Protein AF-A0A4Z2F4V5-F1 (afdb_monomer_lite)

Structure (mmCIF, N/CA/C/O backbone):
data_AF-A0A4Z2F4V5-F1
#
_entry.id   AF-A0A4Z2F4V5-F1
#
loop_
_atom_site.group_PDB
_atom_site.id
_atom_site.type_symbol
_atom_site.label_atom_id
_atom_site.label_alt_id
_atom_site.label_comp_id
_atom_site.label_asym_id
_atom_site.label_entity_id
_atom_site.label_seq_id
_atom_site.pdbx_PDB_ins_code
_atom_site.Cartn_x
_atom_site.Cartn_y
_atom_site.Cartn_z
_atom_site.occupancy
_atom_site.B_iso_or_equiv
_atom_site.auth_seq_id
_atom_site.auth_comp_id
_atom_site.auth_asym_id
_atom_site.auth_atom_id
_atom_site.pdbx_PDB_model_num
ATOM 1 N N . MET A 1 1 ? 29.676 21.469 4.394 1.00 39.72 1 MET A N 1
ATOM 2 C CA . MET A 1 1 ? 30.035 20.159 4.984 1.00 39.72 1 MET A CA 1
ATOM 3 C C . MET A 1 1 ? 30.527 19.253 3.869 1.00 39.72 1 MET A C 1
ATOM 5 O O . MET A 1 1 ? 29.730 18.870 3.025 1.00 39.72 1 MET A O 1
ATOM 9 N N . THR A 1 2 ? 31.818 18.939 3.824 1.00 30.38 2 THR A N 1
ATOM 10 C CA . THR A 1 2 ? 32.345 17.931 2.893 1.00 30.38 2 THR A CA 1
ATOM 11 C C . THR A 1 2 ? 32.227 16.577 3.588 1.00 30.38 2 THR A C 1
ATOM 13 O O . THR A 1 2 ? 32.899 16.349 4.590 1.00 30.38 2 THR A O 1
ATOM 16 N N . VAL A 1 3 ? 31.323 15.709 3.130 1.00 41.75 3 VAL A N 1
ATOM 17 C CA . VAL A 1 3 ? 31.156 14.365 3.704 1.00 41.75 3 VAL A CA 1
ATOM 18 C C . VAL A 1 3 ? 32.343 13.512 3.256 1.00 41.75 3 VAL A C 1
ATOM 20 O O . VAL A 1 3 ? 32.545 13.300 2.061 1.00 41.75 3 VAL A O 1
ATOM 23 N N . LEU A 1 4 ? 33.157 13.051 4.209 1.00 40.12 4 LEU A N 1
ATOM 24 C CA . LEU A 1 4 ? 34.183 12.043 3.947 1.00 40.12 4 LEU A CA 1
ATOM 25 C C . LEU A 1 4 ? 33.485 10.745 3.499 1.00 40.12 4 LEU A C 1
ATOM 27 O O . LEU A 1 4 ? 32.534 10.327 4.159 1.00 40.12 4 LEU A O 1
ATOM 31 N N . PRO A 1 5 ? 33.916 10.093 2.405 1.00 43.44 5 PRO A N 1
ATOM 32 C CA . PRO A 1 5 ? 33.294 8.860 1.941 1.00 43.44 5 PRO A CA 1
ATOM 33 C C . PRO A 1 5 ? 33.572 7.720 2.930 1.00 43.44 5 PRO A C 1
ATOM 35 O O . PRO A 1 5 ? 34.639 7.106 2.897 1.00 43.44 5 PRO A O 1
ATOM 38 N N . SER A 1 6 ? 32.621 7.425 3.818 1.00 54.59 6 SER A N 1
ATOM 39 C CA . SER A 1 6 ? 32.635 6.207 4.628 1.00 54.59 6 SER A CA 1
ATOM 40 C C . SER A 1 6 ? 32.010 5.062 3.825 1.00 54.59 6 SER A C 1
ATOM 42 O O . SER A 1 6 ? 30.972 5.207 3.180 1.00 54.59 6 SER A O 1
ATOM 44 N N . ARG A 1 7 ? 32.666 3.895 3.807 1.00 62.09 7 ARG A N 1
ATOM 45 C CA . ARG A 1 7 ? 32.079 2.686 3.211 1.00 62.09 7 ARG A CA 1
ATOM 46 C C . ARG A 1 7 ? 30.962 2.196 4.124 1.00 62.09 7 ARG A C 1
ATOM 48 O O . ARG A 1 7 ? 31.206 1.988 5.309 1.00 62.09 7 ARG A O 1
ATOM 55 N N . SER A 1 8 ? 29.771 1.981 3.573 1.00 76.12 8 SER A N 1
ATOM 56 C CA . SER A 1 8 ? 28.668 1.396 4.333 1.00 76.12 8 SER A CA 1
ATOM 57 C C . SER A 1 8 ? 29.040 -0.009 4.810 1.00 76.12 8 SER A C 1
ATOM 59 O O . SER A 1 8 ? 29.565 -0.812 4.037 1.00 76.12 8 SER A O 1
ATOM 61 N N . ALA A 1 9 ? 28.783 -0.294 6.082 1.00 81.38 9 ALA A N 1
ATOM 62 C CA . ALA A 1 9 ? 29.121 -1.564 6.715 1.00 81.38 9 ALA A CA 1
ATOM 63 C C . ALA A 1 9 ? 28.075 -1.920 7.771 1.00 81.38 9 ALA A C 1
ATOM 65 O O . ALA A 1 9 ? 27.539 -1.036 8.435 1.00 81.38 9 ALA A O 1
ATOM 66 N N . ILE A 1 10 ? 27.812 -3.212 7.943 1.00 88.62 10 ILE A N 1
ATOM 67 C CA . ILE A 1 10 ? 26.971 -3.747 9.014 1.00 88.62 10 ILE A CA 1
ATOM 68 C C . ILE A 1 10 ? 27.728 -4.868 9.718 1.00 88.62 10 ILE A C 1
ATOM 70 O O . ILE A 1 10 ? 28.345 -5.709 9.063 1.00 88.62 10 ILE A O 1
ATOM 74 N N . THR A 1 11 ? 27.672 -4.879 11.045 1.00 88.69 11 THR A N 1
ATOM 75 C CA . THR A 1 11 ? 28.205 -5.968 11.866 1.00 88.69 11 THR A CA 1
ATOM 76 C C . THR A 1 11 ? 27.030 -6.704 12.484 1.00 88.69 11 THR A C 1
ATOM 78 O O . THR A 1 11 ? 26.265 -6.108 13.231 1.00 88.69 11 THR A O 1
ATOM 81 N N . ILE A 1 12 ? 26.881 -7.991 12.177 1.00 90.75 12 ILE A N 1
ATOM 82 C CA . ILE A 1 12 ? 25.773 -8.822 12.663 1.00 90.75 12 ILE A CA 1
ATOM 83 C C . ILE A 1 12 ? 26.301 -9.727 13.779 1.00 90.75 12 ILE A C 1
ATOM 85 O O . ILE A 1 12 ? 27.182 -10.555 13.546 1.00 90.75 12 ILE A O 1
ATOM 89 N N . PHE A 1 13 ? 25.785 -9.550 14.995 1.00 90.94 13 PHE A N 1
ATOM 90 C CA . PHE A 1 13 ? 26.076 -10.422 16.139 1.00 90.94 13 PHE A CA 1
ATOM 91 C C . PHE A 1 13 ? 25.218 -11.698 16.095 1.00 90.94 13 PHE A C 1
ATOM 93 O O . PHE A 1 13 ? 24.338 -11.798 15.243 1.00 90.94 13 PHE A O 1
ATOM 100 N N . PRO A 1 14 ? 25.460 -12.700 16.966 1.00 92.31 14 PRO A N 1
ATOM 101 C CA . PRO A 1 14 ? 24.713 -13.955 16.936 1.00 92.31 14 PRO A CA 1
ATOM 102 C C . PRO A 1 14 ? 23.189 -13.775 16.968 1.00 92.31 14 PRO A C 1
ATOM 104 O O . PRO A 1 14 ? 22.662 -12.875 17.623 1.00 92.31 14 PRO A O 1
ATOM 107 N N . GLN A 1 15 ? 22.498 -14.665 16.258 1.00 91.75 15 GLN A N 1
ATOM 108 C CA . GLN A 1 15 ? 21.040 -14.712 16.179 1.00 91.75 15 GLN A CA 1
ATOM 109 C C . GLN A 1 15 ? 20.411 -14.909 17.565 1.00 91.75 15 GLN A C 1
ATOM 111 O O . GLN A 1 15 ? 20.913 -15.689 18.379 1.00 91.75 15 GLN A O 1
ATOM 116 N N . ARG A 1 16 ? 19.263 -14.271 17.802 1.00 91.12 16 ARG A N 1
ATOM 117 C CA . ARG A 1 16 ? 18.403 -14.567 18.948 1.00 91.12 16 ARG A CA 1
ATOM 118 C C . ARG A 1 16 ? 17.885 -16.004 18.873 1.00 91.12 16 ARG A C 1
ATOM 120 O O . ARG A 1 16 ? 17.394 -16.456 17.838 1.00 91.12 16 ARG A O 1
ATOM 127 N N . THR A 1 17 ? 17.939 -16.693 20.009 1.00 89.25 17 THR A N 1
ATOM 128 C CA . THR A 1 17 ? 17.471 -18.078 20.165 1.00 89.25 17 THR A CA 1
ATOM 129 C C . THR A 1 17 ? 16.294 -18.205 21.130 1.00 89.25 17 THR A C 1
ATOM 131 O O . THR A 1 17 ? 15.359 -18.946 20.844 1.00 89.25 17 THR A O 1
ATOM 134 N N . ASP A 1 18 ? 16.314 -17.488 22.257 1.00 85.94 18 ASP A N 1
ATOM 135 C CA . ASP A 1 18 ? 15.320 -17.643 23.330 1.00 85.94 18 ASP A CA 1
ATOM 136 C C . ASP A 1 18 ? 14.901 -16.329 24.018 1.00 85.94 18 ASP A C 1
ATOM 138 O O . ASP A 1 18 ? 14.191 -16.351 25.025 1.00 85.94 18 ASP A O 1
ATOM 142 N N . GLY A 1 19 ? 15.363 -15.183 23.503 1.00 79.38 19 GLY A N 1
ATOM 143 C CA . GLY A 1 19 ? 15.103 -13.847 24.051 1.00 79.38 19 GLY A CA 1
ATOM 144 C C . GLY A 1 19 ? 15.761 -13.560 25.407 1.00 79.38 19 GLY A C 1
ATOM 145 O O . GLY A 1 19 ? 15.693 -12.428 25.883 1.00 79.38 19 GLY A O 1
ATOM 146 N N . LYS A 1 20 ? 16.404 -14.555 26.034 1.00 81.94 20 LYS A N 1
ATOM 147 C CA . LYS A 1 20 ? 17.150 -14.399 27.287 1.00 81.94 20 LYS A CA 1
ATOM 148 C C . LYS A 1 20 ? 18.614 -14.115 27.022 1.00 81.94 20 LYS A C 1
ATOM 150 O O . LYS A 1 20 ? 19.185 -13.323 27.751 1.00 81.94 20 LYS A O 1
ATOM 155 N N . HIS A 1 21 ? 19.194 -14.703 25.977 1.00 87.56 21 HIS A N 1
ATOM 156 C CA . HIS A 1 21 ? 20.619 -14.584 25.651 1.00 87.56 21 HIS A CA 1
ATOM 157 C C . HIS A 1 21 ? 20.905 -13.568 24.537 1.00 87.56 21 HIS A C 1
ATOM 159 O O . HIS A 1 21 ? 21.798 -13.764 23.712 1.00 87.56 21 HIS A O 1
ATOM 165 N N . ASP A 1 22 ? 20.143 -12.478 24.495 1.00 89.94 22 ASP A N 1
ATOM 166 C CA . ASP A 1 22 ? 20.312 -11.447 23.475 1.00 89.94 22 ASP A CA 1
ATOM 167 C C . ASP A 1 22 ? 21.663 -10.726 23.610 1.00 89.94 22 ASP A C 1
ATOM 169 O O . ASP A 1 22 ? 22.153 -10.446 24.709 1.00 89.94 22 ASP A O 1
ATOM 173 N N . PHE A 1 23 ? 22.225 -10.355 22.460 1.00 92.00 23 PHE A N 1
ATOM 174 C CA . PHE A 1 23 ? 23.265 -9.334 22.360 1.00 92.00 23 PHE A CA 1
ATOM 175 C C . PHE A 1 23 ? 22.591 -7.995 22.074 1.00 92.00 23 PHE A C 1
ATOM 177 O O . PHE A 1 23 ? 21.706 -7.942 21.218 1.00 92.00 23 PHE A O 1
ATOM 184 N N . ARG A 1 24 ? 22.980 -6.915 22.757 1.00 91.38 24 ARG A N 1
ATOM 185 C CA . ARG A 1 24 ? 22.400 -5.578 22.549 1.00 91.38 24 ARG A CA 1
ATOM 186 C C . ARG A 1 24 ? 23.443 -4.481 22.712 1.00 91.38 24 ARG A C 1
ATOM 188 O O . ARG A 1 24 ? 24.218 -4.492 23.666 1.00 91.38 24 ARG A O 1
ATOM 195 N N . VAL A 1 25 ? 23.389 -3.496 21.821 1.00 93.75 25 VAL A N 1
ATOM 196 C CA . VAL A 1 25 ? 23.920 -2.153 22.077 1.00 93.75 25 VAL A CA 1
ATOM 197 C C . VAL A 1 25 ? 22.727 -1.289 22.445 1.00 93.75 25 VAL A C 1
ATOM 199 O O . VAL A 1 25 ? 21.805 -1.141 21.648 1.00 93.75 25 VAL A O 1
ATOM 202 N N . TRP A 1 26 ? 22.709 -0.757 23.662 1.00 92.88 26 TRP A N 1
ATOM 203 C CA . TRP A 1 26 ? 21.570 0.036 24.125 1.00 92.88 26 TRP A CA 1
ATOM 204 C C . TRP A 1 26 ? 21.574 1.446 23.531 1.00 92.88 26 TRP A C 1
ATOM 206 O O . TRP A 1 26 ? 20.515 2.048 23.350 1.00 92.88 26 TRP A O 1
ATOM 216 N N . ASN A 1 27 ? 22.756 1.956 23.184 1.00 93.75 27 ASN A N 1
ATOM 217 C CA . ASN A 1 27 ? 22.910 3.228 22.496 1.00 93.75 27 ASN A CA 1
ATOM 218 C C . ASN A 1 27 ? 22.203 3.182 21.136 1.00 93.75 27 ASN A C 1
ATOM 220 O O . ASN A 1 27 ? 22.400 2.250 20.352 1.00 93.75 27 ASN A O 1
ATOM 224 N N . SER A 1 28 ? 21.430 4.222 20.822 1.00 90.94 28 SER A N 1
ATOM 225 C CA . SER A 1 28 ? 20.771 4.358 19.517 1.00 90.94 28 SER A CA 1
ATOM 226 C C . SER A 1 28 ? 21.760 4.468 18.360 1.00 90.94 28 SER A C 1
ATOM 228 O O . SER A 1 28 ? 21.521 3.936 17.276 1.00 90.94 28 SER A O 1
ATOM 230 N N . GLN A 1 29 ? 22.904 5.093 18.621 1.00 90.62 29 GLN A N 1
ATOM 231 C CA . GLN A 1 29 ? 24.072 5.101 17.756 1.00 90.62 29 GLN A CA 1
ATOM 232 C C . GLN A 1 29 ? 25.340 4.907 18.587 1.00 90.62 29 GLN A C 1
ATOM 234 O O . GLN A 1 29 ? 25.365 5.264 19.764 1.00 90.62 29 GLN A O 1
ATOM 239 N N . LEU A 1 30 ? 26.400 4.386 17.965 1.00 89.81 30 LEU A N 1
ATOM 240 C CA . LEU A 1 30 ? 27.660 4.086 18.654 1.00 89.81 30 LEU A CA 1
ATOM 241 C C . LEU A 1 30 ? 28.305 5.323 19.292 1.00 89.81 30 LEU A C 1
ATOM 243 O O . LEU A 1 30 ? 28.848 5.224 20.384 1.00 89.81 30 LEU A O 1
ATOM 247 N N . ILE A 1 31 ? 28.234 6.480 18.632 1.00 91.31 31 ILE A N 1
ATOM 248 C CA . ILE A 1 31 ? 28.734 7.750 19.165 1.00 91.31 31 ILE A CA 1
ATOM 249 C C . ILE A 1 31 ? 27.563 8.727 19.198 1.00 91.31 31 ILE A C 1
ATOM 251 O O . ILE A 1 31 ? 26.945 8.982 18.169 1.00 91.31 31 ILE A O 1
ATOM 255 N N . ARG A 1 32 ? 27.243 9.248 20.384 1.00 91.06 32 ARG A N 1
ATOM 256 C CA . ARG A 1 32 ? 26.184 10.239 20.638 1.00 91.06 32 ARG A CA 1
ATOM 257 C C . ARG A 1 32 ? 26.595 11.143 21.791 1.00 91.06 32 ARG A C 1
ATOM 259 O O . ARG A 1 32 ? 27.378 10.731 22.645 1.00 91.06 32 ARG A O 1
ATOM 266 N N . TYR A 1 33 ? 26.023 12.344 21.833 1.00 94.88 33 TYR A N 1
ATOM 267 C CA . TYR A 1 33 ? 26.239 13.282 22.928 1.00 94.88 33 TYR A CA 1
ATOM 268 C C . TYR A 1 33 ? 25.213 13.116 24.048 1.00 94.88 33 TYR A C 1
ATOM 270 O O . TYR A 1 33 ? 24.047 12.812 23.796 1.00 94.88 33 TYR A O 1
ATOM 278 N N . ALA A 1 34 ? 25.652 13.325 25.284 1.00 96.25 34 ALA A N 1
ATOM 279 C CA . ALA A 1 34 ? 24.830 13.253 26.479 1.00 96.25 34 ALA A CA 1
ATOM 280 C C . ALA A 1 34 ? 23.893 14.465 26.608 1.00 96.25 34 ALA A C 1
ATOM 282 O O . ALA A 1 34 ? 24.163 15.552 26.089 1.00 96.25 34 ALA A O 1
ATOM 283 N N . GLY A 1 35 ? 22.797 14.273 27.341 1.00 95.94 35 GLY A N 1
ATOM 284 C CA . GLY A 1 35 ? 21.841 15.316 27.701 1.00 95.94 35 GLY A CA 1
ATOM 285 C C . GLY A 1 35 ? 21.619 15.357 29.206 1.00 95.94 35 GLY A C 1
ATOM 286 O O . GLY A 1 35 ? 21.386 14.332 29.838 1.00 95.94 35 GLY A O 1
ATOM 287 N N . TYR A 1 36 ? 21.653 16.549 29.790 1.00 95.44 36 TYR A N 1
ATOM 288 C CA . TYR A 1 36 ? 21.563 16.761 31.230 1.00 95.44 36 TYR A CA 1
ATOM 289 C C . TYR A 1 36 ? 20.381 17.656 31.570 1.00 95.44 36 TYR A C 1
ATOM 291 O O . TYR A 1 36 ? 20.368 18.845 31.237 1.00 95.44 36 TYR A O 1
ATOM 299 N N . ARG A 1 37 ? 19.401 17.102 32.285 1.00 92.38 37 ARG A N 1
ATOM 300 C CA . ARG A 1 37 ? 18.299 17.885 32.842 1.00 92.38 37 ARG A CA 1
ATOM 301 C C . ARG A 1 37 ? 18.828 18.840 33.911 1.00 92.38 37 ARG A C 1
ATOM 303 O O . ARG A 1 37 ? 19.499 18.420 34.853 1.00 92.38 37 ARG A O 1
ATOM 310 N N . GLN A 1 38 ? 18.524 20.121 33.759 1.00 88.38 38 GLN A N 1
ATOM 311 C CA . GLN A 1 38 ? 18.886 21.159 34.718 1.00 88.38 38 GLN A CA 1
ATOM 312 C C . GLN A 1 38 ? 17.744 21.392 35.725 1.00 88.38 38 GLN A C 1
ATOM 314 O O . GLN A 1 38 ? 16.587 21.069 35.432 1.00 88.38 38 GLN A O 1
ATOM 319 N N . PRO A 1 39 ? 18.031 21.979 36.904 1.00 80.00 39 PRO A N 1
ATOM 320 C CA . PRO A 1 39 ? 17.024 22.240 37.940 1.00 80.00 39 PRO A CA 1
ATOM 321 C C . PRO A 1 39 ? 15.848 23.118 37.483 1.00 80.00 39 PRO A C 1
ATOM 323 O O . PRO A 1 39 ? 14.749 23.000 38.015 1.00 80.00 39 PRO A O 1
ATOM 326 N N . GLU A 1 40 ? 16.072 23.982 36.493 1.00 76.31 40 GLU A N 1
ATOM 327 C CA . GLU A 1 40 ? 15.095 24.943 35.957 1.00 76.31 40 GLU A CA 1
ATOM 328 C C . GLU A 1 40 ? 14.194 24.337 34.861 1.00 76.31 40 GLU A C 1
ATOM 330 O O . GLU A 1 40 ? 13.339 25.021 34.303 1.00 76.31 40 GLU A O 1
ATOM 335 N N . GLY A 1 41 ? 14.362 23.044 34.554 1.00 74.62 41 GLY A N 1
ATOM 336 C CA . GLY A 1 41 ? 13.556 22.303 33.579 1.00 74.62 41 GLY A CA 1
ATOM 337 C C . GLY A 1 41 ? 14.076 22.348 32.138 1.00 74.62 41 GLY A C 1
ATOM 338 O O . GLY A 1 41 ? 13.595 21.581 31.304 1.00 74.62 41 GLY A O 1
ATOM 339 N N . ASN A 1 42 ? 15.080 23.177 31.842 1.00 84.06 42 ASN A N 1
ATOM 340 C CA . ASN A 1 42 ? 15.818 23.151 30.578 1.00 84.06 42 ASN A CA 1
ATOM 341 C C . ASN A 1 42 ? 16.829 21.987 30.530 1.00 84.06 42 ASN A C 1
ATOM 343 O O . ASN A 1 42 ? 17.163 21.365 31.541 1.00 84.06 42 ASN A O 1
ATOM 347 N N . VAL A 1 43 ? 17.311 21.670 29.328 1.00 90.56 43 VAL A N 1
ATOM 348 C CA . VAL A 1 43 ? 18.309 20.618 29.102 1.00 90.56 43 VAL A CA 1
ATOM 349 C C . VAL A 1 43 ? 19.613 21.237 28.612 1.00 90.56 43 VAL A C 1
ATOM 351 O O . VAL A 1 43 ? 19.611 22.088 27.727 1.00 90.56 43 VAL A O 1
ATOM 354 N N . HIS A 1 44 ? 20.730 20.790 29.183 1.00 92.06 44 HIS A N 1
ATOM 355 C CA . HIS A 1 44 ? 22.076 21.089 28.703 1.00 92.06 44 HIS A CA 1
ATOM 356 C C . HIS A 1 44 ? 22.635 19.883 27.942 1.00 92.06 44 HIS A C 1
ATOM 358 O O . HIS A 1 44 ? 22.582 18.772 28.458 1.00 92.06 44 HIS A O 1
ATOM 364 N N . GLY A 1 45 ? 23.177 20.081 26.742 1.00 92.75 45 GLY A N 1
ATOM 365 C CA . GLY A 1 45 ? 23.588 18.980 25.862 1.00 92.75 45 GLY A CA 1
ATOM 366 C C . GLY A 1 45 ? 22.470 18.549 24.913 1.00 92.75 45 GLY A C 1
ATOM 367 O O . GLY A 1 45 ? 21.723 19.404 24.446 1.00 92.75 45 GLY A O 1
ATOM 368 N N . ASP A 1 46 ? 22.371 17.255 24.610 1.00 93.25 46 ASP A N 1
ATOM 369 C CA . ASP A 1 46 ? 21.412 16.696 23.647 1.00 93.25 46 ASP A CA 1
ATOM 370 C C . ASP A 1 46 ? 20.111 16.207 24.325 1.00 93.25 46 ASP A C 1
ATOM 372 O O . ASP A 1 46 ? 20.124 15.164 24.990 1.00 93.25 46 ASP A O 1
ATOM 376 N N . PRO A 1 47 ? 18.957 16.885 24.143 1.00 92.50 47 PRO A N 1
ATOM 377 C CA . PRO A 1 47 ? 17.700 16.490 24.781 1.00 92.50 47 PRO A CA 1
ATOM 378 C C . PRO A 1 47 ? 17.223 15.079 24.467 1.00 92.50 47 PRO A C 1
ATOM 380 O O . PRO A 1 47 ? 16.585 14.459 25.315 1.00 92.50 47 PRO A O 1
ATOM 383 N N . ALA A 1 48 ? 17.559 14.539 23.295 1.00 91.44 48 ALA A N 1
ATOM 384 C CA . ALA A 1 48 ? 17.107 13.205 22.919 1.00 91.44 48 ALA A CA 1
ATOM 385 C C . ALA A 1 48 ? 17.757 12.088 23.744 1.00 91.44 48 ALA A C 1
ATOM 387 O O . ALA A 1 48 ? 17.253 10.969 23.745 1.00 91.44 48 ALA A O 1
ATOM 388 N N . ASN A 1 49 ? 18.864 12.374 24.434 1.00 94.31 49 ASN A N 1
ATOM 389 C CA . ASN A 1 49 ? 19.609 11.374 25.189 1.00 94.31 49 ASN A CA 1
ATOM 390 C C . ASN A 1 49 ? 19.527 11.571 26.706 1.00 94.31 49 ASN A C 1
ATOM 392 O O . ASN A 1 49 ? 20.278 10.915 27.424 1.00 94.31 49 ASN A O 1
ATOM 396 N N . VAL A 1 50 ? 18.654 12.445 27.220 1.00 94.50 50 VAL A N 1
ATOM 397 C CA . VAL A 1 50 ? 18.571 12.736 28.667 1.00 94.50 50 VAL A CA 1
ATOM 398 C C . VAL A 1 50 ? 18.307 11.476 29.486 1.00 94.50 50 VAL A C 1
ATOM 400 O O . VAL A 1 50 ? 19.055 11.172 30.411 1.00 94.50 50 VAL A O 1
ATOM 403 N N . GLU A 1 51 ? 17.296 10.695 29.113 1.00 94.00 51 GLU A N 1
ATOM 404 C CA . GLU A 1 51 ? 16.935 9.479 29.851 1.00 94.00 51 GLU A CA 1
ATOM 405 C C . GLU A 1 51 ? 18.058 8.443 29.825 1.00 94.00 51 GLU A C 1
ATOM 407 O O . GLU A 1 51 ? 18.425 7.870 30.852 1.00 94.00 51 GLU A O 1
ATOM 412 N N . PHE A 1 52 ? 18.660 8.244 28.653 1.00 95.75 52 PHE A N 1
ATOM 413 C CA . PHE A 1 52 ? 19.770 7.314 28.496 1.00 95.75 52 PHE A CA 1
ATOM 414 C C . PHE A 1 52 ? 21.014 7.772 29.271 1.00 95.75 52 PHE A C 1
ATOM 416 O O . PHE A 1 52 ? 21.686 6.966 29.909 1.00 95.75 52 PHE A O 1
ATOM 423 N N . THR A 1 53 ? 21.269 9.081 29.307 1.00 96.62 53 THR A N 1
ATOM 424 C CA . THR A 1 53 ? 22.335 9.695 30.106 1.00 96.62 53 THR A CA 1
ATOM 425 C C . THR A 1 53 ? 22.130 9.415 31.597 1.00 96.62 53 THR A C 1
ATOM 427 O O . THR A 1 53 ? 23.072 9.038 32.293 1.00 96.62 53 THR A O 1
ATOM 430 N N . GLU A 1 54 ? 20.899 9.535 32.100 1.00 94.94 54 GLU A N 1
ATOM 431 C CA . GLU A 1 54 ? 20.567 9.207 33.491 1.00 94.94 54 GLU A CA 1
ATOM 432 C C . GLU A 1 54 ? 20.770 7.719 33.804 1.00 94.94 54 GLU A C 1
ATOM 434 O O . GLU A 1 54 ? 21.229 7.384 34.900 1.00 94.94 54 GLU A O 1
ATOM 439 N N . ILE A 1 55 ? 20.473 6.824 32.855 1.00 94.38 55 ILE A N 1
ATOM 440 C CA . ILE A 1 55 ? 20.760 5.387 32.984 1.00 94.38 55 ILE A CA 1
ATOM 441 C C . ILE A 1 55 ? 22.271 5.158 33.097 1.00 94.38 55 ILE A C 1
ATOM 443 O O . ILE A 1 55 ? 22.711 4.493 34.036 1.00 94.38 55 ILE A O 1
ATOM 447 N N . CYS A 1 56 ? 23.077 5.753 32.212 1.00 95.94 56 CYS A N 1
ATOM 448 C CA . CYS A 1 56 ? 24.536 5.651 32.276 1.00 95.94 56 CYS A CA 1
ATOM 449 C C . CYS A 1 56 ? 25.085 6.169 33.616 1.00 95.94 56 CYS A C 1
ATOM 451 O O . CYS A 1 56 ? 25.922 5.512 34.233 1.00 95.94 56 CYS A O 1
ATOM 453 N N . ILE A 1 57 ? 24.584 7.302 34.120 1.00 94.62 57 ILE A N 1
ATOM 454 C CA . ILE A 1 57 ? 25.002 7.854 35.421 1.00 94.62 57 ILE A CA 1
ATOM 455 C C . ILE A 1 57 ? 24.637 6.905 36.572 1.00 94.62 57 ILE A C 1
ATOM 457 O O . ILE A 1 57 ? 25.461 6.666 37.455 1.00 94.62 57 ILE A O 1
ATOM 461 N N . LYS A 1 58 ? 23.427 6.326 36.566 1.00 93.00 58 LYS A N 1
ATOM 462 C CA . LYS A 1 58 ? 22.990 5.348 37.583 1.00 93.00 58 LYS A CA 1
ATOM 463 C C . LYS A 1 58 ? 23.846 4.083 37.584 1.00 93.00 58 LYS A C 1
ATOM 465 O O . LYS A 1 58 ? 24.080 3.517 38.648 1.00 93.00 58 LYS A O 1
ATOM 470 N N . LEU A 1 59 ? 24.331 3.672 36.415 1.00 92.00 59 LEU A N 1
ATOM 471 C CA . LEU 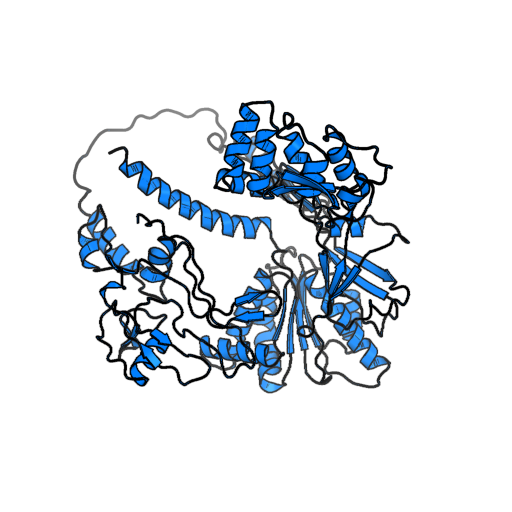A 1 59 ? 25.241 2.539 36.245 1.00 92.00 59 LEU A CA 1
ATOM 472 C C . LEU A 1 59 ? 26.711 2.886 36.548 1.00 92.00 59 LEU A C 1
ATOM 474 O O . LEU A 1 59 ? 27.579 2.025 36.447 1.00 92.00 59 LEU A O 1
ATOM 478 N N . GLY A 1 60 ? 26.992 4.119 36.980 1.00 92.75 60 GLY A N 1
ATOM 479 C CA . GLY A 1 60 ? 28.296 4.526 37.503 1.00 92.75 60 GLY A CA 1
ATOM 480 C C . GLY A 1 60 ? 29.131 5.397 36.566 1.00 92.75 60 GLY A C 1
ATOM 481 O O . GLY A 1 60 ? 30.263 5.731 36.922 1.00 92.75 60 GLY A O 1
ATOM 482 N N . TRP A 1 61 ? 28.603 5.809 35.408 1.00 96.19 61 TRP A N 1
ATOM 483 C CA . TRP A 1 61 ? 29.300 6.757 34.540 1.00 96.19 61 TRP A CA 1
ATOM 484 C C . TRP A 1 61 ? 29.431 8.133 35.206 1.00 96.19 61 TRP A C 1
ATOM 486 O O . TRP A 1 61 ? 28.459 8.714 35.698 1.00 96.19 61 TRP A O 1
ATOM 496 N N . LYS A 1 62 ? 30.648 8.683 35.206 1.00 94.25 62 LYS A N 1
ATOM 497 C CA . LYS A 1 62 ? 30.942 10.004 35.771 1.00 94.25 62 LYS A CA 1
ATOM 498 C C . LYS A 1 62 ? 30.811 11.072 34.691 1.00 94.25 62 LYS A C 1
ATOM 500 O O . LYS A 1 62 ? 31.791 11.437 34.054 1.00 94.25 62 LYS A O 1
ATOM 505 N N . ALA A 1 63 ? 29.593 11.578 34.523 1.00 90.81 63 ALA A N 1
ATOM 506 C CA . ALA A 1 63 ? 29.271 12.617 33.551 1.00 90.81 63 ALA A CA 1
ATOM 507 C C . ALA A 1 63 ? 30.156 13.881 33.702 1.00 90.81 63 ALA A C 1
ATOM 509 O O . ALA A 1 63 ? 30.118 14.504 34.772 1.00 90.81 63 ALA A O 1
ATOM 510 N N . PRO A 1 64 ? 30.885 14.305 32.647 1.00 91.19 64 PRO A N 1
ATOM 511 C CA . PRO A 1 64 ? 31.666 15.549 32.647 1.00 91.19 64 PRO A CA 1
ATOM 512 C C . PRO A 1 64 ? 30.807 16.826 32.707 1.00 91.19 64 PRO A C 1
ATOM 514 O O . PRO A 1 64 ? 31.260 17.849 33.217 1.00 91.19 64 PRO A O 1
ATOM 517 N N . LYS A 1 65 ? 29.543 16.740 32.268 1.00 89.44 65 LYS A N 1
ATOM 518 C CA . LYS A 1 65 ? 28.529 17.811 32.215 1.00 89.44 65 LYS A CA 1
ATOM 519 C C . LYS A 1 65 ? 28.794 18.933 31.200 1.00 89.44 65 LYS A C 1
ATOM 521 O O . LYS A 1 65 ? 28.324 20.052 31.395 1.00 89.44 65 LYS A O 1
ATOM 526 N N . GLY A 1 66 ? 29.502 18.645 30.115 1.00 91.25 66 GLY A N 1
ATOM 527 C CA . GLY A 1 66 ? 29.647 19.513 28.951 1.00 91.25 66 GLY A CA 1
ATOM 528 C C . GLY A 1 66 ? 28.533 19.341 27.910 1.00 91.25 66 GLY A C 1
ATOM 529 O O . GLY A 1 66 ? 27.775 18.373 27.894 1.00 91.25 66 GLY A O 1
ATOM 530 N N . ARG A 1 67 ? 28.437 20.305 26.989 1.00 89.38 67 ARG A N 1
ATOM 531 C CA . ARG A 1 67 ? 27.395 20.364 25.943 1.00 89.38 67 ARG A CA 1
ATOM 532 C C . ARG A 1 67 ? 27.504 19.257 24.880 1.00 89.38 67 ARG A C 1
ATOM 534 O O . ARG A 1 67 ? 26.512 18.916 24.238 1.00 89.38 67 ARG A O 1
ATOM 541 N N . PHE A 1 68 ? 28.706 18.728 24.682 1.00 92.81 68 PHE A N 1
ATOM 542 C CA . PHE A 1 68 ? 29.034 17.717 23.674 1.00 92.81 68 PHE A CA 1
ATOM 543 C C . PHE A 1 68 ? 29.833 16.567 24.300 1.00 92.81 68 PHE A C 1
ATOM 545 O O . PHE A 1 68 ? 30.797 16.076 23.718 1.00 92.81 68 PHE A O 1
ATOM 552 N N . ASP A 1 69 ? 29.466 16.167 25.517 1.00 94.62 69 ASP A N 1
ATOM 553 C CA . ASP A 1 69 ? 30.061 14.993 26.156 1.00 94.62 69 ASP A CA 1
ATOM 554 C C . ASP A 1 69 ? 29.619 13.733 25.427 1.00 94.62 69 ASP A C 1
ATOM 556 O O . ASP A 1 69 ? 28.422 13.522 25.245 1.00 94.62 69 ASP A O 1
ATOM 560 N N . VAL A 1 70 ? 30.557 12.876 25.038 1.00 94.75 70 VAL A N 1
ATOM 561 C CA . VAL A 1 70 ? 30.231 11.607 24.384 1.00 94.75 70 VAL A CA 1
ATOM 562 C C . VAL A 1 70 ? 29.758 10.591 25.420 1.00 94.75 70 VAL A C 1
ATOM 564 O O . VAL A 1 70 ? 30.390 10.398 26.458 1.00 94.75 70 VAL A O 1
ATOM 567 N N . LEU A 1 71 ? 28.629 9.943 25.135 1.00 95.75 71 LEU A N 1
ATOM 568 C CA . LEU A 1 71 ? 28.088 8.875 25.968 1.00 95.75 71 LEU A CA 1
ATOM 569 C C . LEU A 1 71 ? 28.976 7.622 25.915 1.00 95.75 71 LEU A C 1
ATOM 571 O O . LEU A 1 71 ? 29.463 7.270 24.837 1.00 95.75 71 LEU A O 1
ATOM 575 N N . PRO A 1 72 ? 29.125 6.890 27.033 1.00 96.31 72 PRO A N 1
ATOM 576 C CA . PRO A 1 72 ? 29.733 5.566 27.012 1.00 96.31 72 PRO A CA 1
ATOM 577 C C . PRO A 1 72 ? 28.828 4.581 26.259 1.00 96.31 72 PRO A C 1
ATOM 579 O O . PRO A 1 72 ? 27.617 4.789 26.125 1.00 96.31 72 PRO A O 1
ATOM 582 N N . LEU A 1 73 ? 29.398 3.469 25.810 1.00 95.25 73 LEU A N 1
ATOM 583 C CA . LEU A 1 73 ? 28.625 2.352 25.281 1.00 95.25 73 LEU A CA 1
ATOM 584 C C . LEU A 1 73 ? 28.046 1.536 26.435 1.00 95.25 73 LEU A C 1
ATOM 586 O O . LEU A 1 73 ? 28.783 1.094 27.312 1.00 95.25 73 LEU A O 1
ATOM 590 N N . LEU A 1 74 ? 26.737 1.301 26.412 1.00 95.38 74 LEU A N 1
ATOM 591 C CA . LEU A 1 74 ? 26.072 0.346 27.290 1.00 95.38 74 LEU A CA 1
ATOM 592 C C . LEU A 1 74 ? 25.805 -0.933 26.494 1.00 95.38 74 LEU A C 1
ATOM 594 O O . LEU A 1 74 ? 24.950 -0.970 25.600 1.00 95.38 74 LEU A O 1
ATOM 598 N N . LEU A 1 75 ? 26.583 -1.970 26.792 1.00 94.19 75 LEU A N 1
ATOM 599 C CA . LEU A 1 75 ? 26.617 -3.211 26.029 1.00 94.19 75 LEU A CA 1
ATOM 600 C C . LEU A 1 75 ? 26.087 -4.366 26.863 1.00 94.19 75 LEU A C 1
ATOM 602 O O . LEU A 1 75 ? 26.420 -4.514 28.033 1.00 94.19 75 LEU A O 1
ATOM 606 N N . GLN A 1 76 ? 25.293 -5.216 26.226 1.00 91.81 76 GLN A N 1
ATOM 607 C CA . GLN A 1 76 ? 24.780 -6.438 26.817 1.00 91.81 76 GLN A CA 1
ATOM 608 C C . GLN A 1 76 ? 25.185 -7.619 25.943 1.00 91.81 76 GLN A C 1
ATOM 610 O O . GLN A 1 76 ? 24.869 -7.652 24.752 1.00 91.81 76 GLN A O 1
ATOM 615 N N . ALA A 1 77 ? 25.882 -8.590 26.523 1.00 90.44 77 ALA A N 1
ATOM 616 C CA . ALA A 1 77 ? 26.329 -9.777 25.809 1.00 90.44 77 ALA A CA 1
ATOM 617 C C . ALA A 1 77 ? 25.648 -11.021 26.372 1.00 90.44 77 ALA A C 1
ATOM 619 O O . ALA A 1 77 ? 25.748 -11.295 27.568 1.00 90.44 77 ALA A O 1
ATOM 620 N N . SER A 1 78 ? 25.014 -11.801 25.494 1.00 85.56 78 SER A N 1
ATOM 621 C CA . SER A 1 78 ? 24.460 -13.117 25.820 1.00 85.56 78 SER A CA 1
ATOM 622 C C . SER A 1 78 ? 23.538 -13.120 27.049 1.00 85.56 78 SER A C 1
ATOM 624 O O . SER A 1 78 ? 23.580 -14.054 27.850 1.00 85.56 78 SER A O 1
ATOM 626 N N . GLY A 1 79 ? 22.712 -12.083 27.218 1.00 74.44 79 GLY A N 1
ATOM 627 C CA . GLY A 1 79 ? 21.744 -12.032 28.318 1.00 74.44 79 GLY A CA 1
ATOM 628 C C . GLY A 1 79 ? 22.276 -11.645 29.693 1.00 74.44 79 GLY A C 1
ATOM 629 O O . GLY A 1 79 ? 21.493 -11.606 30.638 1.00 74.44 79 GLY A O 1
ATOM 630 N N . ASN A 1 80 ? 23.572 -11.348 29.821 1.00 88.31 80 ASN A N 1
ATOM 631 C CA . ASN A 1 80 ? 24.129 -10.816 31.066 1.00 88.31 80 ASN A CA 1
ATOM 632 C C . ASN A 1 80 ? 23.580 -9.413 31.364 1.00 88.31 80 ASN A C 1
ATOM 634 O O . ASN A 1 80 ? 22.918 -8.810 30.515 1.00 88.31 80 ASN A O 1
ATOM 638 N N . ASP A 1 81 ? 23.855 -8.890 32.558 1.00 88.75 81 ASP A N 1
ATOM 639 C CA . ASP A 1 81 ? 23.542 -7.498 32.881 1.00 88.75 81 ASP A CA 1
ATOM 640 C C . ASP A 1 81 ? 24.325 -6.540 31.962 1.00 88.75 81 ASP A C 1
ATOM 642 O O . ASP A 1 81 ? 25.431 -6.866 31.522 1.00 88.75 81 ASP A O 1
ATOM 646 N N . PRO A 1 82 ? 23.755 -5.376 31.609 1.00 92.44 82 PRO A N 1
ATOM 647 C CA . PRO A 1 82 ? 24.416 -4.439 30.719 1.00 92.44 82 PRO A CA 1
ATOM 648 C C . PRO A 1 82 ? 25.581 -3.729 31.430 1.00 92.44 82 PRO A C 1
ATOM 650 O O . PRO A 1 82 ? 25.442 -3.241 32.552 1.00 92.44 82 PRO A O 1
ATOM 653 N N . GLU A 1 83 ? 26.721 -3.637 30.750 1.00 94.31 83 GLU A N 1
ATOM 654 C CA . GLU A 1 83 ? 27.960 -3.046 31.264 1.00 94.31 83 GLU A CA 1
ATOM 655 C C . GLU A 1 83 ? 28.348 -1.789 30.475 1.00 94.31 83 GLU A C 1
ATOM 657 O O . GLU A 1 83 ? 28.102 -1.683 29.269 1.00 94.31 83 GLU A O 1
ATOM 662 N N . LEU A 1 84 ? 28.953 -0.821 31.171 1.00 95.12 84 LEU A N 1
ATOM 663 C CA . LEU A 1 84 ? 29.409 0.439 30.590 1.00 95.12 84 LEU A CA 1
ATOM 664 C C . LEU A 1 84 ? 30.857 0.344 30.108 1.00 95.12 84 LEU A C 1
ATOM 666 O O . LEU A 1 84 ? 31.746 -0.050 30.860 1.00 95.12 84 LEU A O 1
ATOM 670 N N . PHE A 1 85 ? 31.097 0.821 28.891 1.00 95.12 85 PHE A N 1
ATOM 671 C CA . PHE A 1 85 ? 32.416 0.918 28.280 1.00 95.12 85 PHE A CA 1
ATOM 672 C C . PHE A 1 85 ? 32.653 2.345 27.795 1.00 95.12 85 PHE A C 1
ATOM 674 O O . PHE A 1 85 ? 31.903 2.864 26.966 1.00 95.12 85 PHE A O 1
ATOM 681 N N . GLU A 1 86 ? 33.703 2.990 28.298 1.00 92.56 86 GLU A N 1
ATOM 682 C CA . GLU A 1 86 ? 34.146 4.268 27.741 1.00 92.56 86 GLU A CA 1
ATOM 683 C C . GLU A 1 86 ? 34.763 4.045 26.359 1.00 92.56 86 GLU A C 1
ATOM 685 O O . GLU A 1 86 ? 35.501 3.083 26.135 1.00 92.56 86 GLU A O 1
ATOM 690 N N . ILE A 1 87 ? 34.430 4.931 25.421 1.00 92.81 87 ILE A N 1
ATOM 691 C CA . ILE A 1 87 ? 34.983 4.897 24.071 1.00 92.81 87 ILE A CA 1
ATOM 692 C C . ILE A 1 87 ? 36.353 5.585 24.125 1.00 92.81 87 ILE A C 1
ATOM 694 O O . ILE A 1 87 ? 36.411 6.742 24.545 1.00 92.81 87 ILE A O 1
ATOM 698 N N . PRO A 1 88 ? 37.445 4.917 23.711 1.00 93.06 88 PRO A N 1
ATOM 699 C CA . PRO A 1 88 ? 38.753 5.552 23.596 1.00 93.06 88 PRO A CA 1
ATOM 700 C C . PRO A 1 88 ? 38.688 6.832 22.752 1.00 93.06 88 PRO A C 1
ATOM 702 O O . PRO A 1 88 ? 38.095 6.830 21.672 1.00 93.06 88 PRO A O 1
ATOM 705 N N . GLU A 1 89 ? 39.285 7.923 23.239 1.00 88.06 89 GLU A N 1
ATOM 706 C CA . GLU A 1 89 ? 39.193 9.247 22.602 1.00 88.06 89 GLU A CA 1
ATOM 707 C C . GLU A 1 89 ? 39.703 9.249 21.152 1.00 88.06 89 GLU A C 1
ATOM 709 O O . GLU A 1 89 ? 39.166 9.961 20.308 1.00 88.06 89 GLU A O 1
ATOM 714 N N . ASP A 1 90 ? 40.685 8.405 20.829 1.00 89.62 90 ASP A N 1
ATOM 715 C CA . ASP A 1 90 ? 41.243 8.251 19.483 1.00 89.62 90 ASP A CA 1
ATOM 716 C C . ASP A 1 90 ? 40.263 7.624 18.475 1.00 89.62 90 ASP A C 1
ATOM 718 O O . ASP A 1 90 ? 40.449 7.767 17.265 1.00 89.62 90 ASP A O 1
ATOM 722 N N . LEU A 1 91 ? 39.196 6.975 18.954 1.00 87.44 91 LEU A N 1
ATOM 723 C CA . LEU A 1 91 ? 38.110 6.444 18.125 1.00 87.44 91 LEU A CA 1
ATOM 724 C C . LEU A 1 91 ? 36.961 7.445 17.931 1.00 87.44 91 LEU A C 1
ATOM 726 O O . LEU A 1 91 ? 36.086 7.225 17.088 1.00 87.44 91 LEU A O 1
ATOM 730 N N . ILE A 1 92 ? 36.954 8.547 18.683 1.00 90.06 92 ILE A N 1
ATOM 731 C CA . ILE A 1 92 ? 35.927 9.584 18.604 1.00 90.06 92 ILE A CA 1
ATOM 732 C C . ILE A 1 92 ? 36.396 10.665 17.630 1.00 90.06 92 ILE A C 1
ATOM 734 O O . ILE A 1 92 ? 37.059 11.634 17.991 1.00 90.06 92 ILE A O 1
ATOM 738 N N . LEU A 1 93 ? 36.012 10.524 16.365 1.00 88.25 93 LEU A N 1
ATOM 739 C CA . LEU A 1 93 ? 36.322 11.532 15.356 1.00 88.25 93 LEU A CA 1
ATOM 740 C C . LEU A 1 93 ? 35.222 12.601 15.311 1.00 88.25 93 LEU A C 1
ATOM 742 O O . LEU A 1 93 ? 34.217 12.425 14.618 1.00 88.25 93 LEU A O 1
ATOM 746 N N . GLU A 1 94 ? 35.428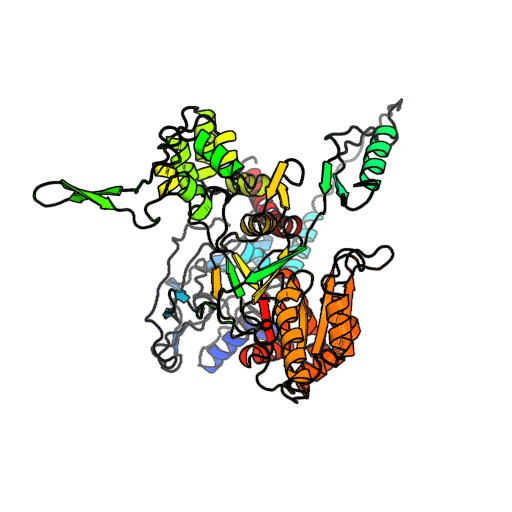 13.701 16.036 1.00 89.62 94 GLU A N 1
ATOM 747 C CA . GLU A 1 94 ? 34.580 14.899 16.002 1.00 89.62 94 GLU A CA 1
ATOM 748 C C . GLU A 1 94 ? 35.056 15.913 14.955 1.00 89.62 94 GLU A C 1
ATOM 750 O O . GLU A 1 94 ? 36.250 16.143 14.764 1.00 89.62 94 GLU A O 1
ATOM 755 N N . VAL A 1 95 ? 34.102 16.564 14.301 1.00 87.81 95 VAL A N 1
ATOM 756 C CA . VAL A 1 95 ? 34.325 17.606 13.305 1.00 87.81 95 VAL A CA 1
ATOM 757 C C . VAL A 1 95 ? 33.793 18.925 13.867 1.00 87.81 95 VAL A C 1
ATOM 759 O O . VAL A 1 95 ? 32.580 19.037 14.065 1.00 87.81 95 VAL A O 1
ATOM 762 N N . PRO A 1 96 ? 34.655 19.922 14.143 1.00 90.06 96 PRO A N 1
ATOM 763 C CA . PRO A 1 96 ? 34.207 21.250 14.543 1.00 90.06 96 PRO A CA 1
ATOM 764 C C . PRO A 1 96 ? 33.580 21.987 13.355 1.00 90.06 96 PRO A C 1
ATOM 766 O O . PRO A 1 96 ? 34.050 21.877 12.220 1.00 90.06 96 PRO A O 1
ATOM 769 N N . PHE A 1 97 ? 32.535 22.770 13.615 1.00 86.88 97 PHE A N 1
ATOM 770 C CA . PHE A 1 97 ? 31.879 23.585 12.598 1.00 86.88 97 PHE A CA 1
ATOM 771 C C . PHE A 1 97 ? 32.356 25.027 12.638 1.00 86.88 97 PHE A C 1
ATOM 773 O O . PHE A 1 97 ? 32.374 25.684 13.675 1.00 86.88 97 PHE A O 1
ATOM 780 N N . THR A 1 98 ? 32.657 25.544 11.455 1.00 86.31 98 THR A N 1
ATOM 781 C CA . THR A 1 98 ? 32.927 26.955 11.205 1.00 86.31 98 THR A CA 1
ATOM 782 C C . THR A 1 98 ? 32.078 27.414 10.025 1.00 86.31 98 THR A C 1
ATOM 784 O O . THR A 1 98 ? 31.677 26.604 9.183 1.00 86.31 98 THR A O 1
ATOM 787 N N . HIS A 1 99 ? 31.780 28.712 9.963 1.00 82.88 99 HIS A N 1
ATOM 788 C CA . HIS A 1 99 ? 31.096 29.295 8.814 1.00 82.88 99 HIS A CA 1
ATOM 789 C C . HIS A 1 99 ? 32.095 30.096 7.972 1.00 82.88 99 HIS A C 1
ATOM 791 O O . HIS A 1 99 ? 32.756 30.978 8.518 1.00 82.88 99 HIS A O 1
ATOM 797 N N . PRO A 1 100 ? 32.189 29.865 6.649 1.00 79.31 100 PRO A N 1
ATOM 798 C CA . PRO A 1 100 ? 33.215 30.489 5.807 1.00 79.31 100 PRO A CA 1
ATOM 799 C C . PRO A 1 100 ? 33.088 32.016 5.698 1.00 79.31 100 PRO A C 1
ATOM 801 O O . PRO A 1 100 ? 34.061 32.688 5.383 1.00 79.31 100 PRO A O 1
ATOM 804 N N . LYS A 1 101 ? 31.890 32.566 5.942 1.00 81.44 101 LYS A N 1
ATOM 805 C CA . LYS A 1 101 ? 31.604 34.012 5.850 1.00 81.44 101 LYS A CA 1
ATOM 806 C C . LYS A 1 101 ? 31.327 34.692 7.199 1.00 81.44 101 LYS A C 1
ATOM 808 O O . LYS A 1 101 ? 31.320 35.915 7.265 1.00 81.44 101 LYS A O 1
ATOM 813 N N . TYR A 1 102 ? 31.059 33.929 8.263 1.00 79.50 102 TYR A N 1
ATOM 814 C CA . TYR A 1 102 ? 30.563 34.475 9.534 1.00 79.50 102 TYR A CA 1
ATOM 815 C C . TYR A 1 102 ? 31.468 34.036 10.680 1.00 79.50 102 TYR A C 1
ATOM 817 O O . TYR A 1 102 ? 31.287 32.967 11.256 1.00 79.50 102 TYR A O 1
ATOM 825 N N . GLU A 1 103 ? 32.434 34.888 11.022 1.00 83.62 103 GLU A N 1
ATOM 826 C CA . GLU A 1 103 ? 33.426 34.604 12.067 1.00 83.62 103 GLU A CA 1
ATOM 827 C C . GLU A 1 103 ? 32.798 34.311 13.433 1.00 83.62 103 GLU A C 1
ATOM 829 O O . GLU A 1 103 ? 33.309 33.461 14.152 1.00 83.62 103 GLU A O 1
ATOM 834 N N . TRP A 1 104 ? 31.662 34.935 13.764 1.00 87.25 104 TRP A N 1
ATOM 835 C CA . TRP A 1 104 ? 30.944 34.697 15.024 1.00 87.25 104 TRP A CA 1
ATOM 836 C C . TRP A 1 104 ? 30.428 33.256 15.164 1.00 87.25 104 TRP A C 1
ATOM 838 O O . TRP A 1 104 ? 30.122 32.806 16.264 1.00 87.25 104 TRP A O 1
ATOM 848 N N . PHE A 1 105 ? 30.319 32.502 14.064 1.00 85.50 105 PHE A N 1
ATOM 849 C CA . PHE A 1 105 ? 29.794 31.138 14.100 1.00 85.50 105 PHE A CA 1
ATOM 850 C C . PHE A 1 105 ? 30.710 30.184 14.875 1.00 85.50 105 PHE A C 1
ATOM 852 O O . PHE A 1 105 ? 30.224 29.253 15.514 1.00 85.50 105 PHE A O 1
ATOM 859 N N . LYS A 1 106 ? 32.029 30.427 14.863 1.00 86.31 106 LYS A N 1
ATOM 860 C CA . LYS A 1 106 ? 32.991 29.615 15.626 1.00 86.31 106 LYS A CA 1
ATOM 861 C C . LYS A 1 106 ? 32.769 29.726 17.138 1.00 86.31 106 LYS A C 1
ATOM 863 O O . LYS A 1 106 ? 33.030 28.767 17.856 1.00 86.31 106 LYS A O 1
ATOM 868 N N . ASP A 1 107 ? 32.215 30.850 17.596 1.00 87.62 107 ASP A N 1
ATOM 869 C CA . ASP A 1 107 ? 31.941 31.117 19.011 1.00 87.62 107 ASP A CA 1
ATOM 870 C C . ASP A 1 107 ? 30.751 30.287 19.532 1.00 87.62 107 ASP A C 1
ATOM 872 O O . ASP A 1 107 ? 30.514 30.220 20.735 1.00 87.62 107 ASP A O 1
ATOM 876 N N . LEU A 1 108 ? 30.001 29.619 18.641 1.00 87.69 108 LEU A N 1
ATOM 877 C CA . LEU A 1 108 ? 28.981 28.640 19.027 1.00 87.69 108 LEU A CA 1
ATOM 878 C C . LEU A 1 108 ? 29.576 27.289 19.457 1.00 87.69 108 LEU A C 1
ATOM 880 O O . LEU A 1 108 ? 28.839 26.470 20.015 1.00 87.69 108 LEU A O 1
ATOM 884 N N . GLU A 1 109 ? 30.862 27.053 19.160 1.00 90.81 109 GLU A N 1
ATOM 885 C CA . GLU A 1 109 ? 31.625 25.837 19.484 1.00 90.81 109 GLU A CA 1
ATOM 886 C C . GLU A 1 109 ? 30.926 24.535 19.052 1.00 90.81 109 GLU A C 1
ATOM 888 O O . GLU A 1 109 ? 31.022 23.497 19.710 1.00 90.81 109 GLU A O 1
ATOM 893 N N . LEU A 1 110 ? 30.178 24.580 17.943 1.00 90.81 110 LEU A N 1
ATOM 894 C CA . LEU A 1 110 ? 29.446 23.418 17.446 1.00 90.81 110 LEU A CA 1
ATOM 895 C C . LEU A 1 110 ? 30.416 22.374 16.900 1.00 90.81 110 LEU A C 1
ATOM 897 O O . LEU A 1 110 ? 31.360 22.697 16.177 1.00 90.81 110 LEU A O 1
ATOM 901 N N . LYS A 1 111 ? 30.130 21.105 17.179 1.00 91.31 111 LYS A N 1
ATOM 902 C CA . LYS A 1 111 ? 30.859 19.956 16.640 1.00 91.31 111 LYS A CA 1
ATOM 903 C C . LYS A 1 111 ? 29.951 18.738 16.524 1.00 91.31 111 LYS A C 1
ATOM 905 O O . LYS A 1 111 ? 28.903 18.686 17.165 1.00 91.31 111 LYS A O 1
ATOM 910 N N . TRP A 1 112 ? 30.326 17.794 15.667 1.00 90.25 112 TRP A N 1
ATOM 911 C CA . TRP A 1 112 ? 29.593 16.540 15.488 1.00 90.25 112 TRP A CA 1
ATOM 912 C C . TRP A 1 112 ? 30.535 15.385 15.192 1.00 90.25 112 TRP A C 1
ATOM 914 O O . TRP A 1 112 ? 31.556 15.566 14.535 1.00 90.25 112 TRP A O 1
ATOM 924 N N . TYR A 1 113 ? 30.185 14.186 15.638 1.00 87.31 113 TYR A N 1
ATOM 925 C CA . TYR A 1 113 ? 30.932 12.974 15.323 1.00 87.31 113 TYR A CA 1
ATOM 926 C C . TYR A 1 113 ? 30.744 12.578 13.852 1.00 87.31 113 TYR A C 1
ATOM 928 O O . TYR A 1 113 ? 29.676 12.716 13.260 1.00 87.31 113 TYR A O 1
ATOM 936 N N . SER A 1 114 ? 31.806 12.064 13.247 1.00 79.19 114 SER A N 1
ATOM 937 C CA . SER A 1 114 ? 31.865 11.706 11.824 1.00 79.19 114 SER A CA 1
ATOM 938 C C . SER A 1 114 ? 31.226 10.353 11.484 1.00 79.19 114 SER A C 1
ATOM 940 O O . SER A 1 114 ? 30.954 10.095 10.312 1.00 79.19 114 SER A O 1
ATOM 942 N N . LEU A 1 115 ? 30.982 9.494 12.485 1.00 77.44 115 LEU A N 1
ATOM 943 C CA . LEU A 1 115 ? 30.461 8.136 12.301 1.00 77.44 115 LEU A CA 1
ATOM 944 C C . LEU A 1 115 ? 29.169 7.889 13.108 1.00 77.44 115 LEU A C 1
ATOM 946 O O . LEU A 1 115 ? 29.216 7.392 14.233 1.00 77.44 115 LEU A O 1
ATOM 950 N N . PRO A 1 116 ? 27.995 8.177 12.535 1.00 75.62 116 PRO A N 1
ATOM 951 C CA . PRO A 1 116 ? 26.694 7.999 13.179 1.00 75.62 116 PRO A CA 1
ATOM 952 C C . PRO A 1 116 ? 26.131 6.592 12.934 1.00 75.62 116 PRO A C 1
ATOM 954 O O . PRO A 1 116 ? 25.048 6.419 12.377 1.00 75.62 116 PRO A O 1
ATOM 957 N N . ALA A 1 117 ? 26.891 5.564 13.313 1.00 86.62 117 ALA A N 1
ATOM 958 C CA . ALA A 1 117 ? 26.466 4.176 13.143 1.00 86.62 117 ALA A CA 1
ATOM 959 C C . ALA A 1 117 ? 25.284 3.854 14.069 1.00 86.62 117 ALA A C 1
ATOM 961 O O . ALA A 1 117 ? 25.434 3.920 15.287 1.00 86.62 117 ALA A O 1
ATOM 962 N N . VAL A 1 118 ? 24.128 3.509 13.501 1.00 89.69 118 VAL A N 1
ATOM 963 C CA . VAL A 1 118 ? 22.912 3.126 14.237 1.00 89.69 118 VAL A CA 1
ATOM 964 C C . VAL A 1 118 ? 23.099 1.732 14.812 1.00 89.69 118 VAL A C 1
ATOM 966 O O . VAL A 1 118 ? 23.563 0.847 14.099 1.00 89.69 118 VAL A O 1
ATOM 969 N N . SER A 1 119 ? 22.764 1.531 16.088 1.00 90.44 119 SER A N 1
ATOM 970 C CA . SER A 1 119 ? 23.215 0.345 16.831 1.00 90.44 119 SER A CA 1
ATOM 971 C C . SER A 1 119 ? 22.157 -0.430 17.614 1.00 90.44 119 SER A C 1
ATOM 973 O O . SER A 1 119 ? 22.400 -1.598 17.910 1.00 90.44 119 SER A O 1
ATOM 975 N N . ASN A 1 120 ? 20.985 0.144 17.900 1.00 87.88 120 ASN A N 1
ATOM 976 C CA . ASN A 1 120 ? 19.959 -0.499 18.739 1.00 87.88 120 ASN A CA 1
ATOM 977 C C . ASN A 1 120 ? 18.735 -1.036 17.972 1.00 87.88 120 ASN A C 1
ATOM 979 O O . ASN A 1 120 ? 17.675 -1.232 18.568 1.00 87.88 120 ASN A O 1
ATOM 983 N N . MET A 1 121 ? 18.849 -1.249 16.660 1.00 86.81 121 MET A N 1
ATOM 984 C CA . MET A 1 121 ? 17.753 -1.778 15.842 1.00 86.81 121 MET A CA 1
ATOM 985 C C . MET A 1 121 ? 17.798 -3.310 15.742 1.00 86.81 121 MET A C 1
ATOM 987 O O . MET A 1 121 ? 18.873 -3.904 15.649 1.00 86.81 121 MET A O 1
ATOM 991 N N . LEU A 1 122 ? 16.616 -3.935 15.717 1.00 89.12 122 LEU A N 1
ATOM 992 C CA . LEU A 1 122 ? 16.435 -5.356 15.415 1.00 89.12 122 LEU A CA 1
ATOM 993 C C . LEU A 1 122 ? 16.520 -5.575 13.901 1.00 89.12 122 LEU A C 1
ATOM 995 O O . LEU A 1 122 ? 15.797 -4.928 13.143 1.00 89.12 122 LEU A O 1
ATOM 999 N N . LEU A 1 123 ? 17.360 -6.513 13.470 1.00 91.00 123 LEU A N 1
ATOM 1000 C CA . LEU A 1 123 ? 17.378 -6.993 12.093 1.00 91.00 123 LEU A CA 1
ATOM 1001 C C . LEU A 1 123 ? 16.592 -8.304 11.998 1.00 91.00 123 LEU A C 1
ATOM 1003 O O . LEU A 1 123 ? 16.955 -9.285 12.646 1.00 91.00 123 LEU A O 1
ATOM 1007 N N . GLU A 1 124 ? 15.552 -8.326 11.165 1.00 91.44 124 GLU A N 1
ATOM 1008 C CA . GLU A 1 124 ? 14.777 -9.531 10.857 1.00 91.44 124 GLU A CA 1
ATOM 1009 C C . GLU A 1 124 ? 14.950 -9.903 9.379 1.00 91.44 124 GLU A C 1
ATOM 1011 O O . GLU A 1 124 ? 14.628 -9.118 8.485 1.00 91.44 124 GLU A O 1
ATOM 1016 N N . ILE A 1 125 ? 15.483 -11.098 9.106 1.00 88.06 125 ILE A N 1
ATOM 1017 C CA . ILE A 1 125 ? 15.671 -11.611 7.741 1.00 88.06 125 ILE A CA 1
ATOM 1018 C C . ILE A 1 125 ? 15.268 -13.083 7.708 1.00 88.06 125 ILE A C 1
ATOM 1020 O O . ILE A 1 125 ? 15.855 -13.913 8.397 1.00 88.06 125 ILE A O 1
ATOM 1024 N N . GLY A 1 126 ? 14.275 -13.423 6.882 1.00 87.19 126 GLY A N 1
ATOM 1025 C CA . GLY A 1 126 ? 13.853 -14.815 6.686 1.00 87.19 126 GLY A CA 1
ATOM 1026 C C . GLY A 1 126 ? 13.301 -15.488 7.950 1.00 87.19 126 GLY A C 1
ATOM 1027 O O . GLY A 1 126 ? 13.466 -16.694 8.106 1.00 87.19 126 GLY A O 1
ATOM 1028 N N . GLY A 1 127 ? 12.687 -14.717 8.857 1.00 86.75 127 GLY A N 1
ATOM 1029 C CA . GLY A 1 127 ? 12.193 -15.199 10.154 1.00 86.75 127 GLY A CA 1
ATOM 1030 C C . GLY A 1 127 ? 13.283 -15.401 11.215 1.00 86.75 127 GLY A C 1
ATOM 1031 O O . GLY A 1 127 ? 13.002 -15.950 12.278 1.00 86.75 127 GLY A O 1
ATOM 1032 N N . LEU A 1 128 ? 14.524 -14.986 10.935 1.00 91.12 128 LEU A N 1
ATOM 1033 C CA . LEU A 1 128 ? 15.620 -14.956 11.901 1.00 91.12 128 LEU A CA 1
ATOM 1034 C C . LEU A 1 128 ? 15.759 -13.545 12.470 1.00 91.12 128 LEU A C 1
ATOM 1036 O O . LEU A 1 128 ? 15.765 -12.573 11.717 1.00 91.12 128 LEU A O 1
ATOM 1040 N N . GLU A 1 129 ? 15.929 -13.453 13.784 1.00 93.94 129 GLU A N 1
ATOM 1041 C CA . GLU A 1 129 ? 16.061 -12.192 14.513 1.00 93.94 129 GLU A CA 1
ATOM 1042 C C . GLU A 1 129 ? 17.497 -11.988 15.013 1.00 93.94 129 GLU A C 1
ATOM 1044 O O . GLU A 1 129 ? 18.075 -12.866 15.657 1.00 93.94 129 GLU A O 1
ATOM 1049 N N . PHE A 1 130 ? 18.061 -10.805 14.773 1.00 93.19 130 PHE A N 1
ATOM 1050 C CA . PHE A 1 130 ? 19.380 -10.396 15.255 1.00 93.19 130 PHE A CA 1
ATOM 1051 C C . PHE A 1 130 ? 19.263 -9.072 16.011 1.00 93.19 130 PHE A C 1
ATOM 1053 O O . PHE A 1 130 ? 18.985 -8.019 15.439 1.00 93.19 130 PHE A O 1
ATOM 1060 N N . THR A 1 131 ? 19.465 -9.124 17.323 1.00 91.44 131 THR A N 1
ATOM 1061 C CA . THR A 1 131 ? 19.160 -8.017 18.249 1.00 91.44 131 THR A CA 1
ATOM 1062 C C . THR A 1 131 ? 20.278 -6.991 18.389 1.00 91.44 131 THR A C 1
ATOM 1064 O O . THR A 1 131 ? 20.096 -5.963 19.035 1.00 91.44 131 THR A O 1
ATOM 1067 N N . CYS A 1 132 ? 21.440 -7.273 17.802 1.00 91.94 132 CYS A N 1
ATOM 1068 C CA . CYS A 1 132 ? 22.593 -6.387 17.771 1.00 91.94 132 CYS A CA 1
ATOM 1069 C C . CYS A 1 132 ? 23.172 -6.397 16.357 1.00 91.94 132 CYS A C 1
ATOM 1071 O O . CYS A 1 132 ? 23.852 -7.339 15.945 1.00 91.94 132 CYS A O 1
ATOM 1073 N N . CYS A 1 133 ? 22.829 -5.366 15.592 1.00 91.44 133 CYS A N 1
ATOM 1074 C CA . CYS A 1 133 ? 23.236 -5.208 14.200 1.00 91.44 133 CYS A CA 1
ATOM 1075 C C . CYS A 1 133 ? 23.662 -3.764 13.916 1.00 91.44 133 CYS A C 1
ATOM 1077 O O . CYS A 1 133 ? 22.986 -3.076 13.146 1.00 91.44 133 CYS A O 1
ATOM 1079 N N . PRO A 1 134 ? 24.741 -3.259 14.548 1.00 90.69 134 PRO A N 1
ATOM 1080 C CA . PRO A 1 134 ? 25.196 -1.912 14.270 1.00 90.69 134 PRO A CA 1
ATOM 1081 C C . PRO A 1 134 ? 25.572 -1.755 12.800 1.00 90.69 134 PRO A C 1
ATOM 1083 O O . PRO A 1 134 ? 26.347 -2.545 12.252 1.00 90.69 134 PRO A O 1
ATOM 1086 N N . PHE A 1 135 ? 25.025 -0.720 12.170 1.00 88.56 135 PHE A N 1
ATOM 1087 C CA . PHE A 1 135 ? 25.282 -0.407 10.775 1.00 88.56 135 PHE A CA 1
ATOM 1088 C C . PHE A 1 135 ? 25.681 1.055 10.604 1.00 88.56 135 PHE A C 1
ATOM 1090 O O . PHE A 1 135 ? 25.132 1.968 11.220 1.00 88.56 135 PHE A O 1
ATOM 1097 N N . SER A 1 136 ? 26.657 1.273 9.734 1.00 81.31 136 SER A N 1
ATOM 1098 C CA . SER A 1 136 ? 27.085 2.584 9.282 1.00 81.31 136 SER A CA 1
ATOM 1099 C C . SER A 1 136 ? 26.588 2.803 7.858 1.00 81.31 136 SER A C 1
ATOM 1101 O O . SER A 1 136 ? 26.861 2.003 6.959 1.00 81.31 136 SER A O 1
ATOM 1103 N N . GLY A 1 137 ? 25.839 3.887 7.669 1.00 69.69 137 GLY A N 1
ATOM 1104 C CA . GLY A 1 137 ? 25.372 4.369 6.375 1.00 69.69 137 GLY A CA 1
ATOM 1105 C C . GLY A 1 137 ? 25.837 5.800 6.114 1.00 69.69 137 GLY A C 1
ATOM 1106 O O . GLY A 1 137 ? 26.581 6.389 6.899 1.00 69.69 137 GLY A O 1
ATOM 1107 N N . TRP A 1 138 ? 25.377 6.363 5.001 1.00 64.50 138 TRP A N 1
ATOM 1108 C CA . TRP A 1 138 ? 25.602 7.768 4.677 1.00 64.50 138 TRP A CA 1
ATOM 1109 C C . TRP A 1 138 ? 24.745 8.645 5.587 1.00 64.50 138 TRP A C 1
ATOM 1111 O O . TRP A 1 138 ? 23.532 8.462 5.647 1.00 64.50 138 TRP A O 1
ATOM 1121 N N . TYR A 1 139 ? 25.371 9.594 6.279 1.00 65.62 139 TYR A N 1
ATOM 1122 C CA . TYR A 1 139 ? 24.668 10.573 7.103 1.00 65.62 139 TYR A CA 1
ATOM 1123 C C . TYR A 1 139 ? 24.636 11.907 6.380 1.00 65.62 139 TYR A C 1
ATOM 1125 O O . TYR A 1 139 ? 25.668 12.389 5.903 1.00 65.62 139 TYR A O 1
ATOM 1133 N N . MET A 1 140 ? 23.453 12.499 6.267 1.00 66.50 140 MET A N 1
ATOM 1134 C CA . MET A 1 140 ? 23.313 13.756 5.549 1.00 66.50 140 MET A CA 1
ATOM 1135 C C . MET A 1 140 ? 23.634 14.913 6.490 1.00 66.50 140 MET A C 1
ATOM 1137 O O . MET A 1 140 ? 23.106 15.001 7.594 1.00 66.50 140 MET A O 1
ATOM 1141 N N . GLY A 1 141 ? 24.482 15.841 6.044 1.00 68.69 141 GLY A N 1
ATOM 1142 C CA . GLY A 1 141 ? 24.845 17.023 6.834 1.00 68.69 141 GLY A CA 1
ATOM 1143 C C . GLY A 1 141 ? 23.647 17.884 7.257 1.00 68.69 141 GLY A C 1
ATOM 1144 O O . GLY A 1 141 ? 23.667 18.584 8.266 1.00 68.69 141 GLY A O 1
ATOM 1145 N N . THR A 1 142 ? 22.566 17.769 6.505 1.00 69.25 142 THR A N 1
ATOM 1146 C CA . THR A 1 142 ? 21.269 18.357 6.782 1.00 69.25 142 THR A CA 1
ATOM 1147 C C . THR A 1 142 ? 20.562 17.775 8.004 1.00 69.25 142 THR A C 1
ATOM 1149 O O . THR A 1 142 ? 19.877 18.522 8.698 1.00 69.25 142 THR A O 1
ATOM 1152 N N . GLU A 1 143 ? 20.752 16.492 8.326 1.00 75.50 143 GLU A N 1
ATOM 1153 C CA . GLU A 1 143 ? 20.262 15.927 9.588 1.00 75.50 143 GLU A CA 1
ATOM 1154 C C . GLU A 1 143 ? 20.971 16.584 10.776 1.00 75.50 143 GLU A C 1
ATOM 1156 O O . GLU A 1 143 ? 20.312 17.001 11.723 1.00 75.50 143 GLU A O 1
ATOM 1161 N N . ILE A 1 144 ? 22.285 16.802 10.673 1.00 82.88 144 ILE A N 1
ATOM 1162 C CA . ILE A 1 144 ? 23.072 17.472 11.718 1.00 82.88 144 ILE A CA 1
ATOM 1163 C C . ILE A 1 144 ? 22.617 18.932 11.884 1.00 82.88 144 ILE A C 1
ATOM 1165 O O . ILE A 1 144 ? 22.344 19.393 12.988 1.00 82.88 144 ILE A O 1
ATOM 1169 N N . GLY A 1 145 ? 22.516 19.678 10.781 1.00 79.88 145 GLY A N 1
ATOM 1170 C CA . GLY A 1 145 ? 22.154 21.097 10.817 1.00 79.88 145 GLY A CA 1
ATOM 1171 C C . GLY A 1 145 ? 20.699 21.343 11.219 1.00 79.88 145 GLY A C 1
ATOM 1172 O O . GLY A 1 145 ? 20.429 22.096 12.149 1.00 79.88 145 GLY A O 1
ATOM 1173 N N . VAL A 1 146 ? 19.749 20.708 10.532 1.00 74.94 146 VAL A N 1
ATOM 1174 C CA . VAL A 1 146 ? 18.320 21.010 10.692 1.00 74.94 146 VAL A CA 1
ATOM 1175 C C . VAL A 1 146 ? 17.720 20.245 11.865 1.00 74.94 146 VAL A C 1
ATOM 1177 O O . VAL A 1 146 ? 17.071 20.841 12.721 1.00 74.94 146 VAL A O 1
ATOM 1180 N N . ARG A 1 147 ? 17.939 18.931 11.923 1.00 80.31 147 ARG A N 1
ATOM 1181 C CA . ARG A 1 147 ? 17.273 18.064 12.899 1.00 80.31 147 ARG A CA 1
ATOM 1182 C C . ARG A 1 147 ? 18.000 18.040 14.238 1.00 80.31 147 ARG A C 1
ATOM 1184 O O . ARG A 1 147 ? 17.349 18.120 15.270 1.00 80.31 147 ARG A O 1
ATOM 1191 N N . ASP A 1 148 ? 19.326 17.937 14.245 1.00 85.81 148 ASP A N 1
ATOM 1192 C CA . ASP A 1 148 ? 20.083 17.899 15.494 1.00 85.81 148 ASP A CA 1
ATOM 1193 C C . ASP A 1 148 ? 20.284 19.319 16.057 1.00 85.81 148 ASP A C 1
ATOM 1195 O O . ASP A 1 148 ? 19.902 19.585 17.195 1.00 85.81 148 ASP A O 1
ATOM 1199 N N . PHE A 1 149 ? 20.815 20.266 15.280 1.00 88.94 149 PHE A N 1
ATOM 1200 C CA . PHE A 1 149 ? 21.126 21.606 15.792 1.00 88.94 149 PHE A CA 1
ATOM 1201 C C . PHE A 1 149 ? 19.941 22.573 15.856 1.00 88.94 149 PHE A C 1
ATOM 1203 O O . PHE A 1 149 ? 19.823 23.320 16.830 1.00 88.94 149 PHE A O 1
ATOM 1210 N N . CYS A 1 150 ? 19.080 22.593 14.842 1.00 83.38 150 CYS A N 1
ATOM 1211 C CA . CYS A 1 150 ? 18.038 23.612 14.714 1.00 83.38 150 CYS A CA 1
ATOM 1212 C C . CYS A 1 150 ? 16.681 23.222 15.309 1.00 83.38 150 CYS A C 1
ATOM 1214 O O . CYS A 1 150 ? 15.925 24.121 15.671 1.00 83.38 150 CYS A O 1
ATOM 1216 N N . ASP A 1 151 ? 16.364 21.932 15.427 1.00 82.19 151 ASP A N 1
ATOM 1217 C CA . ASP A 1 151 ? 15.037 21.505 15.864 1.00 82.19 151 ASP A CA 1
ATOM 1218 C C . ASP A 1 151 ? 14.747 21.909 17.318 1.00 82.19 151 ASP A C 1
ATOM 1220 O O . ASP A 1 151 ? 15.612 21.866 18.202 1.00 82.19 151 ASP A O 1
ATOM 1224 N N . SER A 1 152 ? 13.494 22.280 17.566 1.00 82.00 152 SER A N 1
ATOM 1225 C CA . SER A 1 152 ? 13.022 22.817 18.847 1.00 82.00 152 SER A CA 1
ATOM 1226 C C . SER A 1 152 ? 13.069 21.790 19.980 1.00 82.00 152 SER A C 1
ATOM 1228 O O . SER A 1 152 ? 13.239 22.157 21.141 1.00 82.00 152 SER A O 1
ATOM 1230 N N . SER A 1 153 ? 12.975 20.500 19.647 1.00 81.00 153 SER A N 1
ATOM 1231 C CA . SER A 1 153 ? 13.148 19.387 20.586 1.00 81.00 153 SER A CA 1
ATOM 1232 C C . SER A 1 153 ? 14.606 18.936 20.754 1.00 81.00 153 SER A C 1
ATOM 1234 O O . SER A 1 153 ? 14.850 17.919 21.400 1.00 81.00 153 SER A O 1
ATOM 1236 N N . ARG A 1 154 ? 15.576 19.628 20.141 1.00 88.44 154 ARG A N 1
ATOM 1237 C CA . ARG A 1 154 ? 17.012 19.304 20.201 1.00 88.44 154 ARG A CA 1
ATOM 1238 C C . ARG A 1 154 ? 17.817 20.520 20.673 1.00 88.44 154 ARG A C 1
ATOM 1240 O O . ARG A 1 154 ? 17.460 21.119 21.682 1.00 88.44 154 ARG A O 1
ATOM 1247 N N . TYR A 1 155 ? 18.911 20.891 20.003 1.00 87.88 155 TYR A N 1
ATOM 1248 C CA . TYR A 1 155 ? 19.738 22.022 20.447 1.00 87.88 155 TYR A CA 1
ATOM 1249 C C . TYR A 1 155 ? 19.092 23.398 20.180 1.00 87.88 155 TYR A C 1
ATOM 1251 O O . TYR A 1 155 ? 19.587 24.391 20.713 1.00 87.88 155 TYR A O 1
ATOM 1259 N N . ASN A 1 156 ? 18.006 23.459 19.393 1.00 87.81 156 ASN A N 1
ATOM 1260 C CA . ASN A 1 156 ? 17.175 24.642 19.133 1.00 87.81 156 ASN A CA 1
ATOM 1261 C C . ASN A 1 156 ? 17.963 25.933 18.823 1.00 87.81 156 ASN A C 1
ATOM 1263 O O . ASN A 1 156 ? 17.701 27.007 19.366 1.00 87.81 156 ASN A O 1
ATOM 1267 N N . LEU A 1 157 ? 18.969 25.844 17.950 1.00 86.19 157 LEU A N 1
ATOM 1268 C CA . LEU A 1 157 ? 19.883 26.958 17.667 1.00 86.19 157 LEU A CA 1
ATOM 1269 C C . LEU A 1 157 ? 19.329 28.004 16.690 1.00 86.19 157 LEU A C 1
ATOM 1271 O O . LEU A 1 157 ? 20.005 29.001 16.428 1.00 86.19 157 LEU A O 1
ATOM 1275 N N . LEU A 1 158 ? 18.112 27.819 16.163 1.00 81.38 158 LEU A N 1
ATOM 1276 C CA . LEU A 1 158 ? 17.521 28.702 15.150 1.00 81.38 158 LEU A CA 1
ATOM 1277 C C . LEU A 1 158 ? 17.439 30.162 15.601 1.00 81.38 158 LEU A C 1
ATOM 1279 O O . LEU A 1 158 ? 17.782 31.060 14.833 1.00 81.38 158 LEU A O 1
ATOM 1283 N N . GLU A 1 159 ? 17.018 30.415 16.841 1.00 77.00 159 GLU A N 1
ATOM 1284 C CA . GLU A 1 159 ? 16.915 31.783 17.353 1.00 77.00 159 GLU A CA 1
ATOM 1285 C C . GLU A 1 159 ? 18.292 32.433 17.504 1.00 77.00 159 GLU A C 1
ATOM 1287 O O . GLU A 1 159 ? 18.495 33.556 17.045 1.00 77.00 159 GLU A O 1
ATOM 1292 N N . VAL A 1 160 ? 19.261 31.706 18.068 1.00 80.69 160 VAL A N 1
ATOM 1293 C CA . VAL A 1 160 ? 20.637 32.190 18.273 1.00 80.69 160 VAL A CA 1
ATOM 1294 C C . VAL A 1 160 ? 21.291 32.547 16.935 1.00 80.69 160 VAL A C 1
ATOM 1296 O O . VAL A 1 160 ? 21.860 33.629 16.786 1.00 80.69 160 VAL A O 1
ATOM 1299 N N . VAL A 1 161 ? 21.153 31.674 15.932 1.00 80.69 161 VAL A N 1
ATOM 1300 C CA . VAL A 1 161 ? 21.667 31.917 14.578 1.00 80.69 161 VAL A CA 1
ATOM 1301 C C . VAL A 1 161 ? 20.962 33.115 13.935 1.00 80.69 161 VAL A C 1
ATOM 1303 O O . VAL A 1 161 ? 21.627 33.968 13.345 1.00 80.69 161 VAL A O 1
ATOM 1306 N N . ARG A 1 162 ? 19.635 33.242 14.086 1.00 74.31 162 ARG A N 1
ATOM 1307 C CA . ARG A 1 162 ? 18.856 34.369 13.550 1.00 74.31 162 ARG A CA 1
ATOM 1308 C C . ARG A 1 162 ? 19.297 35.709 14.138 1.00 74.31 162 ARG A C 1
ATOM 1310 O O . ARG A 1 162 ? 19.514 36.649 13.376 1.00 74.31 162 ARG A O 1
ATOM 1317 N N . PHE A 1 163 ? 19.434 35.816 15.460 1.00 73.62 163 PHE A N 1
ATOM 1318 C CA . PHE A 1 163 ? 19.818 37.071 16.117 1.00 73.62 163 PHE A CA 1
ATOM 1319 C C . PHE A 1 163 ? 21.209 37.550 15.681 1.00 73.62 163 PHE A C 1
ATOM 1321 O O . PHE A 1 163 ? 21.365 38.714 15.302 1.00 73.62 163 PHE A O 1
ATOM 1328 N N . ASN A 1 164 ? 22.190 36.646 15.633 1.00 72.38 164 ASN A N 1
ATOM 1329 C CA . ASN A 1 164 ? 23.549 36.983 15.201 1.00 72.38 164 ASN A CA 1
ATOM 1330 C C . ASN A 1 164 ? 23.626 37.317 13.700 1.00 72.38 164 ASN A C 1
ATOM 1332 O O . ASN A 1 164 ? 24.382 38.202 13.297 1.00 72.38 164 ASN A O 1
ATOM 1336 N N . SER A 1 165 ? 22.785 36.688 12.873 1.00 64.12 165 SER A N 1
ATOM 1337 C CA . SER A 1 165 ? 22.708 36.977 11.433 1.00 64.12 165 SER A CA 1
ATOM 1338 C C . SER A 1 165 ? 22.113 38.361 11.143 1.00 64.12 165 SER A C 1
ATOM 1340 O O . SER A 1 165 ? 22.621 39.083 10.287 1.00 64.12 165 SER A O 1
ATOM 1342 N N . VAL A 1 166 ? 21.081 38.787 11.883 1.00 56.16 166 VAL A N 1
ATOM 1343 C CA . VAL A 1 166 ? 20.446 40.109 11.700 1.00 56.16 166 VAL A CA 1
ATOM 1344 C C . VAL A 1 166 ? 21.368 41.247 12.147 1.00 56.16 166 VAL A C 1
ATOM 1346 O O . VAL A 1 166 ? 21.433 42.274 11.471 1.00 56.16 166 VAL A O 1
ATOM 1349 N N . SER A 1 167 ? 22.140 41.050 13.222 1.00 54.06 167 SER A N 1
ATOM 1350 C CA . SER A 1 167 ? 23.110 42.046 13.700 1.00 54.06 167 SER A CA 1
ATOM 1351 C C . SER A 1 167 ? 24.266 42.291 12.718 1.00 54.06 167 SER A C 1
ATOM 1353 O O . SER A 1 167 ? 24.903 43.338 12.782 1.00 54.06 167 SER A O 1
ATOM 1355 N N . SER A 1 168 ? 24.523 41.358 11.793 1.00 51.41 168 SER A N 1
ATOM 1356 C CA . SER A 1 168 ? 25.536 41.501 10.736 1.00 51.41 168 SER A CA 1
ATOM 1357 C C . SER A 1 168 ? 25.031 42.241 9.483 1.00 51.41 168 SER A C 1
ATOM 1359 O O . SER A 1 168 ? 25.826 42.762 8.704 1.00 51.41 168 SER A O 1
ATOM 1361 N N . TYR A 1 169 ? 23.707 42.341 9.299 1.00 42.81 169 TYR A N 1
ATOM 1362 C CA . TYR A 1 169 ? 23.072 42.978 8.135 1.00 42.81 169 TYR A CA 1
ATOM 1363 C C . TYR A 1 169 ? 22.898 44.500 8.291 1.00 42.81 169 TYR A C 1
ATOM 1365 O O . TYR A 1 169 ? 22.706 45.209 7.304 1.00 42.81 169 TYR A O 1
ATOM 1373 N N . SER A 1 170 ? 22.958 45.025 9.519 1.00 41.47 170 SER A N 1
ATOM 1374 C CA . SER A 1 170 ? 22.771 46.456 9.801 1.00 41.47 170 SER A CA 1
ATOM 1375 C C . SER A 1 170 ? 23.974 47.343 9.457 1.00 41.47 170 SER A C 1
ATOM 1377 O O . SER A 1 170 ? 23.816 48.561 9.427 1.00 41.47 170 SER A O 1
ATOM 1379 N N . ASP A 1 171 ? 25.136 46.766 9.134 1.00 41.44 171 ASP A N 1
ATOM 1380 C CA . ASP A 1 171 ? 26.366 47.522 8.839 1.00 41.44 171 ASP A CA 1
ATOM 1381 C C . ASP A 1 171 ? 26.583 47.857 7.348 1.00 41.44 171 ASP A C 1
ATOM 1383 O O . ASP A 1 171 ? 27.488 48.618 7.015 1.00 41.44 171 ASP A O 1
ATOM 1387 N N . THR A 1 172 ? 25.742 47.369 6.425 1.00 40.03 172 THR A N 1
ATOM 1388 C CA . THR A 1 172 ? 25.965 47.518 4.965 1.00 40.03 172 THR A CA 1
ATOM 1389 C C . THR A 1 172 ? 25.114 48.579 4.255 1.00 40.03 172 THR A C 1
ATOM 1391 O O . THR A 1 172 ? 25.228 48.735 3.042 1.00 40.03 172 THR A O 1
ATOM 1394 N N . ARG A 1 173 ? 24.299 49.381 4.958 1.00 35.09 173 ARG A N 1
ATOM 1395 C CA . ARG A 1 173 ? 23.541 50.492 4.335 1.00 35.09 173 ARG A CA 1
ATOM 1396 C C . ARG A 1 173 ? 24.011 51.870 4.792 1.00 35.09 173 ARG A C 1
ATOM 1398 O O . ARG A 1 173 ? 23.328 52.529 5.573 1.00 35.09 173 ARG A O 1
ATOM 1405 N N . LYS A 1 174 ? 25.116 52.355 4.218 1.00 34.81 174 LYS A N 1
ATOM 1406 C CA . LYS A 1 174 ? 25.358 53.797 4.020 1.00 34.81 174 LYS A CA 1
ATOM 1407 C C . LYS A 1 174 ? 26.067 54.065 2.684 1.00 34.81 174 LYS A C 1
ATOM 1409 O O . LYS A 1 174 ? 27.062 53.424 2.370 1.00 34.81 174 LYS A O 1
ATOM 1414 N N . SER A 1 175 ? 25.577 55.102 1.992 1.00 33.06 175 SER A N 1
ATOM 1415 C CA . SER A 1 175 ? 25.926 55.624 0.649 1.00 33.06 175 SER A CA 1
ATOM 1416 C C . SER A 1 175 ? 25.284 54.849 -0.516 1.00 33.06 175 SER A C 1
ATOM 1418 O O . SER A 1 175 ? 25.275 53.629 -0.487 1.00 33.06 175 SER A O 1
ATOM 1420 N N . SER A 1 176 ? 24.658 55.454 -1.530 1.00 32.47 176 SER A N 1
ATOM 1421 C CA . SER A 1 176 ? 24.655 56.837 -2.040 1.00 32.47 176 SER A CA 1
ATOM 1422 C C . SER A 1 176 ? 23.331 57.161 -2.764 1.00 32.47 176 SER A C 1
ATOM 1424 O O . SER A 1 176 ? 22.609 56.257 -3.179 1.00 32.47 176 SER A O 1
ATOM 1426 N N . SER A 1 177 ? 23.029 58.455 -2.889 1.00 39.12 177 SER A N 1
ATOM 1427 C CA . SER A 1 177 ? 21.823 59.059 -3.467 1.00 39.12 177 SER A CA 1
ATOM 1428 C C . SER A 1 177 ? 21.909 59.348 -4.980 1.00 39.12 177 SER A C 1
ATOM 1430 O O . SER A 1 177 ? 23.004 59.407 -5.530 1.00 39.12 177 SER A O 1
ATOM 1432 N N . ASP A 1 178 ? 20.721 59.613 -5.550 1.00 38.81 178 ASP A N 1
ATOM 1433 C CA . ASP A 1 178 ? 20.373 60.399 -6.758 1.00 38.81 178 ASP A CA 1
ATOM 1434 C C . ASP A 1 178 ? 20.514 59.781 -8.169 1.00 38.81 178 ASP A C 1
ATOM 1436 O O . ASP A 1 178 ? 21.618 59.610 -8.667 1.00 38.81 178 ASP A O 1
ATOM 1440 N N . GLU A 1 179 ? 19.370 59.551 -8.849 1.00 31.09 179 GLU A N 1
ATOM 1441 C CA . GLU A 1 179 ? 19.004 60.154 -10.160 1.00 31.09 179 GLU A CA 1
ATOM 1442 C C . GLU A 1 179 ? 17.543 59.809 -10.603 1.00 31.09 179 GLU A C 1
ATOM 1444 O O . GLU A 1 179 ? 16.966 58.851 -10.080 1.00 31.09 179 GLU A O 1
ATOM 1449 N N . PRO A 1 180 ? 16.892 60.607 -11.494 1.00 39.34 180 PRO A N 1
ATOM 1450 C CA . PRO A 1 180 ? 15.425 60.695 -11.609 1.00 39.34 180 PRO A CA 1
ATOM 1451 C C . PRO A 1 180 ? 14.756 59.912 -12.767 1.00 39.34 180 PRO A C 1
ATOM 1453 O O . PRO A 1 180 ? 15.379 59.502 -13.741 1.00 39.34 180 PRO A O 1
ATOM 1456 N N . GLU A 1 181 ? 13.429 59.771 -12.636 1.00 39.47 181 GLU A N 1
ATOM 1457 C CA . GLU A 1 181 ? 12.465 59.040 -13.480 1.00 39.47 181 GLU A CA 1
ATOM 1458 C C . GLU A 1 181 ? 12.394 59.447 -14.969 1.00 39.47 181 GLU A C 1
ATOM 1460 O O . GLU A 1 181 ? 12.361 60.629 -15.316 1.00 39.47 181 GLU A O 1
ATOM 1465 N N . VAL A 1 182 ? 12.169 58.449 -15.839 1.00 29.81 182 VAL A N 1
ATOM 1466 C CA . VAL A 1 182 ? 11.658 58.620 -17.212 1.00 29.81 182 VAL A CA 1
ATOM 1467 C C . VAL A 1 182 ? 10.298 57.923 -17.347 1.00 29.81 182 VAL A C 1
ATOM 1469 O O . VAL A 1 182 ? 10.174 56.722 -17.115 1.00 29.81 182 VAL A O 1
ATOM 1472 N N . LYS A 1 183 ? 9.274 58.684 -17.755 1.00 41.25 183 LYS A N 1
ATOM 1473 C CA . LYS A 1 183 ? 7.935 58.194 -18.130 1.00 41.25 183 LYS A CA 1
ATOM 1474 C C . LYS A 1 183 ? 7.929 57.630 -19.553 1.00 41.25 183 LYS A C 1
ATOM 1476 O O . LYS A 1 183 ? 8.379 58.317 -20.467 1.00 41.25 183 LYS A O 1
ATOM 1481 N N . VAL A 1 184 ? 7.277 56.482 -19.761 1.00 32.22 184 VAL A N 1
ATOM 1482 C CA . VAL A 1 184 ? 6.769 56.063 -21.082 1.00 32.22 184 VAL A CA 1
ATOM 1483 C C . VAL A 1 184 ? 5.330 55.543 -20.957 1.00 32.22 184 VAL A C 1
ATOM 1485 O O . VAL A 1 184 ? 5.005 54.795 -20.039 1.00 32.22 184 VAL A O 1
ATOM 1488 N N . ASN A 1 185 ? 4.478 56.014 -21.875 1.00 33.12 185 ASN A N 1
ATOM 1489 C CA . ASN A 1 185 ? 3.038 55.767 -21.987 1.00 33.12 185 ASN A CA 1
ATOM 1490 C C . ASN A 1 185 ? 2.692 54.338 -22.440 1.00 33.12 185 ASN A C 1
ATOM 1492 O O . ASN A 1 185 ? 3.350 53.773 -23.310 1.00 33.12 185 ASN A O 1
ATOM 1496 N N . PHE A 1 186 ? 1.585 53.833 -21.891 1.00 37.91 186 PHE A N 1
ATOM 1497 C CA . PHE A 1 186 ? 0.850 52.635 -22.300 1.00 37.91 186 PHE A CA 1
ATOM 1498 C C . PHE A 1 186 ? 0.013 52.885 -23.560 1.00 37.91 186 PHE A C 1
ATOM 1500 O O . PHE A 1 186 ? -0.692 53.890 -23.616 1.00 37.91 186 PHE A O 1
ATOM 1507 N N . GLU A 1 187 ? -0.039 51.909 -24.470 1.00 42.59 187 GLU A N 1
ATOM 1508 C CA . GLU A 1 187 ? -1.250 51.651 -25.256 1.00 42.59 187 GLU A CA 1
ATOM 1509 C C . GLU A 1 187 ? -1.392 50.162 -25.635 1.00 42.59 187 GLU A C 1
ATOM 1511 O O . GLU A 1 187 ? -0.473 49.539 -26.161 1.00 42.59 187 GLU A O 1
ATOM 1516 N N . SER A 1 188 ? -2.598 49.640 -25.372 1.00 48.22 188 SER A N 1
ATOM 1517 C CA . SER A 1 188 ? -3.201 48.401 -25.886 1.00 48.22 188 SER A CA 1
ATOM 1518 C C . SER A 1 188 ? -2.624 47.058 -25.434 1.00 48.22 188 SER A C 1
ATOM 1520 O O . SER A 1 188 ? -2.303 46.195 -26.255 1.00 48.22 188 SER A O 1
ATOM 1522 N N . THR A 1 189 ? -2.628 46.799 -24.133 1.00 54.12 189 THR A N 1
ATOM 1523 C CA . THR A 1 189 ? -2.542 45.423 -23.661 1.00 54.12 189 THR A CA 1
ATOM 1524 C C . THR A 1 189 ? -3.567 45.229 -22.526 1.00 54.12 189 THR A C 1
ATOM 1526 O O . THR A 1 189 ? -3.732 46.115 -21.687 1.00 54.12 189 THR A O 1
ATOM 1529 N N . GLY A 1 190 ? -4.393 44.171 -22.587 1.00 63.56 190 GLY A N 1
ATOM 1530 C CA . GLY A 1 190 ? -5.487 43.932 -21.629 1.00 63.56 190 GLY A CA 1
ATOM 1531 C C . GLY A 1 190 ? -5.002 43.904 -20.169 1.00 63.56 190 GLY A C 1
ATOM 1532 O O . GLY A 1 190 ? -3.795 43.851 -19.935 1.00 63.56 190 GLY A O 1
ATOM 1533 N N . PRO A 1 191 ? -5.894 43.934 -19.159 1.00 74.88 191 PRO A N 1
ATOM 1534 C CA . PRO A 1 191 ? -5.494 43.994 -17.747 1.00 74.88 191 PRO A CA 1
ATOM 1535 C C . PRO A 1 191 ? -4.458 42.935 -17.338 1.00 74.88 191 PRO A C 1
ATOM 1537 O O . PRO A 1 191 ? -3.686 43.163 -16.408 1.00 74.88 191 PRO A O 1
ATOM 1540 N N . LEU A 1 192 ? -4.429 41.796 -18.040 1.00 82.44 192 LEU A N 1
ATOM 1541 C CA . LEU A 1 192 ? -3.512 40.680 -17.811 1.00 82.44 192 LEU A CA 1
ATOM 1542 C C . LEU A 1 192 ? -2.443 40.519 -18.900 1.00 82.44 192 LEU A C 1
ATOM 1544 O O . LEU A 1 192 ? -1.822 39.475 -19.006 1.00 82.44 192 LEU A O 1
ATOM 1548 N N . ALA A 1 193 ? -2.168 41.542 -19.692 1.00 81.69 193 ALA A N 1
ATOM 1549 C CA . ALA A 1 193 ? -1.255 41.456 -20.825 1.00 81.69 193 ALA A CA 1
ATOM 1550 C C . ALA A 1 193 ? 0.182 41.023 -20.553 1.00 81.69 193 ALA A C 1
ATOM 1552 O O . ALA A 1 193 ? 0.830 40.424 -21.405 1.00 81.69 193 ALA A O 1
ATOM 1553 N N . ASN A 1 194 ? 0.692 41.369 -19.377 1.00 83.19 194 ASN A N 1
ATOM 1554 C CA . ASN A 1 194 ? 2.027 40.963 -18.953 1.00 83.19 194 ASN A CA 1
ATOM 1555 C C . ASN A 1 194 ? 1.990 39.618 -18.208 1.00 83.19 194 ASN A C 1
ATOM 1557 O O . ASN A 1 194 ? 3.001 39.188 -17.656 1.00 83.19 194 ASN A O 1
ATOM 1561 N N . VAL A 1 195 ? 0.822 38.970 -18.144 1.00 69.56 195 VAL A N 1
ATOM 1562 C CA . VAL A 1 195 ? 0.608 37.702 -17.457 1.00 69.56 195 VAL A CA 1
ATOM 1563 C C . VAL A 1 195 ? 0.650 36.582 -18.478 1.00 69.56 195 VAL A C 1
ATOM 1565 O O . VAL A 1 195 ? -0.162 36.505 -19.398 1.00 69.56 195 VAL A O 1
ATOM 1568 N N . ARG A 1 196 ? 1.588 35.668 -18.259 1.00 80.00 196 ARG A N 1
ATOM 1569 C CA . ARG A 1 196 ? 1.603 34.374 -18.920 1.00 80.00 196 ARG A CA 1
ATOM 1570 C C . ARG A 1 196 ? 0.938 33.346 -18.021 1.00 80.00 196 ARG A C 1
ATOM 1572 O O . ARG A 1 196 ? 1.272 33.278 -16.839 1.00 80.00 196 ARG A O 1
ATOM 1579 N N . PHE A 1 197 ? 0.010 32.558 -18.551 1.00 85.31 197 PHE A N 1
ATOM 1580 C CA . PHE A 1 197 ? -0.780 31.641 -17.728 1.00 85.31 197 PHE A CA 1
ATOM 1581 C C . PHE A 1 197 ? -0.955 30.260 -18.364 1.00 85.31 197 PHE A C 1
ATOM 1583 O O . PHE A 1 197 ? -0.804 30.070 -19.566 1.00 85.31 197 PHE A O 1
ATOM 1590 N N . SER A 1 198 ? -1.260 29.272 -17.534 1.00 71.75 198 SER A N 1
ATOM 1591 C CA . SER A 1 198 ? -1.745 27.956 -17.942 1.00 71.75 198 SER A CA 1
ATOM 1592 C C . SER A 1 198 ? -2.696 27.472 -16.858 1.00 71.75 198 SER A C 1
ATOM 1594 O O . SER A 1 198 ? -2.442 27.701 -15.673 1.00 71.75 198 SER A O 1
ATOM 1596 N N . VAL A 1 199 ? -3.796 26.838 -17.250 1.00 72.88 199 VAL A N 1
ATOM 1597 C CA . VAL A 1 199 ? -4.815 26.348 -16.321 1.00 72.88 199 VAL A CA 1
ATOM 1598 C C . VAL A 1 199 ? -4.801 24.824 -16.308 1.00 72.88 199 VAL A C 1
ATOM 1600 O O . VAL A 1 199 ? -4.762 24.181 -17.352 1.00 72.88 199 VAL A O 1
ATOM 1603 N N . PHE A 1 200 ? -4.857 24.230 -15.118 1.00 71.50 200 PHE A N 1
ATOM 1604 C CA . PHE A 1 200 ? -5.099 22.799 -14.954 1.00 71.50 200 PHE A CA 1
ATOM 1605 C C . PHE A 1 200 ? -6.379 22.603 -14.145 1.00 71.50 200 PHE A C 1
ATOM 1607 O O . PHE A 1 200 ? -6.436 22.919 -12.956 1.00 71.50 200 PHE A O 1
ATOM 1614 N N . GLY A 1 201 ? -7.430 22.136 -14.813 1.00 66.19 201 GLY A N 1
ATOM 1615 C CA . GLY A 1 201 ? -8.732 21.895 -14.215 1.00 66.19 201 GLY A CA 1
ATOM 1616 C C . GLY A 1 201 ? -8.826 20.505 -13.623 1.00 66.19 201 GLY A C 1
ATOM 1617 O O . GLY A 1 201 ? -8.642 19.525 -14.327 1.00 66.19 201 GLY A O 1
ATOM 1618 N N . LEU A 1 202 ? -9.157 20.412 -12.341 1.00 55.56 202 LEU A N 1
ATOM 1619 C CA . LEU A 1 202 ? -9.563 19.154 -11.722 1.00 55.56 202 LEU A CA 1
ATOM 1620 C C . LEU A 1 202 ? -11.088 19.060 -11.792 1.00 55.56 202 LEU A C 1
ATOM 1622 O O . LEU A 1 202 ? -11.790 19.971 -11.349 1.00 55.56 202 LEU A O 1
ATOM 1626 N N . GLY A 1 203 ? -11.604 17.964 -12.331 1.00 52.50 203 GLY A N 1
ATOM 1627 C CA . GLY A 1 203 ? -13.035 17.702 -12.422 1.00 52.50 203 GLY A CA 1
ATOM 1628 C C . GLY A 1 203 ? -13.321 16.211 -12.336 1.00 52.50 203 GLY A C 1
ATOM 1629 O O . GLY A 1 203 ? -12.418 15.399 -12.177 1.00 52.50 203 GLY A O 1
ATOM 1630 N N . SER A 1 204 ? -14.581 15.825 -12.483 1.00 49.50 204 SER A N 1
ATOM 1631 C CA . SER A 1 204 ? -14.922 14.432 -12.757 1.00 49.50 204 SER A CA 1
ATOM 1632 C C . SER A 1 204 ? -15.882 14.368 -13.931 1.00 49.50 204 SER A C 1
ATOM 1634 O O . SER A 1 204 ? -16.866 15.111 -13.958 1.00 49.50 204 SER A O 1
ATOM 1636 N N . ARG A 1 205 ? -15.619 13.478 -14.891 1.00 49.28 205 ARG A N 1
ATOM 1637 C CA . ARG A 1 205 ? -16.540 13.205 -16.005 1.00 49.28 205 ARG A CA 1
ATOM 1638 C C . ARG A 1 205 ? -17.850 12.558 -15.553 1.00 49.28 205 ARG A C 1
ATOM 1640 O O . ARG A 1 205 ? -18.772 12.447 -16.352 1.00 49.28 205 ARG A O 1
ATOM 1647 N N . ALA A 1 206 ? -17.967 12.195 -14.273 1.00 38.72 206 ALA A N 1
ATOM 1648 C CA . ALA A 1 206 ? -19.244 11.860 -13.652 1.00 38.72 206 ALA A CA 1
ATOM 1649 C C . ALA A 1 206 ? -20.225 13.054 -13.603 1.00 38.72 206 ALA A C 1
ATOM 1651 O O . ALA A 1 206 ? -21.417 12.843 -13.394 1.00 38.72 206 ALA A O 1
ATOM 1652 N N . TYR A 1 207 ? -19.755 14.293 -13.814 1.00 38.00 207 TYR A N 1
ATOM 1653 C CA . TYR A 1 207 ? -20.598 15.490 -13.871 1.00 38.00 207 TYR A CA 1
ATOM 1654 C C . TYR A 1 207 ? -20.745 16.016 -15.310 1.00 38.00 207 TYR A C 1
ATOM 1656 O O . TYR A 1 207 ? -19.770 16.001 -16.065 1.00 38.00 207 TYR A O 1
ATOM 1664 N N . PRO A 1 208 ? -21.918 16.572 -15.686 1.00 36.78 208 PRO A N 1
ATOM 1665 C CA . PRO A 1 208 ? -22.195 17.040 -17.052 1.00 36.78 208 PRO A CA 1
ATOM 1666 C C . PRO A 1 208 ? -21.255 18.138 -17.565 1.00 36.78 208 PRO A C 1
ATOM 1668 O O . PRO A 1 208 ? -21.044 18.264 -18.769 1.00 36.78 208 PRO A O 1
ATOM 1671 N N . HIS A 1 209 ? -20.702 18.949 -16.662 1.00 48.03 209 HIS A N 1
ATOM 1672 C CA . HIS A 1 209 ? -19.811 20.059 -16.994 1.00 48.03 209 HIS A CA 1
ATOM 1673 C C . HIS A 1 209 ? -18.427 19.816 -16.378 1.00 48.03 209 HIS A C 1
ATOM 1675 O O . HIS A 1 209 ? -18.024 20.450 -15.401 1.00 48.03 209 HIS A O 1
ATOM 1681 N N . PHE A 1 210 ? -17.721 18.831 -16.934 1.00 56.00 210 PHE A N 1
ATOM 1682 C CA . PHE A 1 210 ? -16.360 18.468 -16.546 1.00 56.00 210 PHE A CA 1
ATOM 1683 C C . PHE A 1 210 ? -15.431 19.691 -16.604 1.00 56.00 210 PHE A C 1
ATOM 1685 O O . PHE A 1 210 ? -15.446 20.429 -17.582 1.00 56.00 210 PHE A O 1
ATOM 1692 N N . CYS A 1 211 ? -14.672 19.938 -15.529 1.00 60.12 211 CYS A N 1
ATOM 1693 C CA . CYS A 1 211 ? -13.723 21.055 -15.414 1.00 60.12 211 CYS A CA 1
ATOM 1694 C C . CYS A 1 211 ? -14.304 22.460 -15.699 1.00 60.12 211 CYS A C 1
ATOM 1696 O O . CYS A 1 211 ? -13.542 23.388 -15.964 1.00 60.12 211 CYS A O 1
ATOM 1698 N N . ALA A 1 212 ? -15.627 22.657 -15.607 1.00 60.50 212 ALA A N 1
ATOM 1699 C CA . ALA A 1 212 ? -16.316 23.873 -16.065 1.00 60.50 212 ALA A CA 1
ATOM 1700 C C . ALA A 1 212 ? -15.725 25.187 -15.541 1.00 60.50 212 ALA A C 1
ATOM 1702 O O . ALA A 1 212 ? -15.576 26.152 -16.286 1.00 60.50 212 ALA A O 1
ATOM 1703 N N . PHE A 1 213 ? -15.361 25.228 -14.260 1.00 66.12 213 PHE A N 1
ATOM 1704 C CA . PHE A 1 213 ? -14.765 26.419 -13.664 1.00 66.12 213 PHE A CA 1
ATOM 1705 C C . PHE A 1 213 ? -13.361 26.698 -14.207 1.00 66.12 213 PHE A C 1
ATOM 1707 O O . PHE A 1 213 ? -13.020 27.842 -14.484 1.00 66.12 213 PHE A O 1
ATOM 1714 N N . ALA A 1 214 ? -12.559 25.656 -14.412 1.00 71.69 214 ALA A N 1
ATOM 1715 C CA . ALA A 1 214 ? -11.238 25.800 -15.001 1.00 71.69 214 ALA A CA 1
ATOM 1716 C C . ALA A 1 214 ? -11.325 26.241 -16.470 1.00 71.69 214 ALA A C 1
ATOM 1718 O O . ALA A 1 214 ? -10.564 27.111 -16.875 1.00 71.69 214 ALA A O 1
ATOM 1719 N N . HIS A 1 215 ? -12.318 25.752 -17.221 1.00 75.62 215 HIS A N 1
ATOM 1720 C CA . HIS A 1 215 ? -12.624 26.265 -18.559 1.00 75.62 215 HIS A CA 1
ATOM 1721 C C . HIS A 1 215 ? -13.005 27.745 -18.538 1.00 75.62 215 HIS A C 1
ATOM 1723 O O . HIS A 1 215 ? -12.535 28.511 -19.376 1.00 75.62 215 HIS A O 1
ATOM 1729 N N . ALA A 1 216 ? -13.817 28.163 -17.564 1.00 75.44 216 ALA A N 1
ATOM 1730 C CA . ALA A 1 216 ? -14.186 29.564 -17.406 1.00 75.44 216 ALA A CA 1
ATOM 1731 C C . ALA A 1 216 ? -12.964 30.441 -17.087 1.00 75.44 216 ALA A C 1
ATOM 1733 O O . ALA A 1 216 ? -12.799 31.491 -17.696 1.00 75.44 216 ALA A O 1
ATOM 1734 N N . VAL A 1 217 ? -12.082 30.003 -16.184 1.00 77.44 217 VAL A N 1
ATOM 1735 C CA . VAL A 1 217 ? -10.857 30.737 -15.821 1.00 77.44 217 VAL A CA 1
ATOM 1736 C C . VAL A 1 217 ? -9.874 30.809 -16.990 1.00 77.44 217 VAL A C 1
ATOM 1738 O O . VAL A 1 217 ? -9.354 31.887 -17.261 1.00 77.44 217 VAL A O 1
ATOM 1741 N N . ASP A 1 218 ? -9.647 29.704 -17.705 1.00 90.44 218 ASP A N 1
ATOM 1742 C CA . ASP A 1 218 ? -8.761 29.675 -18.878 1.00 90.44 218 ASP A CA 1
ATOM 1743 C C . ASP A 1 218 ? -9.248 30.624 -19.981 1.00 90.44 218 ASP A C 1
ATOM 1745 O O . ASP A 1 218 ? -8.457 31.381 -20.541 1.00 90.44 218 ASP A O 1
ATOM 1749 N N . THR A 1 219 ? -10.561 30.642 -20.223 1.00 84.12 219 THR A N 1
ATOM 1750 C CA . THR A 1 219 ? -11.196 31.522 -21.214 1.00 84.12 219 THR A CA 1
ATOM 1751 C C . THR A 1 219 ? -11.120 32.989 -20.786 1.00 84.12 219 THR A C 1
ATOM 1753 O O . THR A 1 219 ? -10.666 33.835 -21.551 1.00 84.12 219 THR A O 1
ATOM 1756 N N . LEU A 1 220 ? -11.490 33.303 -19.539 1.00 84.88 220 LEU A N 1
ATOM 1757 C CA . LEU A 1 220 ? -11.482 34.677 -19.023 1.00 84.88 220 LEU A CA 1
ATOM 1758 C C . LEU A 1 220 ? -10.074 35.285 -18.998 1.00 84.88 220 LEU A C 1
ATOM 1760 O O . LEU A 1 220 ? -9.915 36.481 -19.228 1.00 84.88 220 LEU A O 1
ATOM 1764 N N . PHE A 1 221 ? -9.041 34.491 -18.713 1.00 82.50 221 PHE A N 1
ATOM 1765 C CA . PHE A 1 221 ? -7.663 34.985 -18.669 1.00 82.50 221 PHE A CA 1
ATOM 1766 C C . PHE A 1 221 ? -7.126 35.320 -20.063 1.00 82.50 221 PHE A C 1
ATOM 1768 O O . PHE A 1 221 ? -6.414 36.314 -20.211 1.00 82.50 221 PHE A O 1
ATOM 1775 N N . GLU A 1 222 ? -7.512 34.550 -21.082 1.00 84.06 222 GLU A N 1
ATOM 1776 C CA . GLU A 1 222 ? -7.221 34.871 -22.482 1.00 84.06 222 GLU A CA 1
ATOM 1777 C C . GLU A 1 222 ? -7.975 36.133 -22.929 1.00 84.06 222 GLU A C 1
ATOM 1779 O O . GLU A 1 222 ? -7.374 37.047 -23.493 1.00 84.06 222 GLU A O 1
ATOM 1784 N N . GLU A 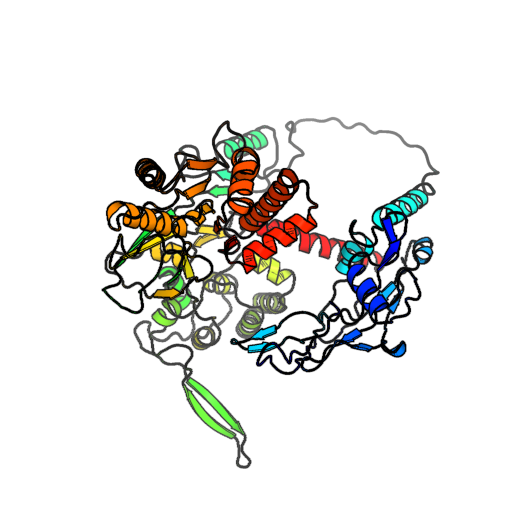1 223 ? -9.266 36.244 -22.601 1.00 83.00 223 GLU A N 1
ATOM 1785 C CA . GLU A 1 223 ? -10.093 37.415 -22.931 1.00 83.00 223 GLU A CA 1
ATOM 1786 C C . GLU A 1 223 ? -9.594 38.713 -22.271 1.00 83.00 223 GLU A C 1
ATOM 1788 O O . GLU A 1 223 ? -9.709 39.796 -22.847 1.00 83.00 223 GLU A O 1
ATOM 1793 N N . LEU A 1 224 ? -8.989 38.622 -21.081 1.00 83.69 224 LEU A N 1
ATOM 1794 C CA . LEU A 1 224 ? -8.379 39.750 -20.365 1.00 83.69 224 LEU A CA 1
ATOM 1795 C C . LEU A 1 224 ? -6.949 40.082 -20.836 1.00 83.69 224 LEU A C 1
ATOM 1797 O O . LEU A 1 224 ? -6.290 40.951 -20.255 1.00 83.69 224 LEU A O 1
ATOM 1801 N N . GLY A 1 225 ? -6.480 39.431 -21.902 1.00 86.19 225 GLY A N 1
ATOM 1802 C CA . GLY A 1 225 ? -5.220 39.724 -22.578 1.00 86.19 225 GLY A CA 1
ATOM 1803 C C . GLY A 1 225 ? -4.020 38.906 -22.106 1.00 86.19 225 GLY A C 1
ATOM 1804 O O . GLY A 1 225 ? -2.915 39.205 -22.541 1.00 86.19 225 GLY A O 1
ATOM 1805 N N . GLY A 1 226 ? -4.203 37.903 -21.243 1.00 88.50 226 GLY A N 1
ATOM 1806 C CA . GLY A 1 226 ? -3.122 37.005 -20.834 1.00 88.50 226 GLY A CA 1
ATOM 1807 C C . GLY A 1 226 ? -2.610 36.135 -21.985 1.00 88.50 226 GLY A C 1
ATOM 1808 O O . GLY A 1 226 ? -3.370 35.709 -22.852 1.00 88.50 226 GLY A O 1
ATOM 1809 N N . GLU A 1 227 ? -1.314 35.823 -21.981 1.00 86.25 227 GLU A N 1
ATOM 1810 C CA . GLU A 1 227 ? -0.686 34.949 -22.978 1.00 86.25 227 GLU A CA 1
ATOM 1811 C C . GLU A 1 227 ? -0.643 33.501 -22.452 1.00 86.25 227 GLU A C 1
ATOM 1813 O O . GLU A 1 227 ? 0.072 33.184 -21.494 1.00 86.25 227 GLU A O 1
ATOM 1818 N N . ARG A 1 228 ? -1.419 32.596 -23.062 1.00 83.69 228 ARG A N 1
ATOM 1819 C CA . ARG A 1 228 ? -1.465 31.184 -22.654 1.00 83.69 228 ARG A CA 1
ATOM 1820 C C . ARG A 1 228 ? -0.147 30.468 -22.998 1.00 83.69 228 ARG A C 1
ATOM 1822 O O . ARG A 1 228 ? 0.219 30.364 -24.164 1.00 83.69 228 ARG A O 1
ATOM 1829 N N . ILE A 1 229 ? 0.537 29.921 -21.990 1.00 78.25 229 ILE A N 1
ATOM 1830 C CA . ILE A 1 229 ? 1.818 29.195 -22.120 1.00 78.25 229 ILE A CA 1
ATOM 1831 C C . ILE A 1 229 ? 1.595 27.766 -22.626 1.00 78.25 229 ILE A C 1
ATOM 1833 O O . ILE A 1 229 ? 2.348 27.260 -23.454 1.00 78.25 229 ILE A O 1
ATOM 1837 N N . LEU A 1 230 ? 0.572 27.097 -22.094 1.00 55.84 230 LEU A N 1
ATOM 1838 C CA . LEU A 1 230 ? 0.211 25.718 -22.408 1.00 55.84 230 LEU A CA 1
ATOM 1839 C C . LEU A 1 230 ? -1.306 25.618 -22.499 1.00 55.84 230 LEU A C 1
ATOM 1841 O O . LEU A 1 230 ? -2.014 26.291 -21.753 1.00 55.84 230 LEU A O 1
ATOM 1845 N N . ARG A 1 231 ? -1.803 24.763 -23.399 1.00 71.81 231 ARG A N 1
ATOM 1846 C CA . ARG A 1 231 ? -3.235 24.448 -23.465 1.00 71.81 231 ARG A CA 1
ATOM 1847 C C . ARG A 1 231 ? -3.711 23.967 -22.092 1.00 71.81 231 ARG A C 1
ATOM 1849 O O . ARG A 1 231 ? -2.998 23.197 -21.449 1.00 71.81 231 ARG A O 1
ATOM 1856 N N . MET A 1 232 ? -4.911 24.393 -21.689 1.00 75.62 232 MET A N 1
ATOM 1857 C CA . MET A 1 232 ? -5.527 23.937 -20.448 1.00 75.62 232 MET A CA 1
ATOM 1858 C C . MET A 1 232 ? -5.497 22.406 -20.350 1.00 75.62 232 MET A C 1
ATOM 1860 O O . MET A 1 232 ? -5.904 21.712 -21.285 1.00 75.62 232 MET A O 1
ATOM 1864 N N . GLY A 1 233 ? -5.010 21.901 -19.218 1.00 55.56 233 GLY A N 1
ATOM 1865 C CA . GLY A 1 233 ? -5.059 20.483 -18.876 1.00 55.56 233 GLY A CA 1
ATOM 1866 C C . GLY A 1 233 ? -6.288 20.156 -18.033 1.00 55.56 233 GLY A C 1
ATOM 1867 O O . GLY A 1 233 ? -6.791 21.003 -17.295 1.00 55.56 233 GLY A O 1
ATOM 1868 N N . GLU A 1 234 ? -6.761 18.919 -18.131 1.00 68.88 234 GLU A N 1
ATOM 1869 C CA . GLU A 1 234 ? -7.914 18.412 -17.389 1.00 68.88 234 GLU A CA 1
ATOM 1870 C C . GLU A 1 234 ? -7.506 17.146 -16.630 1.00 68.88 234 GLU A C 1
ATOM 1872 O O . GLU A 1 234 ? -7.018 16.194 -17.231 1.00 68.88 234 GLU A O 1
ATOM 1877 N N . GLY A 1 235 ? -7.721 17.117 -15.317 1.00 51.59 235 GLY A N 1
ATOM 1878 C CA . GLY A 1 235 ? -7.582 15.928 -14.485 1.00 51.59 235 GLY A CA 1
ATOM 1879 C C . GLY A 1 235 ? -8.955 15.359 -14.149 1.00 51.59 235 GLY A C 1
ATOM 1880 O O . GLY A 1 235 ? -9.736 16.015 -13.460 1.00 51.59 235 GLY A O 1
ATOM 1881 N N . ASP A 1 236 ? -9.240 14.145 -14.626 1.00 49.22 236 ASP A N 1
ATOM 1882 C CA . ASP A 1 236 ? -10.488 13.428 -14.352 1.00 49.22 236 ASP A CA 1
ATOM 1883 C C . ASP A 1 236 ? -10.392 12.566 -13.090 1.00 49.22 236 ASP A C 1
ATOM 1885 O O . ASP A 1 236 ? -9.537 11.690 -12.962 1.00 49.22 236 ASP A O 1
ATOM 1889 N N . GLU A 1 237 ? -11.294 12.808 -12.145 1.00 55.16 237 GLU A N 1
ATOM 1890 C CA . GLU A 1 237 ? -11.325 12.163 -10.842 1.00 55.16 237 GLU A CA 1
ATOM 1891 C C . GLU A 1 237 ? -12.215 10.909 -10.763 1.00 55.16 237 GLU A C 1
ATOM 1893 O O . GLU A 1 237 ? -12.728 10.580 -9.685 1.00 55.16 237 GLU A O 1
ATOM 1898 N N . LEU A 1 238 ? -12.412 10.185 -11.869 1.00 49.66 238 LEU A N 1
ATOM 1899 C CA . LEU A 1 238 ? -13.083 8.881 -11.860 1.00 49.66 238 LEU A CA 1
ATOM 1900 C C . LEU A 1 238 ? -12.259 7.849 -11.063 1.00 49.66 238 LEU A C 1
ATOM 1902 O O . LEU A 1 238 ? -11.422 7.131 -11.602 1.00 49.66 238 LEU A O 1
ATOM 1906 N N . ARG A 1 239 ? -12.514 7.745 -9.754 1.00 61.19 239 ARG A N 1
ATOM 1907 C CA . ARG A 1 239 ? -12.185 6.550 -8.965 1.00 61.19 239 ARG A CA 1
ATOM 1908 C C . ARG A 1 239 ? -13.417 5.653 -8.942 1.00 61.19 239 ARG A C 1
ATOM 1910 O O . ARG A 1 239 ? -14.333 5.893 -8.163 1.00 61.19 239 ARG A O 1
ATOM 1917 N N . SER A 1 240 ? -13.434 4.636 -9.798 1.00 75.12 240 SER A N 1
ATOM 1918 C CA . SER A 1 240 ? -14.419 3.554 -9.708 1.00 75.12 240 SER A CA 1
ATOM 1919 C C . SER A 1 240 ? -14.041 2.618 -8.555 1.00 75.12 240 SER A C 1
ATOM 1921 O O . SER A 1 240 ? -12.859 2.337 -8.352 1.00 75.12 240 SER A O 1
ATOM 1923 N N . THR A 1 241 ? -15.024 2.150 -7.786 1.00 88.81 241 THR A N 1
ATOM 1924 C CA . THR A 1 241 ? -14.843 1.069 -6.806 1.00 88.81 241 THR A CA 1
ATOM 1925 C C . THR A 1 241 ? -15.767 -0.070 -7.195 1.00 88.81 241 THR A C 1
ATOM 1927 O O . THR A 1 241 ? -16.967 0.147 -7.335 1.00 88.81 241 THR A O 1
ATOM 1930 N N . ILE A 1 242 ? -15.215 -1.268 -7.366 1.00 93.00 242 ILE A N 1
ATOM 1931 C CA . ILE A 1 242 ? -15.977 -2.464 -7.718 1.00 93.00 242 ILE A CA 1
ATOM 1932 C C . ILE A 1 242 ? -16.081 -3.418 -6.534 1.00 93.00 242 ILE A C 1
ATOM 1934 O O . ILE A 1 242 ? -15.180 -3.519 -5.695 1.00 93.00 242 ILE A O 1
ATOM 1938 N N . PHE A 1 243 ? -17.199 -4.129 -6.497 1.00 96.44 243 PHE A N 1
ATOM 1939 C CA . PHE A 1 243 ? -17.435 -5.244 -5.599 1.00 96.44 243 PHE A CA 1
ATOM 1940 C C . PHE A 1 243 ? -17.230 -6.541 -6.379 1.00 96.44 243 PHE A C 1
ATOM 1942 O O . PHE A 1 243 ? -17.900 -6.765 -7.385 1.00 96.44 243 PHE A O 1
ATOM 1949 N N . VAL A 1 244 ? -16.297 -7.376 -5.926 1.00 96.44 244 VAL A N 1
ATOM 1950 C CA . VAL A 1 244 ? -15.948 -8.643 -6.586 1.00 96.44 244 VAL A CA 1
ATOM 1951 C C . VAL A 1 244 ? -16.383 -9.797 -5.697 1.00 96.44 244 VAL A C 1
ATOM 1953 O O . VAL A 1 244 ? -16.102 -9.776 -4.499 1.00 96.44 244 VAL A O 1
ATOM 1956 N N . ARG A 1 245 ? -17.028 -10.812 -6.279 1.00 97.62 245 ARG A N 1
ATOM 1957 C CA . ARG A 1 245 ? -17.354 -12.081 -5.616 1.00 97.62 245 ARG A CA 1
ATOM 1958 C C . ARG A 1 245 ? -16.592 -13.203 -6.300 1.00 97.62 245 ARG A C 1
ATOM 1960 O O . ARG A 1 245 ? -16.697 -13.367 -7.510 1.00 97.62 245 ARG A O 1
ATOM 1967 N N . LEU A 1 246 ? -15.834 -13.965 -5.525 1.00 97.69 246 LEU A N 1
ATOM 1968 C CA . LEU A 1 246 ? -15.065 -15.107 -5.998 1.00 97.69 246 LEU A CA 1
ATOM 1969 C C . LEU A 1 246 ? -15.608 -16.371 -5.348 1.00 97.69 246 LEU A C 1
ATOM 1971 O O . LEU A 1 246 ? -15.728 -16.435 -4.127 1.00 97.69 246 LEU A O 1
ATOM 1975 N N . HIS A 1 247 ? -15.892 -17.390 -6.152 1.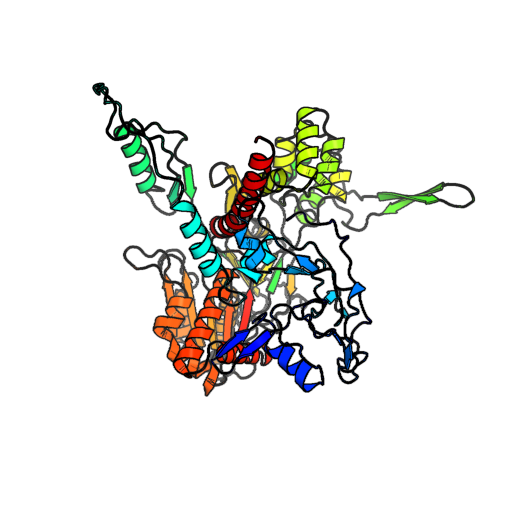00 97.12 247 HIS A N 1
ATOM 1976 C CA . HIS A 1 247 ? -16.245 -18.704 -5.634 1.00 97.12 247 HIS A CA 1
ATOM 1977 C C . HIS A 1 247 ? -14.965 -19.491 -5.323 1.00 97.12 247 HIS A C 1
ATOM 1979 O O . HIS A 1 247 ? -14.075 -19.605 -6.166 1.00 97.12 247 HIS A O 1
ATOM 1985 N N . THR A 1 248 ? -14.857 -20.054 -4.121 1.00 95.88 248 THR A N 1
ATOM 1986 C CA . THR A 1 248 ? -13.655 -20.785 -3.685 1.00 95.88 248 THR A CA 1
ATOM 1987 C C . THR A 1 248 ? -13.584 -22.200 -4.245 1.00 95.88 248 THR A C 1
ATOM 1989 O O . THR A 1 248 ? -12.581 -22.881 -4.044 1.00 95.88 248 THR A O 1
ATOM 1992 N N . ASN A 1 249 ? -14.647 -22.674 -4.908 1.00 92.81 249 ASN A N 1
ATOM 1993 C CA . ASN A 1 249 ? -14.794 -24.056 -5.377 1.00 92.81 249 ASN A CA 1
ATOM 1994 C C . ASN A 1 249 ? -14.514 -25.090 -4.270 1.00 92.81 249 ASN A C 1
ATOM 1996 O O . ASN A 1 249 ? -14.016 -26.180 -4.541 1.00 92.81 249 ASN A O 1
ATOM 2000 N N . ASN A 1 250 ? -14.833 -24.738 -3.016 1.00 88.69 250 ASN A N 1
ATOM 2001 C CA . ASN A 1 250 ? -14.580 -25.544 -1.819 1.00 88.69 250 ASN A CA 1
ATOM 2002 C C . ASN A 1 250 ? -13.101 -25.935 -1.627 1.00 88.69 250 ASN A C 1
ATOM 2004 O O . ASN A 1 250 ? -12.795 -26.953 -1.006 1.00 88.69 250 ASN A O 1
ATOM 2008 N N . HIS A 1 251 ? -12.162 -25.142 -2.150 1.00 92.19 251 HIS A N 1
ATOM 2009 C CA . HIS A 1 251 ? -10.743 -25.353 -1.891 1.00 92.19 251 HIS A CA 1
ATOM 2010 C C . HIS A 1 251 ? -10.408 -25.026 -0.431 1.00 92.19 251 HIS A C 1
ATOM 2012 O O . HIS A 1 251 ? -10.389 -23.863 -0.038 1.00 92.19 251 HIS A O 1
ATOM 2018 N N . GLU A 1 252 ? -10.038 -26.039 0.357 1.00 91.31 252 GLU A N 1
ATOM 2019 C CA . GLU A 1 252 ? -9.684 -25.879 1.780 1.00 91.31 252 GLU A CA 1
ATOM 2020 C C . GLU A 1 252 ? -8.559 -24.858 2.021 1.00 91.31 252 GLU A C 1
ATOM 2022 O O . GLU A 1 252 ? -8.556 -24.155 3.031 1.00 91.31 252 GLU A O 1
ATOM 2027 N N . LYS A 1 253 ? -7.626 -24.719 1.067 1.00 94.00 253 LYS A N 1
ATOM 2028 C CA . LYS A 1 253 ? -6.527 -23.734 1.112 1.00 94.00 253 LYS A CA 1
ATOM 2029 C C . LYS A 1 253 ? -6.996 -22.275 1.073 1.00 94.00 253 LYS A C 1
ATOM 2031 O O . LYS A 1 253 ? -6.194 -21.385 1.335 1.00 94.00 253 LYS A O 1
ATOM 2036 N N . LEU A 1 254 ? -8.258 -22.038 0.719 1.00 97.06 254 LEU A N 1
ATOM 2037 C CA . LEU A 1 254 ? -8.890 -20.721 0.695 1.00 97.06 254 LEU A CA 1
ATOM 2038 C C . LEU A 1 254 ? -9.777 -20.477 1.924 1.00 97.06 254 LEU A C 1
ATOM 2040 O O . LEU A 1 254 ? -10.551 -19.525 1.937 1.00 97.06 254 LEU A O 1
ATOM 2044 N N . SER A 1 255 ? -9.664 -21.310 2.962 1.00 96.88 255 SER A N 1
ATOM 2045 C CA . SER A 1 255 ? -10.285 -21.033 4.259 1.00 96.88 255 SER A CA 1
ATOM 2046 C C . SER A 1 255 ? -9.691 -19.762 4.863 1.00 96.88 255 SER A C 1
ATOM 2048 O O . SER A 1 255 ? -8.473 -19.573 4.848 1.00 96.88 255 SER A O 1
ATOM 2050 N N . TYR A 1 256 ? -10.541 -18.905 5.417 1.00 97.94 256 TYR A N 1
ATOM 2051 C CA . TYR A 1 256 ? -10.141 -17.601 5.934 1.00 97.94 256 TYR A CA 1
ATOM 2052 C C . TYR A 1 256 ? -11.005 -17.194 7.133 1.00 97.94 256 TYR A C 1
ATOM 2054 O O . TYR A 1 256 ? -12.032 -17.812 7.411 1.00 97.94 256 TYR A O 1
ATOM 2062 N N . GLN A 1 257 ? -10.584 -16.157 7.853 1.00 98.19 257 GLN A N 1
ATOM 2063 C CA . GLN A 1 257 ? -11.364 -15.501 8.903 1.00 98.19 257 GLN A CA 1
ATOM 2064 C C . GLN A 1 257 ? -11.602 -14.025 8.557 1.00 98.19 257 GLN A C 1
ATOM 2066 O O . GLN A 1 257 ? -10.784 -13.429 7.850 1.00 98.19 257 GLN A O 1
ATOM 2071 N N . PRO A 1 258 ? -12.683 -13.403 9.068 1.00 98.50 258 PRO A N 1
ATOM 2072 C CA . PRO A 1 258 ? -12.878 -11.962 8.959 1.00 98.50 258 PRO A CA 1
ATOM 2073 C C . PRO A 1 258 ? -11.618 -11.190 9.373 1.00 98.50 258 PRO A C 1
ATOM 2075 O O . PRO A 1 258 ? -11.091 -11.397 10.471 1.00 98.50 258 PRO A O 1
ATOM 2078 N N . GLY A 1 259 ? -11.150 -10.310 8.485 1.00 97.00 259 GLY A N 1
ATOM 2079 C CA . GLY A 1 259 ? -9.915 -9.538 8.647 1.00 97.00 259 GLY A CA 1
ATOM 2080 C C . GLY A 1 259 ? -8.699 -10.062 7.877 1.00 97.00 259 GLY A C 1
ATOM 2081 O O . GLY A 1 259 ? -7.763 -9.299 7.666 1.00 97.00 259 GLY A O 1
ATOM 2082 N N . ASP A 1 260 ? -8.713 -11.318 7.416 1.00 98.31 260 ASP A N 1
ATOM 2083 C CA . ASP A 1 260 ? -7.645 -11.866 6.571 1.00 98.31 260 ASP A CA 1
ATOM 2084 C C . ASP A 1 260 ? -7.631 -11.213 5.164 1.00 98.31 260 ASP A C 1
ATOM 2086 O O . ASP A 1 260 ? -8.608 -10.605 4.708 1.00 98.31 260 ASP A O 1
ATOM 2090 N N . HIS A 1 261 ? -6.515 -11.364 4.443 1.00 97.69 261 HIS A N 1
ATOM 2091 C CA . HIS A 1 261 ? -6.326 -10.829 3.090 1.00 97.69 261 HIS A CA 1
ATOM 2092 C C . HIS A 1 261 ? -6.348 -11.929 2.030 1.00 97.69 261 HIS A C 1
ATOM 2094 O O . HIS A 1 261 ? -5.948 -13.068 2.274 1.00 97.69 261 HIS A O 1
ATOM 2100 N N . LEU A 1 262 ? -6.715 -11.555 0.806 1.00 98.38 262 LEU A N 1
ATOM 2101 C CA . LEU A 1 262 ? -6.540 -12.370 -0.389 1.00 98.38 262 LEU A CA 1
ATOM 2102 C C . LEU A 1 262 ? -5.411 -11.788 -1.250 1.00 98.38 262 LEU A C 1
ATOM 2104 O O . LEU A 1 262 ? -5.498 -10.648 -1.706 1.00 98.38 262 LEU A O 1
ATOM 2108 N N . GLY A 1 263 ? -4.350 -12.564 -1.470 1.00 97.81 263 GLY A N 1
ATOM 2109 C CA . GLY A 1 263 ? -3.316 -12.267 -2.458 1.00 97.81 263 GLY A CA 1
ATOM 2110 C C . GLY A 1 263 ? -3.744 -12.773 -3.832 1.00 97.81 263 GLY A C 1
ATOM 2111 O O . GLY A 1 263 ? -3.972 -13.969 -3.989 1.00 97.81 263 GLY A O 1
ATOM 2112 N N . ILE A 1 264 ? -3.856 -11.883 -4.819 1.00 98.31 264 ILE A N 1
ATOM 2113 C CA . ILE A 1 264 ? -4.283 -12.195 -6.191 1.00 98.31 264 ILE A CA 1
ATOM 2114 C C . ILE A 1 264 ? -3.117 -12.031 -7.158 1.00 98.31 264 ILE A C 1
ATOM 2116 O O . ILE A 1 264 ? -2.482 -10.974 -7.200 1.00 98.31 264 ILE A O 1
ATOM 2120 N N . PHE A 1 265 ? -2.883 -13.049 -7.982 1.00 97.50 265 PHE A N 1
ATOM 2121 C CA . PHE A 1 265 ? -2.042 -12.945 -9.169 1.00 97.50 265 PHE A CA 1
ATOM 2122 C C . PHE A 1 265 ? -2.911 -12.497 -10.346 1.00 97.50 265 PHE A C 1
ATOM 2124 O O . PHE A 1 265 ? -3.945 -13.095 -10.626 1.00 97.50 265 PHE A O 1
ATOM 2131 N N . SER A 1 266 ? -2.496 -11.425 -11.013 1.00 96.06 266 SER A N 1
ATOM 2132 C CA . SER A 1 266 ? -3.237 -10.814 -12.124 1.00 96.06 266 SER A CA 1
ATOM 2133 C C . SER A 1 266 ? -2.501 -11.017 -13.442 1.00 96.06 266 SER A C 1
ATOM 2135 O O . SER A 1 266 ? -1.336 -11.409 -13.446 1.00 96.06 266 SER A O 1
ATOM 2137 N N . GLY A 1 267 ? -3.183 -10.751 -14.555 1.00 96.38 267 GLY A N 1
ATOM 2138 C CA . GLY A 1 267 ? -2.559 -10.656 -15.870 1.00 96.38 267 GLY A CA 1
ATOM 2139 C C . GLY A 1 267 ? -2.328 -9.201 -16.279 1.00 96.38 267 GLY A C 1
ATOM 2140 O O . GLY A 1 267 ? -3.204 -8.357 -16.083 1.00 96.38 267 GLY A O 1
ATOM 2141 N N . ASN A 1 268 ? -1.179 -8.911 -16.889 1.00 97.94 268 ASN A N 1
ATOM 2142 C CA . ASN A 1 268 ? -0.959 -7.660 -17.611 1.00 97.94 268 ASN A CA 1
ATOM 2143 C C . ASN A 1 268 ? -1.955 -7.529 -18.778 1.00 97.94 268 ASN A C 1
ATOM 2145 O O . ASN A 1 268 ? -2.458 -8.524 -19.305 1.00 97.94 268 ASN A O 1
ATOM 2149 N N . HIS A 1 269 ? -2.237 -6.289 -19.186 1.00 96.88 269 HIS A N 1
ATOM 2150 C CA . HIS A 1 269 ? -3.157 -6.025 -20.291 1.00 96.88 269 HIS A CA 1
ATOM 2151 C C . HIS A 1 269 ? -2.612 -6.586 -21.611 1.00 96.88 269 HIS A C 1
ATOM 2153 O O . HIS A 1 269 ? -1.435 -6.406 -21.923 1.00 96.88 269 HIS A O 1
ATOM 2159 N N . GLU A 1 270 ? -3.475 -7.223 -22.400 1.00 95.38 270 GLU A N 1
ATOM 2160 C CA . GLU A 1 270 ? -3.093 -7.933 -23.630 1.00 95.38 270 GLU A CA 1
ATOM 2161 C C . GLU A 1 270 ? -2.463 -7.002 -24.667 1.00 95.38 270 GLU A C 1
ATOM 2163 O O . GLU A 1 270 ? -1.449 -7.354 -25.267 1.00 95.38 270 GLU A O 1
ATOM 2168 N N . ASP A 1 271 ? -2.992 -5.784 -24.808 1.00 95.69 271 ASP A N 1
ATOM 2169 C CA . ASP A 1 271 ? -2.409 -4.760 -25.684 1.00 95.69 271 ASP A CA 1
ATOM 2170 C C . ASP A 1 271 ? -0.974 -4.399 -25.284 1.00 95.69 271 ASP A C 1
ATOM 2172 O O . ASP A 1 271 ? -0.117 -4.248 -26.148 1.00 95.69 271 ASP A O 1
ATOM 2176 N N . LEU A 1 272 ? -0.682 -4.308 -23.980 1.00 97.06 272 LEU A N 1
ATOM 2177 C CA . LEU A 1 272 ? 0.663 -3.982 -23.497 1.00 97.06 272 LEU A CA 1
ATOM 2178 C C . LEU A 1 272 ? 1.627 -5.153 -23.724 1.00 97.06 272 LEU A C 1
ATOM 2180 O O . LEU A 1 272 ? 2.775 -4.943 -24.106 1.00 97.06 272 LEU A O 1
ATOM 2184 N N . VAL A 1 273 ? 1.154 -6.387 -23.525 1.00 98.00 273 VAL A N 1
ATOM 2185 C CA . VAL A 1 273 ? 1.928 -7.603 -23.816 1.00 98.00 273 VAL A CA 1
ATOM 2186 C C . VAL A 1 273 ? 2.237 -7.694 -25.310 1.00 98.00 273 VAL A C 1
ATOM 2188 O O . VAL A 1 273 ? 3.382 -7.934 -25.683 1.00 98.00 273 VAL A O 1
ATOM 2191 N N . THR A 1 274 ? 1.241 -7.458 -26.162 1.00 97.00 274 THR A N 1
ATOM 2192 C CA . THR A 1 274 ? 1.388 -7.491 -27.624 1.00 97.00 274 THR A CA 1
ATOM 2193 C C . THR A 1 274 ? 2.345 -6.402 -28.096 1.00 97.00 274 THR A C 1
ATOM 2195 O O . THR A 1 274 ? 3.307 -6.698 -28.799 1.00 97.00 274 THR A O 1
ATOM 2198 N N . ALA A 1 275 ? 2.167 -5.170 -27.613 1.00 97.12 275 ALA A N 1
ATOM 2199 C CA . ALA A 1 275 ? 3.059 -4.062 -27.932 1.00 97.12 275 ALA A CA 1
ATOM 2200 C C . ALA A 1 275 ? 4.505 -4.328 -27.491 1.00 97.12 275 ALA A C 1
ATOM 2202 O O . ALA A 1 275 ? 5.431 -3.941 -28.196 1.00 97.12 275 ALA A O 1
ATOM 2203 N N . LEU A 1 276 ? 4.725 -5.005 -26.356 1.00 97.88 276 LEU A N 1
ATOM 2204 C CA . LEU A 1 276 ? 6.068 -5.394 -25.926 1.00 97.88 276 LEU A CA 1
ATOM 2205 C C . LEU A 1 276 ? 6.677 -6.458 -26.844 1.00 97.88 276 LEU A C 1
ATOM 2207 O O . LEU A 1 276 ? 7.844 -6.339 -27.212 1.00 97.88 276 LEU A O 1
ATOM 2211 N N . LEU A 1 277 ? 5.901 -7.480 -27.214 1.00 97.00 277 LEU A N 1
ATOM 2212 C CA . LEU A 1 277 ? 6.343 -8.555 -28.106 1.00 97.00 277 LEU A CA 1
ATOM 2213 C C . LEU A 1 277 ? 6.765 -8.018 -29.476 1.00 97.00 277 LEU A C 1
ATOM 2215 O O . LEU A 1 277 ? 7.808 -8.424 -29.984 1.00 97.00 277 LEU A O 1
ATOM 2219 N N . ASP A 1 278 ? 6.021 -7.052 -30.017 1.00 95.75 278 ASP A N 1
ATOM 2220 C CA . ASP A 1 278 ? 6.326 -6.395 -31.293 1.00 95.75 278 ASP A CA 1
ATOM 2221 C C . ASP A 1 278 ? 7.649 -5.601 -31.272 1.00 95.75 278 ASP A C 1
ATOM 2223 O O . ASP A 1 278 ? 8.155 -5.205 -32.324 1.00 95.75 278 ASP A O 1
ATOM 2227 N N . ARG A 1 279 ? 8.229 -5.349 -30.087 1.00 95.88 279 ARG A N 1
ATOM 2228 C CA . ARG A 1 279 ? 9.523 -4.661 -29.917 1.00 95.88 279 ARG A CA 1
ATOM 2229 C C . ARG A 1 279 ? 10.711 -5.589 -29.695 1.00 95.88 279 ARG A C 1
ATOM 2231 O O . ARG A 1 279 ? 11.827 -5.093 -29.546 1.00 95.88 279 ARG A O 1
ATOM 2238 N N . LEU A 1 280 ? 10.501 -6.901 -29.662 1.00 96.50 280 LEU A N 1
ATOM 2239 C CA . LEU A 1 280 ? 11.578 -7.871 -29.474 1.00 96.50 280 LEU A CA 1
ATOM 2240 C C . LEU A 1 280 ? 12.211 -8.265 -30.808 1.00 96.50 280 LEU A C 1
ATOM 2242 O O . LEU A 1 280 ? 11.516 -8.465 -31.800 1.00 96.50 280 LEU A O 1
ATOM 2246 N N . GLU A 1 281 ? 13.532 -8.432 -30.822 1.00 94.69 281 GLU A N 1
ATOM 2247 C CA . GLU A 1 281 ? 14.260 -8.786 -32.048 1.00 94.69 281 GLU A CA 1
ATOM 2248 C C . GLU A 1 281 ? 14.159 -10.267 -32.419 1.00 94.69 281 GLU A C 1
ATOM 2250 O O . GLU A 1 281 ? 14.125 -10.619 -33.597 1.00 94.69 281 GLU A O 1
ATOM 2255 N N . ASP A 1 282 ? 14.140 -11.139 -31.413 1.00 93.81 282 ASP A N 1
ATOM 2256 C CA . ASP A 1 282 ? 14.292 -12.589 -31.554 1.00 93.81 282 ASP A CA 1
ATOM 2257 C C . ASP A 1 282 ? 13.156 -13.367 -30.871 1.00 93.81 282 ASP A C 1
ATOM 2259 O O . ASP A 1 282 ? 13.338 -14.515 -30.460 1.00 93.81 282 ASP A O 1
ATOM 2263 N N . ALA A 1 283 ? 11.978 -12.744 -30.724 1.00 91.62 283 ALA A N 1
ATOM 2264 C CA . ALA A 1 283 ? 10.851 -13.378 -30.052 1.00 91.62 283 ALA A CA 1
ATOM 2265 C C . ALA A 1 283 ? 10.471 -14.709 -30.728 1.00 91.62 283 ALA A C 1
ATOM 2267 O O . ALA A 1 283 ? 10.207 -14.740 -31.936 1.00 91.62 283 ALA A O 1
ATOM 2268 N N . PRO A 1 284 ? 10.387 -15.817 -29.967 1.00 92.06 284 PRO A N 1
ATOM 2269 C CA . PRO A 1 284 ? 9.824 -17.050 -30.487 1.00 92.06 284 PRO A CA 1
ATOM 2270 C C . PRO A 1 284 ? 8.338 -16.846 -30.831 1.00 92.06 284 PRO A C 1
ATOM 2272 O O . PRO A 1 284 ? 7.694 -15.941 -30.290 1.00 92.06 284 PRO A O 1
ATOM 2275 N N . PRO A 1 285 ? 7.754 -17.708 -31.683 1.00 92.56 285 PRO A N 1
ATOM 2276 C CA . PRO A 1 285 ? 6.320 -17.702 -31.945 1.00 92.56 285 PRO A CA 1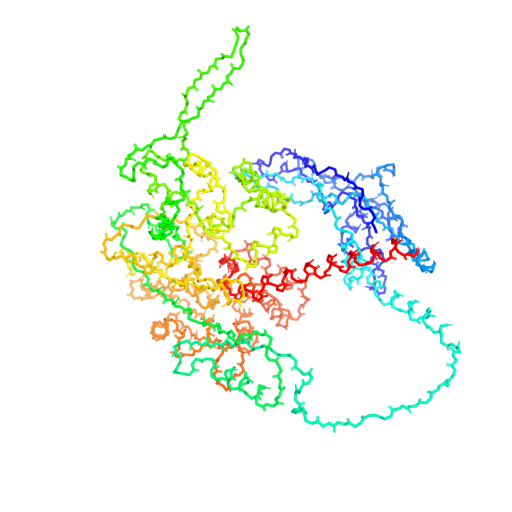
ATOM 2277 C C . PRO A 1 285 ? 5.501 -17.663 -30.648 1.00 92.56 285 PRO A C 1
ATOM 2279 O O . PRO A 1 285 ? 5.752 -18.432 -29.719 1.00 92.56 285 PRO A O 1
ATOM 2282 N N . VAL A 1 286 ? 4.488 -16.794 -30.594 1.00 89.25 286 VAL A N 1
ATOM 2283 C CA . VAL A 1 286 ? 3.711 -16.510 -29.369 1.00 89.25 286 VAL A CA 1
ATOM 2284 C C . VAL A 1 286 ? 2.989 -17.724 -28.779 1.00 89.25 286 VAL A C 1
ATOM 2286 O O . VAL A 1 286 ? 2.627 -17.716 -27.609 1.00 89.25 286 VAL A O 1
ATOM 2289 N N . ASN A 1 287 ? 2.791 -18.778 -29.568 1.00 90.75 287 ASN A N 1
ATOM 2290 C CA . ASN A 1 287 ? 2.147 -20.030 -29.176 1.00 90.75 287 ASN A CA 1
ATOM 2291 C C . ASN A 1 287 ? 3.140 -21.168 -28.866 1.00 90.75 287 ASN A C 1
ATOM 2293 O O . ASN A 1 287 ? 2.714 -22.272 -28.526 1.00 90.75 287 ASN A O 1
ATOM 2297 N N . GLN A 1 288 ? 4.449 -20.932 -28.987 1.00 95.25 288 GLN A N 1
ATOM 2298 C CA . GLN A 1 288 ? 5.469 -21.933 -28.701 1.00 95.25 288 GLN A CA 1
ATOM 2299 C C . GLN A 1 288 ? 5.814 -21.940 -27.210 1.00 95.25 288 GLN A C 1
ATOM 2301 O O . GLN A 1 288 ? 6.204 -20.921 -26.645 1.00 95.25 288 GLN A O 1
ATOM 2306 N N . ILE A 1 289 ? 5.719 -23.112 -26.578 1.00 96.38 289 ILE A N 1
ATOM 2307 C CA . ILE A 1 289 ? 6.219 -23.315 -25.215 1.00 96.38 289 ILE A CA 1
ATOM 2308 C C . ILE A 1 289 ? 7.746 -23.326 -25.262 1.00 96.38 289 ILE A C 1
ATOM 2310 O O . ILE A 1 289 ? 8.349 -24.124 -25.984 1.00 96.38 289 ILE A O 1
ATOM 2314 N N . VAL A 1 290 ? 8.362 -22.452 -24.473 1.00 94.88 290 VAL A N 1
ATOM 2315 C CA . VAL A 1 290 ? 9.813 -22.320 -24.349 1.00 94.88 290 VAL A CA 1
ATOM 2316 C C . VAL A 1 290 ? 10.242 -22.472 -22.891 1.00 94.88 290 VAL A C 1
ATOM 2318 O O . VAL A 1 290 ? 9.439 -22.367 -21.963 1.00 94.88 290 VAL A O 1
ATOM 2321 N N . LYS A 1 291 ? 11.532 -22.736 -22.690 1.00 94.62 291 LYS A N 1
ATOM 2322 C CA . LYS A 1 291 ? 12.207 -22.676 -21.391 1.00 94.62 291 LYS A CA 1
ATOM 2323 C C . LYS A 1 291 ? 13.500 -21.882 -21.556 1.00 94.62 291 LYS A C 1
ATOM 2325 O O . LYS A 1 291 ? 14.096 -21.915 -22.630 1.00 94.62 291 LYS A O 1
ATOM 2330 N N . VAL A 1 292 ? 13.920 -21.184 -20.507 1.00 93.75 292 VAL A N 1
ATOM 2331 C CA . VAL A 1 292 ? 15.193 -20.454 -20.499 1.00 93.75 292 VAL A CA 1
ATOM 2332 C C . VAL A 1 292 ? 16.272 -21.357 -19.903 1.00 93.75 292 VAL A C 1
ATOM 2334 O O . VAL A 1 292 ? 16.058 -22.005 -18.879 1.00 93.75 292 VAL A O 1
ATOM 2337 N N . GLU A 1 293 ? 17.430 -21.415 -20.552 1.00 94.44 293 GLU A N 1
ATOM 2338 C CA . GLU A 1 293 ? 18.620 -22.117 -20.071 1.00 94.44 293 GLU A CA 1
ATOM 2339 C C . GLU A 1 293 ? 19.785 -21.124 -20.035 1.00 94.44 293 GLU A C 1
ATOM 2341 O O . GLU A 1 293 ? 19.896 -20.264 -20.910 1.00 94.44 293 GLU A O 1
ATOM 2346 N N . PHE A 1 294 ? 20.648 -21.230 -19.028 1.00 92.25 294 PHE A N 1
ATOM 2347 C CA . PHE A 1 294 ? 21.896 -20.478 -18.954 1.00 92.25 294 PHE A CA 1
ATOM 2348 C C . PHE A 1 294 ? 23.083 -21.418 -19.146 1.00 92.25 294 PHE A C 1
ATOM 2350 O O . PHE A 1 294 ? 23.040 -22.588 -18.760 1.00 92.25 294 PHE A O 1
ATOM 2357 N N . LEU A 1 295 ? 24.138 -20.900 -19.772 1.00 92.81 295 LEU A N 1
ATOM 2358 C CA . LEU A 1 295 ? 25.406 -21.603 -19.897 1.00 92.81 295 LEU A CA 1
ATOM 2359 C C . LEU A 1 295 ? 26.194 -21.411 -18.600 1.00 92.81 295 LEU A C 1
ATOM 2361 O O . LEU A 1 295 ? 26.668 -20.314 -18.309 1.00 92.81 295 LEU A O 1
ATOM 2365 N N . GLU A 1 296 ? 26.314 -22.470 -17.810 1.00 89.00 296 GLU A N 1
ATOM 2366 C CA . GLU A 1 296 ? 27.151 -22.486 -16.618 1.00 89.00 296 GLU A CA 1
ATOM 2367 C C . GLU A 1 296 ? 28.579 -22.870 -17.020 1.00 89.00 296 GLU A C 1
ATOM 2369 O O . GLU A 1 296 ? 28.815 -23.972 -17.515 1.00 89.00 296 GLU A O 1
ATOM 2374 N N . GLU A 1 297 ? 29.538 -21.965 -16.812 1.00 90.50 297 GLU A N 1
ATOM 2375 C CA . GLU A 1 297 ? 30.959 -22.229 -17.047 1.00 90.50 297 GLU A CA 1
ATOM 2376 C C . GLU A 1 297 ? 31.697 -22.403 -15.717 1.00 90.50 297 GLU A C 1
ATOM 2378 O O . GLU A 1 297 ? 31.778 -21.489 -14.894 1.00 90.50 297 GLU A O 1
ATOM 2383 N N . ARG A 1 298 ? 32.266 -23.592 -15.501 1.00 84.94 298 ARG A N 1
ATOM 2384 C CA . ARG A 1 298 ? 33.077 -23.913 -14.325 1.00 84.94 298 ARG A CA 1
ATOM 2385 C C . ARG A 1 298 ? 34.531 -24.092 -14.728 1.00 84.94 298 ARG A C 1
ATOM 2387 O O . ARG A 1 298 ? 34.887 -25.022 -15.453 1.00 84.94 298 ARG A O 1
ATOM 2394 N N . ASN A 1 299 ? 35.389 -23.223 -14.204 1.00 85.00 299 ASN A N 1
ATOM 2395 C CA . ASN A 1 299 ? 36.830 -23.359 -14.374 1.00 85.00 299 ASN A CA 1
ATOM 2396 C C . ASN A 1 299 ? 37.350 -24.520 -13.523 1.00 85.00 299 ASN A C 1
ATOM 2398 O O . ASN A 1 299 ? 37.247 -24.507 -12.297 1.00 85.00 299 ASN A O 1
ATOM 2402 N N . THR A 1 300 ? 37.928 -25.520 -14.182 1.00 82.38 300 THR A N 1
ATOM 2403 C CA . THR A 1 300 ? 38.593 -26.654 -13.536 1.00 82.38 300 THR A CA 1
ATOM 2404 C C . THR A 1 300 ? 40.085 -26.654 -13.856 1.00 82.38 300 THR A C 1
ATOM 2406 O O . THR A 1 300 ? 40.539 -25.983 -14.783 1.00 82.38 300 THR A O 1
ATOM 2409 N N . ALA A 1 301 ? 40.862 -27.458 -13.126 1.00 78.69 301 ALA A N 1
ATOM 2410 C CA . ALA A 1 301 ? 42.292 -27.638 -13.392 1.00 78.69 301 ALA A CA 1
ATOM 2411 C C . ALA A 1 301 ? 42.600 -28.209 -14.797 1.00 78.69 301 ALA A C 1
ATOM 2413 O O . ALA A 1 301 ? 43.746 -28.155 -15.232 1.00 78.69 301 ALA A O 1
ATOM 2414 N N . LEU A 1 302 ? 41.595 -28.746 -15.503 1.00 79.62 302 LEU A N 1
ATOM 2415 C CA . LEU A 1 302 ? 41.709 -29.315 -16.851 1.00 79.62 302 LEU A CA 1
ATOM 2416 C C . LEU A 1 302 ? 41.139 -28.393 -17.949 1.00 79.62 302 LEU A C 1
ATOM 2418 O O . LEU A 1 302 ? 41.131 -28.778 -19.115 1.00 79.62 302 LEU A O 1
ATOM 2422 N N . GLY A 1 303 ? 40.668 -27.193 -17.590 1.00 84.31 303 GLY A N 1
ATOM 2423 C CA . GLY A 1 303 ? 40.025 -26.236 -18.495 1.00 84.31 303 GLY A CA 1
ATOM 2424 C C . GLY A 1 303 ? 38.624 -25.821 -18.035 1.00 84.31 303 GLY A C 1
ATOM 2425 O O . GLY A 1 303 ? 38.153 -26.228 -16.968 1.00 84.31 303 GLY A O 1
ATOM 2426 N N . ALA A 1 304 ? 37.956 -24.997 -18.842 1.00 84.06 304 ALA A N 1
ATOM 2427 C CA . ALA A 1 304 ? 36.568 -24.610 -18.613 1.00 84.06 304 ALA A CA 1
ATOM 2428 C C . ALA A 1 304 ? 35.632 -25.755 -19.032 1.00 84.06 304 ALA A C 1
ATOM 2430 O O . ALA A 1 304 ? 35.666 -26.207 -20.176 1.00 84.06 304 ALA A O 1
ATOM 2431 N N . ILE A 1 305 ? 34.812 -26.232 -18.098 1.00 86.31 305 ILE A N 1
ATOM 2432 C CA . ILE A 1 305 ? 33.690 -27.125 -18.391 1.00 86.31 305 ILE A CA 1
ATOM 2433 C C . ILE A 1 305 ? 32.455 -26.244 -18.514 1.00 86.31 305 ILE A C 1
ATOM 2435 O O . ILE A 1 305 ? 32.166 -25.487 -17.589 1.00 86.31 305 ILE A O 1
ATOM 2439 N N . SER A 1 306 ? 31.741 -26.345 -19.632 1.00 90.38 306 SER A N 1
ATOM 2440 C CA . SER A 1 306 ? 30.498 -25.615 -19.856 1.00 90.38 306 SER A CA 1
ATOM 2441 C C . SER A 1 306 ? 29.316 -26.575 -19.992 1.00 90.38 306 SER A C 1
ATOM 2443 O O . SER A 1 306 ? 29.383 -27.582 -20.701 1.00 90.38 306 SER A O 1
ATOM 2445 N N . ASN A 1 307 ? 28.231 -26.287 -19.278 1.00 92.56 307 ASN A N 1
ATOM 2446 C CA . ASN A 1 307 ? 26.997 -27.066 -19.310 1.00 92.56 307 ASN A CA 1
ATOM 2447 C C . ASN A 1 307 ? 25.780 -26.143 -19.309 1.00 92.56 307 ASN A C 1
ATOM 2449 O O . ASN A 1 307 ? 25.735 -25.158 -18.582 1.00 92.56 307 ASN A O 1
ATOM 2453 N N . TRP A 1 308 ? 24.776 -26.483 -20.114 1.00 93.69 308 TRP A N 1
ATOM 2454 C CA . TRP A 1 308 ? 23.493 -25.789 -20.080 1.00 93.69 308 TRP A CA 1
ATOM 2455 C C . TRP A 1 308 ? 22.679 -26.252 -18.876 1.00 93.69 308 TRP A C 1
ATOM 2457 O O . TRP A 1 308 ? 22.549 -27.452 -18.619 1.00 93.69 308 TRP A O 1
ATOM 2467 N N . THR A 1 309 ? 22.128 -25.293 -18.145 1.00 91.69 309 THR A N 1
ATOM 2468 C CA . THR A 1 309 ? 21.303 -25.515 -16.957 1.00 91.69 309 THR A CA 1
ATOM 2469 C C . THR A 1 309 ? 20.015 -24.719 -17.061 1.00 91.69 309 THR A C 1
ATOM 2471 O O . THR A 1 309 ? 20.003 -23.593 -17.552 1.00 91.69 309 THR A O 1
ATOM 2474 N N . ASN A 1 310 ? 18.914 -25.305 -16.590 1.00 90.19 310 ASN A N 1
ATOM 2475 C CA . ASN A 1 310 ? 17.609 -24.652 -16.636 1.00 90.19 310 ASN A CA 1
ATOM 2476 C C . ASN A 1 310 ? 17.566 -23.443 -15.691 1.00 90.19 310 ASN A C 1
ATOM 2478 O O . ASN A 1 310 ? 17.902 -23.567 -14.512 1.00 90.19 310 ASN A O 1
ATOM 2482 N N . GLU A 1 311 ? 17.053 -22.320 -16.185 1.00 88.62 311 GLU A N 1
ATOM 2483 C CA . GLU A 1 311 ? 16.540 -21.243 -15.343 1.00 88.62 311 GLU A CA 1
ATOM 2484 C C . GLU A 1 311 ? 15.195 -21.688 -14.748 1.00 88.62 311 GLU A C 1
ATOM 2486 O O . GLU A 1 311 ? 14.326 -22.195 -15.457 1.00 88.62 311 GLU A O 1
ATOM 2491 N N . THR A 1 312 ? 15.030 -21.539 -13.434 1.00 90.06 312 THR A N 1
ATOM 2492 C CA . THR A 1 312 ? 13.867 -22.067 -12.688 1.00 90.06 312 THR A CA 1
ATOM 2493 C C . THR A 1 312 ? 12.914 -20.977 -12.207 1.00 90.06 312 THR A C 1
ATOM 2495 O O . THR A 1 312 ? 11.864 -21.279 -11.643 1.00 90.06 312 THR A O 1
ATOM 2498 N N . ARG A 1 313 ? 13.251 -19.707 -12.462 1.00 92.00 313 ARG A N 1
ATOM 2499 C CA . ARG A 1 313 ? 12.476 -18.531 -12.055 1.00 92.00 313 ARG A CA 1
ATOM 2500 C C . ARG A 1 313 ? 11.064 -18.470 -12.639 1.00 92.00 313 ARG A C 1
ATOM 2502 O O . ARG A 1 313 ? 10.156 -17.996 -11.963 1.00 92.00 313 ARG A O 1
ATOM 2509 N N . ILE A 1 314 ? 10.883 -18.929 -13.877 1.00 93.31 314 ILE A N 1
ATOM 2510 C CA . ILE A 1 314 ? 9.579 -19.040 -14.546 1.00 93.31 314 ILE A CA 1
ATOM 2511 C C . ILE A 1 314 ? 9.396 -20.467 -15.082 1.00 93.31 314 ILE A C 1
ATOM 2513 O O . ILE A 1 314 ? 10.371 -21.075 -15.532 1.00 93.31 314 ILE A O 1
ATOM 2517 N N . PRO A 1 315 ? 8.177 -21.034 -15.034 1.00 94.56 315 PRO A N 1
ATOM 2518 C CA . PRO A 1 315 ? 7.931 -22.364 -15.576 1.00 94.56 315 PRO A CA 1
ATOM 2519 C C . PRO A 1 315 ? 8.016 -22.358 -17.113 1.00 94.56 315 PRO A C 1
ATOM 2521 O O . PRO A 1 315 ? 7.879 -21.297 -17.729 1.00 94.56 315 PRO A O 1
ATOM 2524 N N . PRO A 1 316 ? 8.173 -23.530 -17.760 1.00 96.62 316 PRO A N 1
ATOM 2525 C CA . PRO A 1 316 ? 8.010 -23.642 -19.204 1.00 96.62 316 PRO A CA 1
ATOM 2526 C C . PRO A 1 316 ? 6.638 -23.113 -19.634 1.00 96.62 316 PRO A C 1
ATOM 2528 O O . PRO A 1 316 ? 5.601 -23.623 -19.210 1.00 96.62 316 PRO A O 1
ATOM 2531 N N . CYS A 1 317 ? 6.637 -22.071 -20.455 1.00 96.44 317 CYS A N 1
ATOM 2532 C CA . CYS A 1 317 ? 5.435 -21.380 -20.906 1.00 96.44 317 CYS A CA 1
ATOM 2533 C C . CYS A 1 317 ? 5.697 -20.692 -22.247 1.00 96.44 317 CYS A C 1
ATOM 2535 O O . CYS A 1 317 ? 6.820 -20.688 -22.755 1.00 96.44 317 CYS A O 1
ATOM 2537 N N . THR A 1 318 ? 4.652 -20.143 -22.858 1.00 97.81 318 THR A N 1
ATOM 2538 C CA . THR A 1 318 ? 4.835 -19.254 -24.011 1.00 97.81 318 THR A CA 1
ATOM 2539 C C . THR A 1 318 ? 5.409 -17.910 -23.568 1.00 97.81 318 THR A C 1
ATOM 2541 O O . THR A 1 318 ? 5.169 -17.465 -22.444 1.00 97.81 318 THR A O 1
ATOM 2544 N N . ILE A 1 319 ? 6.122 -17.213 -24.457 1.00 97.19 319 ILE A N 1
ATOM 2545 C CA . ILE A 1 319 ? 6.619 -15.860 -24.158 1.00 97.19 319 ILE A CA 1
ATOM 2546 C C . ILE A 1 319 ? 5.472 -14.877 -23.854 1.00 97.19 319 ILE A C 1
ATOM 2548 O O . ILE A 1 319 ? 5.611 -14.003 -23.000 1.00 97.19 319 ILE A O 1
ATOM 2552 N N . TYR A 1 320 ? 4.308 -15.079 -24.479 1.00 97.75 320 TYR A N 1
ATOM 2553 C CA . TYR A 1 320 ? 3.092 -14.326 -24.184 1.00 97.75 320 TYR A CA 1
ATOM 2554 C C . TYR A 1 320 ? 2.647 -14.533 -22.730 1.00 97.75 320 TYR A C 1
ATOM 2556 O O . TYR A 1 320 ? 2.474 -13.566 -21.995 1.00 97.75 320 TYR A O 1
ATOM 2564 N N . GLN A 1 321 ? 2.558 -15.787 -22.270 1.00 97.19 321 GLN A N 1
ATOM 2565 C CA . GLN A 1 321 ? 2.229 -16.101 -20.874 1.00 97.19 321 GLN A CA 1
ATOM 2566 C C . GLN A 1 321 ? 3.279 -15.571 -19.891 1.00 97.19 321 GLN A C 1
ATOM 2568 O O . GLN A 1 321 ? 2.908 -15.112 -18.812 1.00 97.19 321 GLN A O 1
ATOM 2573 N N . ALA A 1 322 ? 4.567 -15.601 -20.256 1.00 97.69 322 ALA A N 1
ATOM 2574 C CA . ALA A 1 322 ? 5.646 -15.031 -19.449 1.00 97.69 322 ALA A CA 1
ATOM 2575 C C . ALA A 1 322 ? 5.396 -13.545 -19.149 1.00 97.69 322 ALA A C 1
ATOM 2577 O O . ALA A 1 322 ? 5.358 -13.152 -17.982 1.00 97.69 322 ALA A O 1
ATOM 2578 N N . PHE A 1 323 ? 5.150 -12.733 -20.180 1.00 98.12 323 PHE A N 1
ATOM 2579 C CA . PHE A 1 323 ? 4.862 -11.307 -20.004 1.00 98.12 323 PHE A CA 1
ATOM 2580 C C . PHE A 1 323 ? 3.469 -11.024 -19.460 1.00 98.12 323 PHE A C 1
ATOM 2582 O O . PHE A 1 323 ? 3.287 -10.016 -18.785 1.00 98.12 323 PHE A O 1
ATOM 2589 N N . GLN A 1 324 ? 2.485 -11.884 -19.711 1.00 97.38 324 GLN A N 1
ATOM 2590 C CA . GLN A 1 324 ? 1.140 -11.666 -19.198 1.00 97.38 324 GLN A CA 1
ATOM 2591 C C . GLN A 1 324 ? 1.040 -11.973 -17.703 1.00 97.38 324 GLN A C 1
ATOM 2593 O O . GLN A 1 324 ? 0.475 -11.167 -16.974 1.00 97.38 324 GLN A O 1
ATOM 2598 N N . TYR A 1 325 ? 1.589 -13.094 -17.229 1.00 97.25 325 TYR A N 1
ATOM 2599 C CA . TYR A 1 325 ? 1.286 -13.609 -15.887 1.00 97.25 325 TYR A CA 1
ATOM 2600 C C . TYR A 1 325 ? 2.483 -13.702 -14.941 1.00 97.25 325 TYR A C 1
ATOM 2602 O O . TYR A 1 325 ? 2.284 -13.783 -13.730 1.00 97.25 325 TYR A O 1
ATOM 2610 N N . PHE A 1 326 ? 3.716 -13.708 -15.454 1.00 97.56 326 PHE A N 1
ATOM 2611 C CA . PHE A 1 326 ? 4.896 -13.989 -14.630 1.00 97.56 326 PHE A CA 1
ATOM 2612 C C . PHE A 1 326 ? 5.833 -12.798 -14.458 1.00 97.56 326 PHE A C 1
ATOM 2614 O O . PHE A 1 326 ? 6.518 -12.731 -13.440 1.00 97.56 326 PHE A O 1
ATOM 2621 N N . LEU A 1 327 ? 5.876 -11.860 -15.406 1.00 98.00 327 LEU A N 1
ATOM 2622 C CA . LEU A 1 327 ? 6.840 -10.758 -15.415 1.00 98.00 327 LEU A CA 1
ATOM 2623 C C . LEU A 1 327 ? 6.165 -9.393 -15.272 1.00 98.00 327 LEU A C 1
ATOM 2625 O O . LEU A 1 327 ? 5.093 -9.138 -15.821 1.00 98.00 327 LEU A O 1
ATOM 2629 N N . ASP A 1 328 ? 6.811 -8.502 -14.528 1.00 97.38 328 ASP A N 1
ATOM 2630 C CA . ASP A 1 328 ? 6.388 -7.113 -14.397 1.00 97.38 328 ASP A CA 1
ATOM 2631 C C . ASP A 1 328 ? 6.908 -6.291 -15.579 1.00 97.38 328 ASP A C 1
ATOM 2633 O O . ASP A 1 328 ? 8.112 -6.069 -15.724 1.00 97.38 328 ASP A O 1
ATOM 2637 N N . ILE A 1 329 ? 5.978 -5.838 -16.419 1.00 98.31 329 ILE A N 1
ATOM 2638 C CA . ILE A 1 329 ? 6.249 -5.008 -17.601 1.00 98.31 329 ILE A CA 1
ATOM 2639 C C . ILE A 1 329 ? 5.820 -3.545 -17.402 1.00 98.31 329 ILE A C 1
ATOM 2641 O O . ILE A 1 329 ? 5.880 -2.746 -18.337 1.00 98.31 329 ILE A O 1
ATOM 2645 N N . THR A 1 330 ? 5.366 -3.187 -16.198 1.00 96.81 330 THR A N 1
ATOM 2646 C CA . THR A 1 330 ? 4.758 -1.879 -15.894 1.00 96.81 330 THR A CA 1
ATOM 2647 C C . THR A 1 330 ? 5.573 -1.038 -14.924 1.00 96.81 330 THR A C 1
ATOM 2649 O O . THR A 1 330 ? 5.517 0.186 -14.996 1.00 96.81 330 THR A O 1
ATOM 2652 N N . THR A 1 331 ? 6.336 -1.670 -14.032 1.00 91.62 331 THR A N 1
ATOM 2653 C CA . THR A 1 331 ? 7.229 -0.957 -13.117 1.00 91.62 331 THR A CA 1
ATOM 2654 C C . THR A 1 331 ? 8.396 -0.338 -13.899 1.00 91.62 331 THR A C 1
ATOM 2656 O O . THR A 1 331 ? 9.027 -1.047 -14.691 1.00 91.62 331 THR A O 1
ATOM 2659 N N . PRO A 1 332 ? 8.733 0.949 -13.668 1.00 93.44 332 PRO A N 1
ATOM 2660 C CA . PRO A 1 332 ? 9.866 1.586 -14.328 1.00 93.44 332 PRO A CA 1
ATOM 2661 C C . PRO A 1 332 ? 11.171 0.786 -14.160 1.00 93.44 332 PRO A C 1
ATOM 2663 O O . PRO A 1 332 ? 11.457 0.328 -13.046 1.00 93.44 332 PRO A O 1
ATOM 2666 N N . PRO A 1 333 ? 11.979 0.627 -15.229 1.00 94.31 333 PRO A N 1
ATOM 2667 C CA . PRO A 1 333 ? 13.231 -0.121 -15.175 1.00 94.31 333 PRO A CA 1
ATOM 2668 C C . PRO A 1 333 ? 14.180 0.408 -14.101 1.00 94.31 333 PRO A C 1
ATOM 2670 O O . PRO A 1 333 ? 14.315 1.617 -13.917 1.00 94.31 333 PRO A O 1
ATOM 2673 N N . SER A 1 334 ? 14.904 -0.498 -13.444 1.00 91.38 334 SER A N 1
ATOM 2674 C CA . SER A 1 334 ? 15.963 -0.111 -12.513 1.00 91.38 334 SER A CA 1
ATOM 2675 C C . SER A 1 334 ? 17.152 0.525 -13.253 1.00 91.38 334 SER A C 1
ATOM 2677 O O . SER A 1 334 ? 17.374 0.225 -14.431 1.00 91.38 334 SER A O 1
ATOM 2679 N N . PRO A 1 335 ? 17.991 1.327 -12.570 1.00 93.56 335 PRO A N 1
ATOM 2680 C CA . PRO A 1 335 ? 19.192 1.890 -13.189 1.00 93.56 335 PRO A CA 1
ATOM 2681 C C . PRO A 1 335 ? 20.136 0.811 -13.755 1.00 93.56 335 PRO A C 1
ATOM 2683 O O . PRO A 1 335 ? 20.731 0.995 -14.814 1.00 93.56 335 PRO A O 1
ATOM 2686 N N . VAL A 1 336 ? 20.202 -0.359 -13.106 1.00 92.75 336 VAL A N 1
ATOM 2687 C CA . VAL A 1 336 ? 20.979 -1.520 -13.577 1.00 92.75 336 VAL A CA 1
ATOM 2688 C C . VAL A 1 336 ? 20.439 -2.062 -14.904 1.00 92.75 336 VAL A C 1
ATOM 2690 O O . VAL A 1 336 ? 21.221 -2.355 -15.806 1.00 92.75 336 VAL A O 1
ATOM 2693 N N . LEU A 1 337 ? 19.116 -2.158 -15.057 1.00 95.00 337 LEU A N 1
ATOM 2694 C CA . LEU A 1 337 ? 18.503 -2.604 -16.309 1.00 95.00 337 LEU A CA 1
ATOM 2695 C C . LEU A 1 337 ? 18.713 -1.574 -17.432 1.00 95.00 337 LEU A C 1
ATOM 2697 O O . LEU A 1 337 ? 19.053 -1.940 -18.555 1.00 95.00 337 LEU A O 1
ATOM 2701 N N . LEU A 1 338 ? 18.623 -0.276 -17.119 1.00 97.94 338 LEU A N 1
ATOM 2702 C CA . LEU A 1 338 ? 18.929 0.793 -18.078 1.00 97.94 338 LEU A CA 1
ATOM 2703 C C . LEU A 1 338 ? 20.391 0.761 -18.550 1.00 97.94 338 LEU A C 1
ATOM 2705 O O . LEU A 1 338 ? 20.661 1.058 -19.714 1.00 97.94 338 LEU A O 1
ATOM 2709 N N . GLN A 1 339 ? 21.330 0.346 -17.692 1.00 97.06 339 GLN A N 1
ATOM 2710 C CA . GLN A 1 339 ? 22.726 0.147 -18.091 1.00 97.06 339 GLN A CA 1
ATOM 2711 C C . GLN A 1 339 ? 22.865 -0.944 -19.162 1.00 97.06 339 GLN A C 1
ATOM 2713 O O . GLN A 1 339 ? 23.645 -0.783 -20.099 1.00 97.06 339 GLN A O 1
ATOM 2718 N N . GLN A 1 340 ? 22.105 -2.037 -19.053 1.00 97.38 340 GLN A N 1
ATOM 2719 C CA . GLN A 1 340 ? 22.080 -3.092 -20.073 1.00 97.38 340 GLN A CA 1
ATOM 2720 C C . GLN A 1 340 ? 21.417 -2.594 -21.368 1.00 97.38 340 GLN A C 1
ATOM 2722 O O . GLN A 1 340 ? 21.895 -2.885 -22.463 1.00 97.38 340 GLN A O 1
ATOM 2727 N N . PHE A 1 341 ? 20.371 -1.766 -21.271 1.00 98.12 341 PHE A N 1
ATOM 2728 C CA . PHE A 1 341 ? 19.722 -1.183 -22.454 1.00 98.12 341 PHE A CA 1
ATOM 2729 C C . PHE A 1 341 ? 20.659 -0.239 -23.206 1.00 98.12 341 PHE A C 1
ATOM 2731 O O . PHE A 1 341 ? 20.667 -0.230 -24.435 1.00 98.12 341 PHE A O 1
ATOM 2738 N N . ALA A 1 342 ? 21.505 0.510 -22.493 1.00 98.06 342 ALA A N 1
ATOM 2739 C CA . ALA A 1 342 ? 22.515 1.354 -23.119 1.00 98.06 342 ALA A CA 1
ATOM 2740 C C . ALA A 1 342 ? 23.455 0.546 -24.031 1.00 98.06 342 ALA A C 1
ATOM 2742 O O . ALA A 1 342 ? 23.746 0.982 -25.144 1.00 98.06 342 ALA A O 1
ATOM 2743 N N . THR A 1 343 ? 23.876 -0.658 -23.618 1.00 97.81 343 THR A N 1
ATOM 2744 C CA . THR A 1 343 ? 24.761 -1.501 -24.448 1.00 97.81 343 THR A CA 1
ATOM 2745 C C . THR A 1 343 ? 24.104 -2.007 -25.731 1.00 97.81 343 THR A C 1
ATOM 2747 O O . THR A 1 343 ? 24.804 -2.365 -26.672 1.00 97.81 343 THR A O 1
ATOM 2750 N N . LEU A 1 344 ? 22.771 -1.991 -25.778 1.00 97.94 344 LEU A N 1
ATOM 2751 C CA . LEU A 1 344 ? 21.952 -2.432 -26.907 1.00 97.94 344 LEU A CA 1
ATOM 2752 C C . LEU A 1 344 ? 21.480 -1.270 -27.798 1.00 97.94 344 LEU A C 1
ATOM 2754 O O . LEU A 1 344 ? 20.874 -1.493 -28.843 1.00 97.94 344 LEU A O 1
ATOM 2758 N N . ALA A 1 345 ? 21.730 -0.020 -27.398 1.00 98.12 345 ALA A N 1
ATOM 2759 C CA . ALA A 1 345 ? 21.303 1.161 -28.137 1.00 98.12 345 ALA A CA 1
ATOM 2760 C C . ALA A 1 345 ? 22.260 1.473 -29.298 1.00 98.12 345 ALA A C 1
ATOM 2762 O O . ALA A 1 345 ? 23.416 1.865 -29.097 1.00 98.12 345 ALA A O 1
ATOM 2763 N N . THR A 1 346 ? 21.762 1.386 -30.531 1.00 98.06 346 THR A N 1
ATOM 2764 C CA . THR A 1 346 ? 22.544 1.691 -31.745 1.00 98.06 346 THR A CA 1
ATOM 2765 C C . THR A 1 346 ? 22.699 3.191 -32.005 1.00 98.06 346 THR A C 1
ATOM 2767 O O . THR A 1 346 ? 23.645 3.607 -32.673 1.00 98.06 346 THR A O 1
ATOM 2770 N N . ASN A 1 347 ? 21.830 4.033 -31.436 1.00 98.50 347 ASN A N 1
ATOM 2771 C CA . ASN A 1 347 ? 21.937 5.486 -31.533 1.00 98.50 347 ASN A CA 1
ATOM 2772 C C . ASN A 1 347 ? 22.730 6.077 -30.354 1.00 98.50 347 ASN A C 1
ATOM 2774 O O . ASN A 1 347 ? 22.327 5.948 -29.199 1.00 98.50 347 ASN A O 1
ATOM 2778 N N . ASP A 1 348 ? 23.799 6.822 -30.643 1.00 97.81 348 ASP A N 1
ATOM 2779 C CA . ASP A 1 348 ? 24.683 7.384 -29.610 1.00 97.81 348 ASP A CA 1
ATOM 2780 C C . ASP A 1 348 ? 23.992 8.374 -28.659 1.00 97.81 348 ASP A C 1
ATOM 2782 O O . ASP A 1 348 ? 24.349 8.455 -27.483 1.00 97.81 348 ASP A O 1
ATOM 2786 N N . LYS A 1 349 ? 22.998 9.141 -29.131 1.00 98.12 349 LYS A N 1
ATOM 2787 C CA . LYS A 1 349 ? 22.259 10.084 -28.273 1.00 98.12 349 LYS A CA 1
ATOM 2788 C C . LYS A 1 349 ? 21.375 9.330 -27.280 1.00 98.12 349 LYS A C 1
ATOM 2790 O O . LYS A 1 349 ? 21.351 9.687 -26.103 1.00 98.12 349 LYS A O 1
ATOM 2795 N N . GLN A 1 350 ? 20.675 8.295 -27.744 1.00 98.12 350 GLN A N 1
ATOM 2796 C CA . GLN A 1 350 ? 19.855 7.439 -26.883 1.00 98.12 350 GLN A CA 1
ATOM 2797 C C . GLN A 1 350 ? 20.723 6.658 -25.895 1.00 98.12 350 GLN A C 1
ATOM 2799 O O . GLN A 1 350 ? 20.430 6.676 -24.703 1.00 98.12 350 GLN A O 1
ATOM 2804 N N . ARG A 1 351 ? 21.844 6.085 -26.357 1.00 98.44 351 ARG A N 1
ATOM 2805 C CA . ARG A 1 351 ? 22.826 5.403 -25.502 1.00 98.44 351 ARG A CA 1
ATOM 2806 C C . ARG A 1 351 ? 23.297 6.291 -24.356 1.00 98.44 351 ARG A C 1
ATOM 2808 O O . ARG A 1 351 ? 23.151 5.918 -23.200 1.00 98.44 351 ARG A O 1
ATOM 2815 N N . LYS A 1 352 ? 23.767 7.504 -24.662 1.00 98.12 352 LYS A N 1
ATOM 2816 C CA . LYS A 1 352 ? 24.223 8.466 -23.645 1.00 98.12 352 LYS A CA 1
ATOM 2817 C C . LYS A 1 352 ? 23.120 8.859 -22.664 1.00 98.12 352 LYS A C 1
ATOM 2819 O O . LYS A 1 352 ? 23.397 9.081 -21.489 1.00 98.12 352 LYS A O 1
ATOM 2824 N N . LYS A 1 353 ? 21.868 8.970 -23.127 1.00 98.00 353 LYS A N 1
ATOM 2825 C CA . LYS A 1 353 ? 20.736 9.254 -22.235 1.00 98.00 353 LYS A CA 1
ATOM 2826 C C . LYS A 1 353 ? 20.457 8.071 -21.305 1.00 98.00 353 LYS A C 1
ATOM 2828 O O . LYS A 1 353 ? 20.278 8.301 -20.115 1.00 98.00 353 LYS A O 1
ATOM 2833 N N . LEU A 1 354 ? 20.486 6.839 -21.809 1.00 98.31 354 LEU A N 1
ATOM 2834 C CA . LEU A 1 354 ? 20.347 5.625 -20.997 1.00 98.31 354 LEU A CA 1
ATOM 2835 C C . LEU A 1 354 ? 21.486 5.487 -19.972 1.00 98.31 354 LEU A C 1
ATOM 2837 O O . LEU A 1 354 ? 21.207 5.225 -18.809 1.00 98.31 354 LEU A O 1
ATOM 2841 N N . GLU A 1 355 ? 22.738 5.763 -20.354 1.00 97.81 355 GLU A N 1
ATOM 2842 C CA . GLU A 1 355 ? 23.903 5.798 -19.445 1.00 97.81 355 GLU A CA 1
ATOM 2843 C C . GLU A 1 355 ? 23.808 6.894 -18.372 1.00 97.81 355 GLU A C 1
ATOM 2845 O O . GLU A 1 355 ? 24.410 6.795 -17.304 1.00 97.81 355 GLU A O 1
ATOM 2850 N N . LEU A 1 356 ? 23.094 7.986 -18.651 1.00 96.44 356 LEU A N 1
ATOM 2851 C CA . LEU A 1 356 ? 22.827 9.015 -17.651 1.00 96.44 356 LEU A CA 1
ATOM 2852 C C . LEU A 1 356 ? 21.774 8.529 -16.651 1.00 96.44 356 LEU A C 1
ATOM 2854 O O . LEU A 1 356 ? 21.978 8.647 -15.444 1.00 96.44 356 LEU A O 1
ATOM 2858 N N . LEU A 1 357 ? 20.674 7.958 -17.149 1.00 96.19 357 LEU A N 1
ATOM 2859 C CA . LEU A 1 357 ? 19.603 7.413 -16.314 1.00 96.19 357 LEU A CA 1
ATOM 2860 C C . LEU A 1 357 ? 20.078 6.203 -15.486 1.00 96.19 357 LEU A C 1
ATOM 2862 O O . LEU A 1 357 ? 19.657 6.028 -14.345 1.00 96.19 357 LEU A O 1
ATOM 2866 N N . SER A 1 358 ? 21.011 5.398 -15.998 1.00 95.00 358 SER A N 1
ATOM 2867 C CA . SER A 1 358 ? 21.551 4.229 -15.290 1.00 95.00 358 SER A CA 1
ATOM 2868 C C . SER A 1 358 ? 22.370 4.568 -14.040 1.00 95.00 358 SER A C 1
ATOM 2870 O O . SER A 1 358 ? 22.640 3.689 -13.222 1.00 95.00 358 SER A O 1
ATOM 2872 N N . LYS A 1 359 ? 22.726 5.842 -13.836 1.00 88.06 359 LYS A N 1
ATOM 2873 C CA . LYS A 1 359 ? 23.395 6.301 -12.610 1.00 88.06 359 LYS A CA 1
ATOM 2874 C C . LYS A 1 359 ? 22.463 6.340 -11.399 1.00 88.06 359 LYS A C 1
ATOM 2876 O O . LYS A 1 359 ? 22.957 6.403 -10.279 1.00 88.06 359 LYS A O 1
ATOM 2881 N N . GLY A 1 360 ? 21.141 6.330 -11.606 1.00 79.56 360 GLY A N 1
ATOM 2882 C CA . GLY A 1 360 ? 20.160 6.351 -10.514 1.00 79.56 360 GLY A CA 1
ATOM 2883 C C . GLY A 1 360 ? 20.151 7.652 -9.704 1.00 79.56 360 GLY A C 1
ATOM 2884 O O . GLY A 1 360 ? 19.826 7.633 -8.523 1.00 79.56 360 GLY A O 1
ATOM 2885 N N . LEU A 1 361 ? 20.561 8.766 -10.317 1.00 83.69 361 LEU A N 1
ATOM 2886 C CA . LEU A 1 361 ? 20.623 10.085 -9.680 1.00 83.69 361 LEU A CA 1
ATOM 2887 C C . LEU A 1 361 ? 19.373 10.921 -10.014 1.00 83.69 361 LEU A C 1
ATOM 2889 O O . LEU A 1 361 ? 18.330 10.383 -10.389 1.00 83.69 361 LEU A O 1
ATOM 2893 N N . GLN A 1 362 ? 19.475 12.246 -9.881 1.00 81.44 362 GLN A N 1
ATOM 2894 C CA . GLN A 1 362 ? 18.374 13.194 -10.066 1.00 81.44 362 GLN A CA 1
ATOM 2895 C C . GLN A 1 362 ? 17.651 13.013 -11.408 1.00 81.44 362 GLN A C 1
ATOM 2897 O O . GLN A 1 362 ? 16.426 12.954 -11.434 1.00 81.44 362 GLN A O 1
ATOM 2902 N N . GLU A 1 363 ? 18.380 12.843 -12.510 1.00 87.44 363 GLU A N 1
ATOM 2903 C CA . GLU A 1 363 ? 17.786 12.710 -13.843 1.00 87.44 363 GLU A CA 1
ATOM 2904 C C . GLU A 1 363 ? 16.959 11.431 -13.995 1.00 87.44 363 GLU A C 1
ATOM 2906 O O . GLU A 1 363 ? 15.965 11.425 -14.722 1.00 87.44 363 GLU A O 1
ATOM 2911 N N . TYR A 1 364 ? 17.363 10.351 -13.320 1.00 88.19 364 TYR A N 1
ATOM 2912 C CA . TYR A 1 364 ? 16.600 9.108 -13.275 1.00 88.19 364 TYR A CA 1
ATOM 2913 C C . TYR A 1 364 ? 15.348 9.262 -12.425 1.00 88.19 364 TYR A C 1
ATOM 2915 O O . TYR A 1 364 ? 14.271 8.887 -12.876 1.00 88.19 364 TYR A O 1
ATOM 2923 N N . GLU A 1 365 ? 15.464 9.839 -11.229 1.00 78.25 365 GLU A N 1
ATOM 2924 C CA . GLU A 1 365 ? 14.316 10.037 -10.344 1.00 78.25 365 GLU A CA 1
ATOM 2925 C C . GLU A 1 365 ? 13.287 10.985 -10.972 1.00 78.25 365 GLU A C 1
ATOM 2927 O O . GLU A 1 365 ? 12.092 10.695 -10.967 1.00 78.25 365 GLU A O 1
ATOM 2932 N N . GLU A 1 366 ? 13.721 12.081 -11.594 1.00 83.69 366 GLU A N 1
ATOM 2933 C CA . GLU A 1 366 ? 12.831 12.972 -12.340 1.00 83.69 366 GLU A CA 1
ATOM 2934 C C . GLU A 1 366 ? 12.141 12.245 -13.492 1.00 83.69 366 GLU A C 1
ATOM 2936 O O . GLU A 1 366 ? 10.917 12.302 -13.595 1.00 83.69 366 GLU A O 1
ATOM 2941 N N . TRP A 1 367 ? 12.893 11.517 -14.322 1.00 92.69 367 TRP A N 1
ATOM 2942 C CA . TRP A 1 367 ? 12.333 10.756 -15.437 1.00 92.69 367 TRP A CA 1
ATOM 2943 C C . TRP A 1 367 ? 11.344 9.682 -14.963 1.00 92.69 367 TRP A C 1
ATOM 2945 O O . TRP A 1 367 ? 10.234 9.600 -15.494 1.00 92.69 367 TRP A O 1
ATOM 2955 N N . LYS A 1 368 ? 11.708 8.912 -13.934 1.00 84.56 368 LYS A N 1
ATOM 2956 C CA . LYS A 1 368 ? 10.892 7.852 -13.338 1.00 84.56 368 LYS A CA 1
ATOM 2957 C C . LYS A 1 368 ? 9.605 8.407 -12.743 1.00 84.56 368 LYS A C 1
ATOM 2959 O O . LYS A 1 368 ? 8.544 7.893 -13.058 1.00 84.56 368 LYS A O 1
ATOM 2964 N N . TRP A 1 369 ? 9.660 9.432 -11.895 1.00 76.75 369 TRP A N 1
ATOM 2965 C CA . TRP A 1 369 ? 8.460 9.937 -11.216 1.00 76.75 369 TRP A CA 1
ATOM 2966 C C . TRP A 1 369 ? 7.570 10.777 -12.122 1.00 76.75 369 TRP A C 1
ATOM 2968 O O . TRP A 1 369 ? 6.349 10.747 -11.980 1.00 76.75 369 TRP A O 1
ATOM 2978 N N . TYR A 1 370 ? 8.164 11.536 -13.042 1.00 84.12 370 TYR A N 1
ATOM 2979 C CA . TYR A 1 370 ? 7.397 12.365 -13.962 1.00 84.12 370 TYR A CA 1
ATOM 2980 C C . TYR A 1 370 ? 6.678 11.518 -15.014 1.00 84.12 370 TYR A C 1
ATOM 2982 O O . TYR A 1 370 ? 5.497 11.744 -15.278 1.00 84.12 370 TYR A O 1
ATOM 2990 N N . ASN A 1 371 ? 7.368 10.537 -15.603 1.00 86.44 371 ASN A N 1
ATOM 2991 C CA . ASN A 1 371 ? 6.797 9.716 -16.670 1.00 86.44 371 ASN A CA 1
ATOM 2992 C C . ASN A 1 371 ? 6.133 8.434 -16.161 1.00 86.44 371 ASN A C 1
ATOM 2994 O O . ASN A 1 371 ? 5.203 7.969 -16.804 1.00 86.44 371 ASN A O 1
ATOM 2998 N N . ASN A 1 372 ? 6.610 7.869 -15.049 1.00 88.06 372 ASN A N 1
ATOM 2999 C CA . ASN A 1 372 ? 6.282 6.520 -14.579 1.00 88.06 372 ASN A CA 1
ATOM 3000 C C . ASN A 1 372 ? 6.233 5.481 -15.722 1.00 88.06 372 ASN A C 1
ATOM 3002 O O . ASN A 1 372 ? 5.214 4.829 -15.920 1.00 88.06 372 ASN A O 1
ATOM 3006 N N . PRO A 1 373 ? 7.297 5.363 -16.531 1.00 96.00 373 PRO A N 1
ATOM 3007 C CA . PRO A 1 373 ? 7.201 4.682 -17.812 1.00 96.00 373 PRO A CA 1
ATOM 3008 C C . PRO A 1 373 ? 7.128 3.159 -17.643 1.00 96.00 373 PRO A C 1
ATOM 3010 O O . PRO A 1 373 ? 7.911 2.564 -16.901 1.00 96.00 373 PRO A O 1
ATOM 3013 N N . THR A 1 374 ? 6.217 2.531 -18.381 1.00 97.44 374 THR A N 1
ATOM 3014 C CA . THR A 1 374 ? 6.156 1.079 -18.596 1.00 97.44 374 THR A CA 1
ATOM 3015 C C . THR A 1 374 ? 7.313 0.604 -19.476 1.00 97.44 374 THR A C 1
ATOM 3017 O O . THR A 1 374 ? 7.961 1.397 -20.159 1.00 97.44 374 THR A O 1
ATOM 3020 N N . MET A 1 375 ? 7.563 -0.708 -19.528 1.00 98.06 375 MET A N 1
ATOM 3021 C CA . MET A 1 375 ? 8.625 -1.263 -20.376 1.00 98.06 375 MET A CA 1
ATOM 3022 C C . MET A 1 375 ? 8.428 -0.925 -21.861 1.00 98.06 375 MET A C 1
ATOM 3024 O O . MET A 1 375 ? 9.392 -0.623 -22.560 1.00 98.06 375 MET A O 1
ATOM 3028 N N . VAL A 1 376 ? 7.177 -0.925 -22.329 1.00 97.81 376 VAL A N 1
ATOM 3029 C CA . VAL A 1 376 ? 6.834 -0.556 -23.710 1.00 97.81 376 VAL A CA 1
ATOM 3030 C C . VAL A 1 376 ? 7.176 0.907 -23.977 1.00 97.81 376 VAL A C 1
ATOM 3032 O O . VAL A 1 376 ? 7.883 1.193 -24.938 1.00 97.81 376 VAL A O 1
ATOM 3035 N N . GLU A 1 377 ? 6.770 1.820 -23.093 1.00 97.69 377 GLU A N 1
ATOM 3036 C CA . GLU A 1 377 ? 7.059 3.253 -23.239 1.00 97.69 377 GLU A CA 1
ATOM 3037 C C . GLU A 1 377 ? 8.567 3.546 -23.229 1.00 97.69 377 GLU A C 1
ATOM 3039 O O . GLU A 1 377 ? 9.027 4.438 -23.938 1.00 97.69 377 GLU A O 1
ATOM 3044 N N . VAL A 1 378 ? 9.363 2.771 -22.483 1.00 98.06 378 VAL A N 1
ATOM 3045 C CA . VAL A 1 378 ? 10.832 2.883 -22.500 1.00 98.06 378 VAL A CA 1
ATOM 3046 C C . VAL A 1 378 ? 11.394 2.495 -23.870 1.00 98.06 378 VAL A C 1
ATOM 3048 O O . VAL A 1 378 ? 12.219 3.222 -24.420 1.00 98.06 378 VAL A O 1
ATOM 3051 N N . LEU A 1 379 ? 10.942 1.384 -24.457 1.00 97.94 379 LEU A N 1
ATOM 3052 C CA . LEU A 1 379 ? 11.380 0.959 -25.796 1.00 97.94 379 LEU A CA 1
ATOM 3053 C C . LEU A 1 379 ? 10.828 1.858 -26.915 1.00 97.94 379 LEU A C 1
ATOM 3055 O O . LEU A 1 379 ? 11.388 1.919 -28.009 1.00 97.94 379 LEU A O 1
ATOM 3059 N N . GLU A 1 380 ? 9.749 2.588 -26.649 1.00 96.69 380 GLU A N 1
ATOM 3060 C CA . GLU A 1 380 ? 9.230 3.644 -27.518 1.00 96.69 380 GLU A CA 1
ATOM 3061 C C . GLU A 1 380 ? 10.026 4.942 -27.430 1.00 96.69 380 GLU A C 1
ATOM 3063 O O . GLU A 1 380 ? 10.257 5.581 -28.457 1.00 96.69 380 GLU A O 1
ATOM 3068 N N . GLU A 1 381 ? 10.473 5.323 -26.233 1.00 97.19 381 GLU A N 1
ATOM 3069 C CA . GLU A 1 381 ? 11.343 6.481 -26.019 1.00 97.19 381 GLU A CA 1
ATOM 3070 C C . GLU A 1 381 ? 12.750 6.239 -26.590 1.00 97.19 381 GLU A C 1
ATOM 3072 O O . GLU A 1 381 ? 13.371 7.152 -27.147 1.00 97.19 381 GLU A O 1
ATOM 3077 N N . PHE A 1 382 ? 13.235 4.995 -26.513 1.00 98.12 382 PHE A N 1
ATOM 3078 C CA . PHE A 1 382 ? 14.554 4.579 -26.991 1.00 98.12 382 PHE A CA 1
ATOM 3079 C C . PHE A 1 382 ? 14.467 3.516 -28.106 1.00 98.12 382 PHE A C 1
ATOM 3081 O O . PHE A 1 382 ? 14.955 2.399 -27.936 1.00 98.12 382 PHE A O 1
ATOM 3088 N N . PRO A 1 383 ? 13.917 3.847 -29.293 1.00 97.88 383 PRO A N 1
ATOM 3089 C CA . PRO A 1 383 ? 13.646 2.873 -30.357 1.00 97.88 383 PRO A CA 1
ATOM 3090 C C . PRO A 1 383 ? 14.899 2.279 -31.017 1.00 97.88 383 PRO A C 1
ATOM 3092 O O . PRO A 1 383 ? 14.785 1.378 -31.838 1.00 97.88 383 PRO A O 1
ATOM 3095 N N . SER A 1 384 ? 16.097 2.794 -30.715 1.00 98.06 384 SER A N 1
ATOM 3096 C CA . SER A 1 384 ? 17.358 2.225 -31.215 1.00 98.06 384 SER A CA 1
ATOM 3097 C C . SER A 1 384 ? 17.878 1.054 -30.377 1.00 98.06 384 SER A C 1
ATOM 3099 O O . SER A 1 384 ? 18.911 0.479 -30.730 1.00 98.06 384 SER A O 1
ATOM 3101 N N . VAL A 1 385 ? 17.211 0.754 -29.255 1.00 98.31 385 VAL A N 1
ATOM 3102 C CA . VAL A 1 385 ? 17.528 -0.372 -28.377 1.00 98.31 385 VAL A CA 1
ATOM 3103 C C . VAL A 1 385 ? 17.085 -1.663 -29.050 1.00 98.31 385 VAL A C 1
ATOM 3105 O O . VAL A 1 385 ? 15.899 -1.913 -29.245 1.00 98.31 385 VAL A O 1
ATOM 3108 N N . GLN A 1 386 ? 18.070 -2.484 -29.375 1.00 97.50 386 GLN A N 1
ATOM 3109 C CA . GLN A 1 386 ? 17.905 -3.818 -29.931 1.00 97.50 386 GLN A CA 1
ATOM 3110 C C . GLN A 1 386 ? 17.582 -4.796 -28.803 1.00 97.50 386 GLN A C 1
ATOM 3112 O O . GLN A 1 386 ? 18.490 -5.169 -28.069 1.00 97.50 386 GLN A O 1
ATOM 3117 N N . MET A 1 387 ? 16.304 -5.128 -28.584 1.00 97.94 387 MET A N 1
ATOM 3118 C CA . MET A 1 387 ? 15.862 -5.848 -27.381 1.00 97.94 387 MET A CA 1
ATOM 3119 C C . MET A 1 387 ? 15.769 -7.372 -27.581 1.00 97.94 387 MET A C 1
ATOM 3121 O O . MET A 1 387 ? 14.817 -7.838 -28.217 1.00 97.94 387 MET A O 1
ATOM 3125 N N . PRO A 1 388 ? 16.674 -8.177 -26.985 1.00 97.56 388 PRO A N 1
ATOM 3126 C CA . PRO A 1 388 ? 16.562 -9.628 -27.006 1.00 97.56 388 PRO A CA 1
ATOM 3127 C C . PRO A 1 388 ? 15.498 -10.095 -26.010 1.00 97.56 388 PRO A C 1
ATOM 3129 O O . PRO A 1 388 ? 15.466 -9.671 -24.850 1.00 97.56 388 PRO A O 1
ATOM 3132 N N . SER A 1 389 ? 14.669 -11.041 -26.432 1.00 96.00 389 SER A N 1
ATOM 3133 C CA . SER A 1 389 ? 13.637 -11.678 -25.613 1.00 96.00 389 SER A CA 1
ATOM 3134 C C . SER A 1 389 ? 14.207 -12.281 -24.324 1.00 96.00 389 SER A C 1
ATOM 3136 O O . SER A 1 389 ? 13.650 -12.094 -23.241 1.00 96.00 389 SER A O 1
ATOM 3138 N N . THR A 1 390 ? 15.362 -12.946 -24.413 1.00 94.88 390 THR A N 1
ATOM 3139 C CA . THR A 1 390 ? 16.049 -13.586 -23.277 1.00 94.88 390 THR A CA 1
ATOM 3140 C C . THR A 1 390 ? 16.493 -12.595 -22.200 1.00 94.88 390 THR A C 1
ATOM 3142 O O . THR A 1 390 ? 16.475 -12.936 -21.013 1.00 94.88 390 THR A O 1
ATOM 3145 N N . LEU A 1 391 ? 16.827 -11.355 -22.575 1.00 95.94 391 LEU A N 1
ATOM 3146 C CA . LEU A 1 391 ? 17.175 -10.319 -21.606 1.00 95.94 391 LEU A CA 1
ATOM 3147 C C . LEU A 1 391 ? 15.959 -9.981 -20.742 1.00 95.94 391 LEU A C 1
ATOM 3149 O O . LEU A 1 391 ? 16.035 -10.046 -19.519 1.00 95.94 391 LEU A O 1
ATOM 3153 N N . LEU A 1 392 ? 14.805 -9.702 -21.352 1.00 96.50 392 LEU A N 1
ATOM 3154 C CA . LEU A 1 392 ? 13.601 -9.392 -20.580 1.00 96.50 392 LEU A CA 1
ATOM 3155 C C . LEU A 1 392 ? 13.123 -10.594 -19.753 1.00 96.50 392 LEU A C 1
ATOM 3157 O O . LEU A 1 392 ? 12.785 -10.436 -18.579 1.00 96.50 392 LEU A O 1
ATOM 3161 N N . LEU A 1 393 ? 13.169 -11.803 -20.320 1.00 96.00 393 LEU A N 1
ATOM 3162 C CA . LEU A 1 393 ? 12.774 -13.032 -19.622 1.00 96.00 393 LEU A CA 1
ATOM 3163 C C . LEU A 1 393 ? 13.617 -13.325 -18.372 1.00 96.00 393 LEU A C 1
ATOM 3165 O O . LEU A 1 393 ? 13.124 -13.979 -17.451 1.00 96.00 393 LEU A O 1
ATOM 3169 N N . THR A 1 394 ? 14.858 -12.838 -18.307 1.00 94.19 394 THR A N 1
ATOM 3170 C CA . THR A 1 394 ? 15.763 -13.068 -17.167 1.00 94.19 394 THR A CA 1
ATOM 3171 C C . THR A 1 394 ? 15.872 -11.871 -16.225 1.00 94.19 394 THR A C 1
ATOM 3173 O O . THR A 1 394 ? 16.040 -12.070 -15.024 1.00 94.19 394 THR A O 1
ATOM 3176 N N . GLN A 1 395 ? 15.737 -10.642 -16.732 1.00 94.94 395 GLN A N 1
ATOM 3177 C CA . GLN A 1 395 ? 16.010 -9.426 -15.958 1.00 94.94 395 GLN A CA 1
ATOM 3178 C C . GLN A 1 395 ? 14.757 -8.724 -15.428 1.00 94.94 395 GLN A C 1
ATOM 3180 O O . GLN A 1 395 ? 14.837 -8.056 -14.397 1.00 94.94 395 GLN A O 1
ATOM 3185 N N . LEU A 1 396 ? 13.593 -8.863 -16.081 1.00 96.12 396 LEU A N 1
ATOM 3186 C CA . LEU A 1 396 ? 12.366 -8.238 -15.571 1.00 96.12 396 LEU A CA 1
ATOM 3187 C C . LEU A 1 396 ? 11.971 -8.847 -14.226 1.00 96.12 396 LEU A C 1
ATOM 3189 O O . LEU A 1 396 ? 12.016 -10.072 -14.111 1.00 96.12 396 LEU A O 1
ATOM 3193 N N . PRO A 1 397 ? 11.552 -8.060 -13.221 1.00 93.94 397 PRO A N 1
ATOM 3194 C CA . PRO A 1 397 ? 11.047 -8.598 -11.962 1.00 93.94 397 PRO A CA 1
ATOM 3195 C C . PRO A 1 397 ? 9.852 -9.535 -12.164 1.00 93.94 397 PRO A C 1
ATOM 3197 O O . PRO A 1 397 ? 9.111 -9.419 -13.139 1.00 93.94 397 PRO A O 1
ATOM 3200 N N . LEU A 1 398 ? 9.636 -10.445 -11.213 1.00 95.19 398 LEU A N 1
ATOM 3201 C CA . LEU A 1 398 ? 8.424 -11.262 -11.195 1.00 95.19 398 LEU A CA 1
ATOM 3202 C C . LEU A 1 398 ? 7.198 -10.397 -10.885 1.00 95.19 398 LEU A C 1
ATOM 3204 O O . LEU A 1 398 ? 7.244 -9.561 -9.976 1.00 95.19 398 LEU A O 1
ATOM 3208 N N . LEU A 1 399 ? 6.091 -10.652 -11.580 1.00 95.00 399 LEU A N 1
ATOM 3209 C CA . LEU A 1 399 ? 4.814 -10.000 -11.325 1.00 95.00 399 LEU A CA 1
ATOM 3210 C C . LEU A 1 399 ? 4.300 -10.392 -9.934 1.00 95.00 399 LEU A C 1
ATOM 3212 O O . LEU A 1 399 ? 3.938 -11.538 -9.674 1.00 95.00 399 LEU A O 1
ATOM 3216 N N . GLN A 1 400 ? 4.291 -9.425 -9.018 1.00 92.25 400 GLN A N 1
ATOM 3217 C CA . GLN A 1 400 ? 3.906 -9.667 -7.628 1.00 92.25 400 GLN A CA 1
ATOM 3218 C C . GLN A 1 400 ? 2.381 -9.767 -7.459 1.00 92.25 400 GLN A C 1
ATOM 3220 O O . GLN A 1 400 ? 1.643 -9.018 -8.115 1.00 92.25 400 GLN A O 1
ATOM 3225 N N . PRO A 1 401 ? 1.883 -10.614 -6.541 1.00 94.25 401 PRO A N 1
ATOM 3226 C CA . PRO A 1 401 ? 0.470 -10.621 -6.195 1.00 94.25 401 PRO A CA 1
ATOM 3227 C C . PRO A 1 401 ? 0.069 -9.309 -5.508 1.00 94.25 401 PRO A C 1
ATOM 3229 O O . PRO A 1 401 ? 0.878 -8.670 -4.830 1.00 94.25 401 PRO A O 1
ATOM 3232 N N . ARG A 1 402 ? -1.190 -8.898 -5.670 1.00 94.31 402 ARG A N 1
ATOM 3233 C CA . ARG A 1 402 ? -1.773 -7.749 -4.958 1.00 94.31 402 ARG A CA 1
ATOM 3234 C C . ARG A 1 402 ? -2.693 -8.244 -3.851 1.00 94.31 402 ARG A C 1
ATOM 3236 O O . ARG A 1 402 ? -3.470 -9.170 -4.061 1.00 94.31 402 ARG A O 1
ATOM 3243 N N . TYR A 1 403 ? -2.583 -7.629 -2.679 1.00 93.31 403 TYR A N 1
ATOM 3244 C CA . TYR A 1 403 ? -3.370 -7.992 -1.505 1.00 93.31 403 TYR A CA 1
ATOM 3245 C C . TYR A 1 403 ? -4.631 -7.137 -1.408 1.00 93.31 403 TYR A C 1
ATOM 3247 O O . TYR A 1 403 ? -4.575 -5.921 -1.585 1.00 93.31 403 TYR A O 1
ATOM 3255 N N . TYR A 1 404 ? -5.744 -7.782 -1.078 1.00 97.75 404 TYR A N 1
ATOM 3256 C CA . TYR A 1 404 ? -7.028 -7.144 -0.814 1.00 97.75 404 TYR A CA 1
ATOM 3257 C C . TYR A 1 404 ? -7.607 -7.687 0.490 1.00 97.75 404 TYR A C 1
ATOM 3259 O O . TYR A 1 404 ? -7.641 -8.902 0.682 1.00 97.75 404 TYR A O 1
ATOM 3267 N N . SER A 1 405 ? -8.078 -6.816 1.382 1.00 98.31 405 SER A N 1
ATOM 3268 C CA . SER A 1 405 ? -8.766 -7.255 2.601 1.00 98.31 405 SER A CA 1
ATOM 3269 C C . SER A 1 405 ? -10.095 -7.921 2.238 1.00 98.31 405 SER A C 1
ATOM 3271 O O . SER A 1 405 ? -10.899 -7.367 1.475 1.00 98.31 405 SER A O 1
ATOM 3273 N N . ILE A 1 406 ? -10.329 -9.120 2.774 1.00 98.81 406 ILE A N 1
ATOM 3274 C CA . ILE A 1 406 ? -11.536 -9.884 2.465 1.00 98.81 406 ILE A CA 1
ATOM 3275 C C . ILE A 1 406 ? -12.751 -9.167 3.059 1.00 98.81 406 ILE A C 1
ATOM 3277 O O . ILE A 1 406 ? -12.786 -8.800 4.231 1.00 98.81 406 ILE A O 1
ATOM 3281 N N . SER A 1 407 ? -13.757 -8.950 2.216 1.00 98.75 407 SER A N 1
ATOM 3282 C CA . SER A 1 407 ? -14.955 -8.158 2.496 1.00 98.75 407 SER A CA 1
ATOM 3283 C C . SER A 1 407 ? -16.203 -9.020 2.730 1.00 98.75 407 SER A C 1
ATOM 3285 O O . SER A 1 407 ? -17.316 -8.524 2.569 1.00 98.75 407 SER A O 1
ATOM 3287 N N . SER A 1 408 ? -16.055 -10.302 3.075 1.00 98.75 408 SER A N 1
ATOM 3288 C CA . SER A 1 408 ? -17.155 -11.231 3.394 1.00 98.75 408 SER A CA 1
ATOM 3289 C C . SER A 1 408 ? -16.895 -12.015 4.672 1.00 98.75 408 SER A C 1
ATOM 3291 O O . SER A 1 408 ? -15.755 -12.370 4.954 1.00 98.75 408 SER A O 1
ATOM 3293 N N . SER A 1 409 ? -17.945 -12.342 5.427 1.00 98.44 409 SER A N 1
ATOM 3294 C CA . SER A 1 409 ? -17.868 -13.395 6.453 1.00 98.44 409 SER A CA 1
ATOM 3295 C C . SER A 1 409 ? -17.984 -14.778 5.791 1.00 98.44 409 SER A C 1
ATOM 3297 O O . SER A 1 409 ? -18.879 -14.946 4.959 1.00 98.44 409 SER A O 1
ATOM 3299 N N . PRO A 1 410 ? -17.124 -15.754 6.148 1.00 97.75 410 PRO A N 1
ATOM 3300 C CA . PRO A 1 410 ? -17.199 -17.112 5.607 1.00 97.75 410 PRO A CA 1
ATOM 3301 C C . PRO A 1 410 ? -18.439 -17.875 6.097 1.00 97.75 410 PRO A C 1
ATOM 3303 O O . PRO A 1 410 ? -18.907 -18.769 5.401 1.00 97.75 410 PRO A O 1
ATOM 3306 N N . ASP A 1 411 ? -18.988 -17.510 7.260 1.00 96.94 411 ASP A N 1
ATOM 3307 C CA . ASP A 1 411 ? -20.201 -18.130 7.805 1.00 96.94 411 ASP A CA 1
ATOM 3308 C C . ASP A 1 411 ? -21.457 -17.607 7.100 1.00 96.94 411 ASP A C 1
ATOM 3310 O O . ASP A 1 411 ? -22.377 -18.366 6.800 1.00 96.94 411 ASP A O 1
ATOM 3314 N N . LEU A 1 412 ? -21.481 -16.305 6.786 1.00 96.25 412 LEU A N 1
ATOM 3315 C CA . LEU A 1 412 ? -22.596 -15.699 6.060 1.00 96.25 412 LEU A CA 1
ATOM 3316 C C . LEU A 1 412 ? -22.571 -16.028 4.559 1.00 96.25 412 LEU A C 1
ATOM 3318 O O . LEU A 1 412 ? -23.631 -16.127 3.945 1.00 96.25 412 LEU A O 1
ATOM 3322 N N . HIS A 1 413 ? -21.381 -16.200 3.974 1.00 97.19 413 HIS A N 1
ATOM 3323 C CA . HIS A 1 413 ? -21.197 -16.539 2.557 1.00 97.19 413 HIS A CA 1
ATOM 3324 C C . HIS A 1 413 ? -20.294 -17.775 2.386 1.00 97.19 413 HIS A C 1
ATOM 3326 O O . HIS A 1 413 ? -19.158 -17.649 1.917 1.00 97.19 413 HIS A O 1
ATOM 3332 N N . PRO A 1 414 ? -20.765 -18.983 2.758 1.00 96.62 414 PRO A N 1
ATOM 3333 C CA . PRO A 1 414 ? -19.969 -20.198 2.626 1.00 96.62 414 PRO A CA 1
ATOM 3334 C C . PRO A 1 414 ? -19.560 -20.448 1.174 1.00 96.62 414 PRO A C 1
ATOM 3336 O O . PRO A 1 414 ? -20.393 -20.433 0.270 1.00 96.62 414 PRO A O 1
ATOM 3339 N N . GLY A 1 415 ? -18.273 -20.714 0.951 1.00 96.12 415 GLY A N 1
ATOM 3340 C CA . GLY A 1 415 ? -17.741 -20.966 -0.390 1.00 96.12 415 GLY A CA 1
ATOM 3341 C C . GLY A 1 415 ? -17.469 -19.706 -1.221 1.00 96.12 415 GLY A C 1
ATOM 3342 O O . GLY A 1 415 ? -17.050 -19.837 -2.370 1.00 96.12 415 GLY A O 1
ATOM 3343 N N . GLU A 1 416 ? -17.636 -18.503 -0.663 1.00 97.94 416 GLU A N 1
ATOM 3344 C CA . GLU A 1 416 ? -17.372 -17.241 -1.363 1.00 97.94 416 GLU A CA 1
ATOM 3345 C C . GLU A 1 416 ? -16.330 -16.366 -0.649 1.00 97.94 416 GLU A C 1
ATOM 3347 O O . GLU A 1 416 ? -16.227 -16.337 0.576 1.00 97.94 416 GLU A O 1
ATOM 3352 N N . ILE A 1 417 ? -15.563 -15.606 -1.433 1.00 98.62 417 ILE A N 1
ATOM 3353 C CA . ILE A 1 417 ? -14.672 -14.540 -0.966 1.00 98.62 417 ILE A CA 1
ATOM 3354 C C . ILE A 1 417 ? -15.050 -13.257 -1.697 1.00 98.62 417 ILE A C 1
ATOM 3356 O O . ILE A 1 417 ? -15.015 -13.201 -2.926 1.00 98.62 417 ILE A O 1
ATOM 3360 N N . HIS A 1 418 ? -15.407 -12.214 -0.951 1.00 98.75 418 HIS A N 1
ATOM 3361 C CA . HIS A 1 418 ? -15.748 -10.915 -1.523 1.00 98.75 418 HIS A CA 1
ATOM 3362 C C . HIS A 1 418 ? -14.606 -9.918 -1.368 1.00 98.75 418 HIS A C 1
ATOM 3364 O O . HIS A 1 418 ? -13.901 -9.943 -0.361 1.00 98.75 418 HIS A O 1
ATOM 3370 N N . LEU A 1 419 ? -14.475 -8.980 -2.305 1.00 98.56 419 LEU A N 1
ATOM 3371 C CA . LEU A 1 419 ? -13.468 -7.918 -2.275 1.00 98.56 419 LEU A CA 1
ATOM 3372 C C . LEU A 1 419 ? -14.097 -6.558 -2.581 1.00 98.56 419 LEU A C 1
ATOM 3374 O O . LEU A 1 419 ? -15.038 -6.454 -3.367 1.00 98.56 419 LEU A O 1
ATOM 3378 N N . THR A 1 420 ? -13.509 -5.512 -2.005 1.00 97.94 420 THR A N 1
ATOM 3379 C CA . THR A 1 420 ? -13.835 -4.110 -2.296 1.00 97.94 420 THR A CA 1
ATOM 3380 C C . THR A 1 420 ? -12.624 -3.456 -2.955 1.00 97.94 420 THR A C 1
ATOM 3382 O O . THR A 1 420 ? -11.629 -3.172 -2.288 1.00 97.94 420 THR A O 1
ATOM 3385 N N . VAL A 1 421 ? -12.678 -3.239 -4.268 1.00 96.12 421 VAL A N 1
ATOM 3386 C CA . VAL A 1 421 ? -11.498 -2.897 -5.075 1.00 96.12 421 VAL A CA 1
ATOM 3387 C C . VAL A 1 421 ? -11.641 -1.502 -5.669 1.00 96.12 421 VAL A C 1
ATOM 3389 O O . VAL A 1 421 ? -12.508 -1.265 -6.504 1.00 96.12 421 VAL A O 1
ATOM 3392 N N . ALA A 1 422 ? -10.758 -0.578 -5.287 1.00 91.44 422 ALA A N 1
ATOM 3393 C CA . ALA A 1 422 ? -10.614 0.690 -5.998 1.00 91.44 422 ALA A CA 1
ATOM 3394 C C . ALA A 1 422 ? -9.881 0.443 -7.324 1.00 91.44 422 ALA A C 1
ATOM 3396 O O . ALA A 1 422 ? -8.742 -0.030 -7.329 1.00 91.44 422 ALA A O 1
ATOM 3397 N N . VAL A 1 423 ? -10.524 0.779 -8.440 1.00 91.19 423 VAL A N 1
ATOM 3398 C CA . VAL A 1 423 ? -9.933 0.687 -9.776 1.00 91.19 423 VAL A CA 1
ATOM 3399 C C . VAL A 1 423 ? -8.946 1.835 -9.946 1.00 91.19 423 VAL A C 1
ATOM 3401 O O . VAL A 1 423 ? -9.323 3.009 -9.970 1.00 91.19 423 VAL A O 1
ATOM 3404 N N . VAL A 1 424 ? -7.659 1.499 -10.026 1.00 86.62 424 VAL A N 1
ATOM 3405 C CA . VAL A 1 424 ? -6.585 2.484 -10.136 1.00 86.62 424 VAL A CA 1
ATOM 3406 C C . VAL A 1 424 ? -6.399 2.863 -11.600 1.00 86.62 424 VAL A C 1
ATOM 3408 O O . VAL A 1 424 ? -6.056 2.028 -12.436 1.00 86.62 424 VAL A O 1
ATOM 3411 N N . SER A 1 425 ? -6.588 4.145 -11.892 1.00 86.06 425 SER A N 1
ATOM 3412 C CA . SER A 1 425 ? -6.313 4.760 -13.186 1.00 86.06 425 SER A CA 1
ATOM 3413 C C . SER A 1 425 ? -5.792 6.172 -12.947 1.00 86.06 425 SER A C 1
ATOM 3415 O O . SER A 1 425 ? -6.358 6.906 -12.137 1.00 86.06 425 SER A O 1
ATOM 3417 N N . TYR A 1 426 ? -4.701 6.549 -13.605 1.00 79.56 426 TYR A N 1
ATOM 3418 C CA . TYR A 1 426 ? -4.121 7.888 -13.501 1.00 79.56 426 TYR A CA 1
ATOM 3419 C C . TYR A 1 426 ? -3.410 8.266 -14.795 1.00 79.56 426 TYR A C 1
ATOM 3421 O O . TYR A 1 426 ? -3.023 7.403 -15.570 1.00 79.56 426 TYR A O 1
ATOM 3429 N N . GLN A 1 427 ? -3.233 9.560 -15.034 1.00 82.50 427 GLN A N 1
ATOM 3430 C CA . GLN A 1 427 ? -2.439 10.053 -16.155 1.00 82.50 427 GLN A CA 1
ATOM 3431 C C . GLN A 1 427 ? -1.019 10.372 -15.692 1.00 82.50 427 GLN A C 1
ATOM 3433 O O . GLN A 1 427 ? -0.824 11.048 -14.676 1.00 82.50 427 GLN A O 1
ATOM 3438 N N . ALA A 1 428 ? -0.030 9.914 -16.455 1.00 78.38 428 ALA A N 1
ATOM 3439 C CA . ALA A 1 428 ? 1.366 10.279 -16.247 1.00 78.38 428 ALA A CA 1
ATOM 3440 C C . ALA A 1 428 ? 1.600 11.788 -16.483 1.00 78.38 428 ALA A C 1
ATOM 3442 O O . ALA A 1 428 ? 0.710 12.521 -16.928 1.00 78.38 428 ALA A O 1
ATOM 3443 N N . ARG A 1 429 ? 2.813 12.280 -16.192 1.00 81.69 429 ARG A N 1
ATOM 3444 C CA . ARG A 1 429 ? 3.254 13.662 -16.486 1.00 81.69 429 ARG A CA 1
ATOM 3445 C C . ARG A 1 429 ? 2.341 14.747 -15.903 1.00 81.69 429 ARG A C 1
ATOM 3447 O O . ARG A 1 429 ? 2.097 15.772 -16.533 1.00 81.69 429 ARG A O 1
ATOM 3454 N N . GLY A 1 430 ? 1.808 14.506 -14.705 1.00 71.50 430 GLY A N 1
ATOM 3455 C CA . GLY A 1 430 ? 0.921 15.449 -14.015 1.00 71.50 430 GLY A CA 1
ATOM 3456 C C . GLY A 1 430 ? -0.419 15.685 -14.722 1.00 71.50 430 GLY A C 1
ATOM 3457 O O . GLY A 1 430 ? -0.949 16.785 -14.632 1.00 71.50 430 GLY A O 1
ATOM 3458 N N . GLY A 1 431 ? -0.947 14.688 -15.441 1.00 77.12 431 GLY A N 1
ATOM 3459 C CA . GLY A 1 431 ? -2.226 14.791 -16.157 1.00 77.12 431 GLY A CA 1
ATOM 3460 C C . GLY A 1 431 ? -2.103 15.014 -17.666 1.00 77.12 431 GLY A C 1
ATOM 3461 O O . GLY A 1 431 ? -3.087 14.900 -18.384 1.00 77.12 431 GLY A O 1
ATOM 3462 N N . ALA A 1 432 ? -0.904 15.310 -18.173 1.00 78.31 432 ALA A N 1
ATOM 3463 C CA . ALA A 1 432 ? -0.681 15.547 -19.603 1.00 78.31 432 ALA A CA 1
ATOM 3464 C C . ALA A 1 432 ? -0.193 14.303 -20.374 1.00 78.31 432 ALA A C 1
ATOM 3466 O O . ALA A 1 432 ? -0.044 14.348 -21.594 1.00 78.31 432 ALA A O 1
ATOM 3467 N N . GLY A 1 433 ? 0.136 13.221 -19.666 1.00 77.38 433 GLY A N 1
ATOM 3468 C CA . GLY A 1 433 ? 0.664 11.985 -20.234 1.00 77.38 433 GLY A CA 1
ATOM 3469 C C . GLY A 1 433 ? -0.410 10.941 -20.559 1.00 77.38 433 GLY A C 1
ATOM 3470 O O . GLY A 1 433 ? -1.605 11.183 -20.364 1.00 77.38 433 GLY A O 1
ATOM 3471 N N . PRO A 1 434 ? 0.015 9.763 -21.048 1.00 83.44 434 PRO A N 1
ATOM 3472 C CA . PRO A 1 434 ? -0.881 8.633 -21.261 1.00 83.44 434 PRO A CA 1
ATOM 3473 C C . PRO A 1 434 ? -1.526 8.168 -19.949 1.00 83.44 434 PRO A C 1
ATOM 3475 O O . PRO A 1 434 ? -1.029 8.430 -18.849 1.00 83.44 434 PRO A O 1
ATOM 3478 N N . VAL A 1 435 ? -2.662 7.484 -20.085 1.00 87.12 435 VAL A N 1
ATOM 3479 C CA . VAL A 1 435 ? -3.364 6.864 -18.959 1.00 87.12 435 VAL A CA 1
ATOM 3480 C C . VAL A 1 435 ? -2.666 5.556 -18.601 1.00 87.12 435 VAL A C 1
ATOM 3482 O O . VAL A 1 435 ? -2.482 4.688 -19.449 1.00 87.12 435 VAL A O 1
ATOM 3485 N N . HIS A 1 436 ? -2.312 5.407 -17.330 1.00 89.81 436 HIS A N 1
ATOM 3486 C CA . HIS A 1 436 ? -1.789 4.186 -16.736 1.00 89.81 436 HIS A CA 1
ATOM 3487 C C . HIS A 1 436 ? -2.844 3.556 -15.833 1.00 89.81 436 HIS A C 1
ATOM 3489 O O . HIS A 1 436 ? -3.485 4.225 -15.016 1.00 89.81 436 HIS A O 1
ATOM 3495 N N . HIS A 1 437 ? -2.998 2.242 -15.961 1.00 91.69 437 HIS A N 1
ATOM 3496 C CA . HIS A 1 437 ? -3.944 1.449 -15.187 1.00 91.69 437 HIS A CA 1
ATOM 3497 C C . HIS A 1 437 ? -3.204 0.571 -14.178 1.00 91.69 437 HIS A C 1
ATOM 3499 O O . HIS A 1 437 ? -2.186 -0.043 -14.497 1.00 91.69 437 HIS A O 1
ATOM 3505 N N . GLY A 1 438 ? -3.717 0.477 -12.952 1.00 91.56 438 GLY A N 1
ATOM 3506 C CA . GLY A 1 438 ? -3.154 -0.423 -11.952 1.00 91.56 438 GLY A CA 1
ATOM 3507 C C . GLY A 1 438 ? -3.447 -1.877 -12.308 1.00 91.56 438 GLY A C 1
ATOM 3508 O O . GLY A 1 438 ? -4.610 -2.276 -12.261 1.00 91.56 438 GLY A O 1
ATOM 3509 N N . VAL A 1 439 ? -2.392 -2.654 -12.577 1.00 94.75 439 VAL A N 1
ATOM 3510 C CA . VAL A 1 439 ? -2.431 -4.017 -13.148 1.00 94.75 439 VAL A CA 1
ATOM 3511 C C . VAL A 1 439 ? -3.545 -4.891 -12.568 1.00 94.75 439 VAL A C 1
ATOM 3513 O O . VAL A 1 439 ? -4.466 -5.269 -13.282 1.00 94.75 439 VAL A O 1
ATOM 3516 N N . CYS A 1 440 ? -3.522 -5.167 -11.260 1.00 97.00 440 CYS A N 1
ATOM 3517 C CA . CYS A 1 440 ? -4.499 -6.080 -10.663 1.00 97.00 440 CYS A CA 1
ATOM 3518 C C . CYS A 1 440 ? -5.917 -5.497 -10.605 1.00 97.00 440 CYS A C 1
ATOM 3520 O O . CYS A 1 440 ? -6.890 -6.221 -10.786 1.00 97.00 440 CYS A O 1
ATOM 3522 N N . SER A 1 441 ? -6.048 -4.191 -10.360 1.00 95.25 441 SER A N 1
ATOM 3523 C CA . SER A 1 441 ? -7.357 -3.549 -10.215 1.00 95.25 441 SER A CA 1
ATOM 3524 C C . SER A 1 441 ? -8.100 -3.414 -11.544 1.00 95.25 441 SER A C 1
ATOM 3526 O O . SER A 1 441 ? -9.309 -3.612 -11.582 1.00 95.25 441 SER A O 1
ATOM 3528 N N . SER A 1 442 ? -7.387 -3.123 -12.639 1.00 94.75 442 SER A N 1
ATOM 3529 C CA . SER A 1 442 ? -7.973 -3.111 -13.979 1.00 94.75 442 SER A CA 1
ATOM 3530 C C . SER A 1 442 ? -8.207 -4.526 -14.493 1.00 94.75 442 SER A C 1
ATOM 3532 O O . SER A 1 442 ? -9.217 -4.751 -15.150 1.00 94.75 442 SER A O 1
ATOM 3534 N N . TRP A 1 443 ? -7.338 -5.483 -14.144 1.00 97.31 443 TRP A N 1
ATOM 3535 C CA . TRP A 1 443 ? -7.542 -6.900 -14.437 1.00 97.31 443 TRP A CA 1
ATOM 3536 C C . TRP A 1 443 ? -8.824 -7.443 -13.782 1.00 97.31 443 TRP A C 1
ATOM 3538 O O . TRP A 1 443 ? -9.667 -7.998 -14.476 1.00 97.31 443 TRP A O 1
ATOM 3548 N N . LEU A 1 444 ? -9.053 -7.181 -12.491 1.00 96.25 444 LEU A N 1
ATOM 3549 C CA . LEU A 1 444 ? -10.304 -7.559 -11.815 1.00 96.25 444 LEU A CA 1
ATOM 3550 C C . LEU A 1 444 ? -11.547 -6.855 -12.381 1.00 96.25 444 LEU A C 1
ATOM 3552 O O . LEU A 1 444 ? -12.648 -7.373 -12.255 1.00 96.25 444 LEU A O 1
ATOM 3556 N N . ASN A 1 445 ? -11.380 -5.683 -12.995 1.00 94.38 445 ASN A N 1
ATOM 3557 C CA . ASN A 1 445 ? -12.472 -4.920 -13.600 1.00 94.38 445 ASN A CA 1
ATOM 3558 C C . ASN A 1 445 ? -12.807 -5.355 -15.042 1.00 94.38 445 ASN A C 1
ATOM 3560 O O . ASN A 1 445 ? -13.757 -4.827 -15.614 1.00 94.38 445 ASN A O 1
ATOM 3564 N N . ARG A 1 446 ? -12.012 -6.247 -15.653 1.00 92.81 446 ARG A N 1
ATOM 3565 C CA . ARG A 1 446 ? -12.184 -6.686 -17.054 1.00 92.81 446 ARG A CA 1
ATOM 3566 C C . ARG A 1 446 ? -12.441 -8.180 -17.225 1.00 92.81 446 ARG A C 1
ATOM 3568 O O . ARG A 1 446 ? -12.976 -8.546 -18.260 1.00 92.81 446 ARG A O 1
ATOM 3575 N N . ILE A 1 447 ? -12.002 -9.016 -16.281 1.00 91.00 447 ILE A N 1
ATOM 3576 C CA . ILE A 1 447 ? -12.208 -10.468 -16.366 1.00 91.00 447 ILE A CA 1
ATOM 3577 C C . ILE A 1 447 ? -13.699 -10.802 -16.394 1.00 91.00 447 ILE A C 1
ATOM 3579 O O . ILE A 1 447 ? -14.498 -10.153 -15.717 1.00 91.00 447 ILE A O 1
ATOM 3583 N N . GLU A 1 448 ? -14.059 -11.812 -17.177 1.00 88.62 448 GLU A N 1
ATOM 3584 C CA . GLU A 1 448 ? -15.440 -12.259 -17.330 1.00 88.62 448 GLU A CA 1
ATOM 3585 C C . GLU A 1 448 ? -15.819 -13.341 -16.307 1.00 88.62 448 GLU A C 1
ATOM 3587 O O . GLU A 1 448 ? -14.973 -14.021 -15.714 1.00 88.62 448 GLU A O 1
ATOM 3592 N N . ASP A 1 449 ? -17.125 -13.527 -16.111 1.00 88.62 449 ASP A N 1
ATOM 3593 C CA . ASP A 1 449 ? -17.652 -14.594 -15.265 1.00 88.62 449 ASP A CA 1
ATOM 3594 C C . ASP A 1 449 ? -17.162 -15.967 -15.756 1.00 88.62 449 ASP A C 1
ATOM 3596 O O . ASP A 1 449 ? -17.326 -16.342 -16.917 1.00 88.62 449 ASP A O 1
ATOM 3600 N N . GLY A 1 450 ? -16.592 -16.750 -14.840 1.00 89.25 450 GLY A N 1
ATOM 3601 C CA . GLY A 1 450 ? -16.043 -18.077 -15.131 1.00 89.25 450 GLY A CA 1
ATOM 3602 C C . GLY A 1 450 ? -14.544 -18.093 -15.434 1.00 89.25 450 GLY A C 1
ATOM 3603 O O . GLY A 1 450 ? -13.961 -19.179 -15.477 1.00 89.25 450 GLY A O 1
ATOM 3604 N N . GLU A 1 451 ? -13.893 -16.934 -15.574 1.00 93.06 451 GLU A N 1
ATOM 3605 C CA . GLU A 1 451 ? -12.434 -16.877 -15.627 1.00 93.06 451 GLU A CA 1
ATOM 3606 C C . GLU A 1 451 ? -11.792 -17.275 -14.289 1.00 93.06 451 GLU A C 1
ATOM 3608 O O . GLU A 1 451 ? -12.288 -16.993 -13.195 1.00 93.06 451 GLU A O 1
ATOM 3613 N N . MET A 1 452 ? -10.648 -17.955 -14.378 1.00 93.19 452 MET A N 1
ATOM 3614 C CA . MET A 1 452 ? -9.895 -18.398 -13.209 1.00 93.19 452 MET A CA 1
ATOM 3615 C C . MET A 1 452 ? -9.142 -17.232 -12.571 1.00 93.19 452 MET A C 1
ATOM 3617 O O . MET A 1 452 ? -8.368 -16.548 -13.238 1.00 93.19 452 MET A O 1
ATOM 3621 N N . VAL A 1 453 ? -9.285 -17.081 -11.250 1.00 97.19 453 VAL A N 1
ATOM 3622 C CA . VAL A 1 453 ? -8.538 -16.099 -10.453 1.00 97.19 453 VAL A CA 1
ATOM 3623 C C . VAL A 1 453 ? -7.508 -16.807 -9.571 1.00 97.19 453 VAL A C 1
ATOM 3625 O O . VAL A 1 453 ? -7.881 -17.369 -8.540 1.00 97.19 453 VAL A O 1
ATOM 3628 N N . PRO A 1 454 ? -6.209 -16.811 -9.935 1.00 96.81 454 PRO A N 1
ATOM 3629 C CA . PRO A 1 454 ? -5.185 -17.427 -9.104 1.00 96.81 454 PRO A CA 1
ATOM 3630 C C . PRO A 1 454 ? -4.952 -16.580 -7.852 1.00 96.81 454 PRO A C 1
ATOM 3632 O O . PRO A 1 454 ? -4.548 -15.417 -7.926 1.00 96.81 454 PRO A O 1
ATOM 3635 N N . CYS A 1 455 ? -5.202 -17.164 -6.684 1.00 98.00 455 CYS A N 1
ATOM 3636 C CA . CYS A 1 455 ? -5.127 -16.450 -5.419 1.00 98.00 455 CYS A CA 1
ATOM 3637 C C . CYS A 1 455 ? -4.713 -17.351 -4.251 1.00 98.00 455 CYS A C 1
ATOM 3639 O O . CYS A 1 455 ? -4.677 -18.579 -4.357 1.00 98.00 455 CYS A O 1
ATOM 3641 N N . PHE A 1 456 ? -4.382 -16.726 -3.124 1.00 98.12 456 PHE A N 1
ATOM 3642 C CA . PHE A 1 456 ? -4.122 -17.398 -1.856 1.00 98.12 456 PHE A CA 1
ATOM 3643 C C . PHE A 1 456 ? -4.569 -16.522 -0.687 1.00 98.12 456 PHE A C 1
ATOM 3645 O O . PHE A 1 456 ? -4.514 -15.294 -0.759 1.00 98.12 456 PHE A O 1
ATOM 3652 N N . VAL A 1 457 ? -4.990 -17.152 0.409 1.00 98.06 457 VAL A N 1
ATOM 3653 C CA . VAL A 1 457 ? -5.325 -16.442 1.647 1.00 98.06 457 VAL A CA 1
ATOM 3654 C C . VAL A 1 457 ? -4.050 -16.174 2.439 1.00 98.06 457 VAL A C 1
ATOM 3656 O O . VAL A 1 457 ? -3.213 -17.059 2.624 1.00 98.06 457 VAL A O 1
ATOM 3659 N N . ARG A 1 458 ? -3.916 -14.945 2.935 1.00 95.50 458 ARG A N 1
ATOM 3660 C CA . ARG A 1 458 ? -2.890 -14.543 3.894 1.00 95.50 458 ARG A CA 1
ATOM 3661 C C . ARG A 1 458 ? -3.578 -14.135 5.191 1.00 95.50 458 ARG A C 1
ATOM 3663 O O . ARG A 1 458 ? -4.311 -13.152 5.226 1.00 95.50 458 ARG A O 1
ATOM 3670 N N . GLY A 1 459 ? -3.327 -14.895 6.253 1.00 94.19 459 GLY A N 1
ATOM 3671 C CA . GLY A 1 459 ? -3.903 -14.615 7.564 1.00 94.19 459 GLY A CA 1
ATOM 3672 C C . GLY A 1 459 ? -3.390 -13.303 8.165 1.00 94.19 459 GLY A C 1
ATOM 3673 O O . GLY A 1 459 ? -2.193 -13.022 8.101 1.00 94.19 459 GLY A O 1
ATOM 3674 N N . ALA A 1 460 ? -4.283 -12.548 8.804 1.00 91.81 460 ALA A N 1
ATOM 3675 C CA . ALA A 1 460 ? -3.987 -11.290 9.485 1.00 91.81 460 ALA A CA 1
ATOM 3676 C C . ALA A 1 460 ? -4.366 -11.391 10.968 1.00 91.81 460 ALA A C 1
ATOM 3678 O O . ALA A 1 460 ? -5.353 -10.821 11.424 1.00 91.81 460 ALA A O 1
ATOM 3679 N N . ALA A 1 461 ? -3.593 -12.156 11.745 1.00 87.81 461 ALA A N 1
ATOM 3680 C CA . ALA A 1 461 ? -3.921 -12.449 13.146 1.00 87.81 461 ALA A CA 1
ATOM 3681 C C . ALA A 1 461 ? -4.074 -11.190 14.027 1.00 87.81 461 ALA A C 1
ATOM 3683 O O . ALA A 1 461 ? -4.876 -11.192 14.960 1.00 87.81 461 ALA A O 1
ATOM 3684 N N . SER A 1 462 ? -3.345 -10.116 13.709 1.00 87.56 462 SER A N 1
ATOM 3685 C CA . SER A 1 462 ? -3.423 -8.813 14.380 1.00 87.56 462 SER A CA 1
ATOM 3686 C C . SER A 1 462 ? -4.630 -7.966 13.965 1.00 87.56 462 SER A C 1
ATOM 3688 O O . SER A 1 462 ? -4.843 -6.912 14.553 1.00 87.56 462 SER A O 1
ATOM 3690 N N . PHE A 1 463 ? -5.431 -8.394 12.984 1.00 96.19 463 PHE A N 1
ATOM 3691 C CA . PHE A 1 463 ? -6.580 -7.645 12.466 1.00 96.19 463 PHE A CA 1
ATOM 3692 C C . PHE A 1 463 ? -7.863 -8.486 12.459 1.00 96.19 463 PHE A C 1
ATOM 3694 O O . PHE A 1 463 ? -8.647 -8.458 11.519 1.00 96.19 463 PHE A O 1
ATOM 3701 N N . ARG A 1 464 ? -8.094 -9.260 13.524 1.00 95.50 464 ARG A N 1
ATOM 3702 C CA . ARG A 1 464 ? -9.306 -10.078 13.703 1.00 95.50 464 ARG A CA 1
ATOM 3703 C C . ARG A 1 464 ? -10.231 -9.478 14.744 1.00 95.50 464 ARG A C 1
ATOM 3705 O O . ARG A 1 464 ? -9.772 -8.760 15.632 1.00 95.50 464 ARG A O 1
ATOM 3712 N N . LEU A 1 465 ? -11.517 -9.821 14.662 1.00 96.94 465 LEU A N 1
ATOM 3713 C CA . LEU A 1 465 ? -12.483 -9.515 15.718 1.00 96.94 465 LEU A CA 1
ATOM 3714 C C . LEU A 1 465 ? -12.007 -10.058 17.081 1.00 96.94 465 LEU A C 1
ATOM 3716 O O . LEU A 1 465 ? -11.354 -11.109 17.125 1.00 96.94 465 LEU A O 1
ATOM 3720 N N . PRO A 1 466 ? -12.347 -9.391 18.199 1.00 96.31 466 PRO A N 1
ATOM 3721 C CA . PRO A 1 466 ? -11.970 -9.867 19.521 1.00 96.31 466 PRO A CA 1
ATOM 3722 C C . PRO A 1 466 ? -12.608 -11.226 19.808 1.00 96.31 466 PRO A C 1
ATOM 3724 O O . PRO A 1 466 ? -13.751 -11.484 19.426 1.00 96.31 466 PRO A O 1
ATOM 3727 N N . LYS A 1 467 ? -11.886 -12.089 20.532 1.00 92.81 467 LYS A N 1
ATOM 3728 C CA . LYS A 1 467 ? -12.444 -13.370 20.998 1.00 92.81 467 LYS A CA 1
ATOM 3729 C C . LYS A 1 467 ? -13.619 -13.154 21.951 1.00 92.81 467 LYS A C 1
ATOM 3731 O O . LYS A 1 467 ? -14.579 -13.918 21.922 1.00 92.81 467 LYS A O 1
ATOM 3736 N N . ASP A 1 468 ? -13.527 -12.128 22.796 1.00 94.06 468 ASP A N 1
ATOM 3737 C CA . ASP A 1 468 ? -14.638 -11.700 23.635 1.00 94.06 468 ASP A CA 1
ATOM 3738 C C . ASP A 1 468 ? -15.651 -10.918 22.793 1.00 94.06 468 ASP A C 1
ATOM 3740 O O . ASP A 1 468 ? -15.427 -9.768 22.408 1.00 94.06 468 ASP A O 1
ATOM 3744 N N . LYS A 1 469 ? -16.798 -11.547 22.520 1.00 93.50 469 LYS A N 1
ATOM 3745 C CA . LYS A 1 469 ? -17.865 -10.932 21.730 1.00 93.50 469 LYS A CA 1
ATOM 3746 C C . LYS A 1 469 ? -18.507 -9.723 22.443 1.00 93.50 469 LYS A C 1
ATOM 3748 O O . LYS A 1 469 ? -19.175 -8.955 21.749 1.00 93.50 469 LYS A O 1
ATOM 3753 N N . GLN A 1 470 ? -18.291 -9.526 23.750 1.00 93.88 470 GLN A N 1
ATOM 3754 C CA . GLN A 1 470 ? -18.774 -8.374 24.530 1.00 93.88 470 GLN A CA 1
ATOM 3755 C C . GLN A 1 470 ? -17.832 -7.160 24.499 1.00 93.88 470 GLN A C 1
ATOM 3757 O O . GLN A 1 470 ? -18.242 -6.067 24.887 1.00 93.88 470 GLN A O 1
ATOM 3762 N N . ALA A 1 471 ? -16.598 -7.309 24.010 1.00 94.94 471 ALA A N 1
ATOM 3763 C CA . ALA A 1 471 ? -15.676 -6.185 23.905 1.00 94.94 471 ALA A CA 1
ATOM 3764 C C . ALA A 1 471 ? -16.149 -5.188 22.819 1.00 94.94 471 ALA A C 1
ATOM 3766 O O . ALA A 1 471 ? -16.363 -5.598 21.667 1.00 94.94 471 ALA A O 1
ATOM 3767 N N . PRO A 1 472 ? -16.315 -3.889 23.139 1.00 95.94 472 PRO A N 1
ATOM 3768 C CA . PRO A 1 472 ? -16.752 -2.890 22.168 1.00 95.94 472 PRO A CA 1
ATOM 3769 C C . PRO A 1 472 ? -15.671 -2.649 21.112 1.00 95.94 472 PRO A C 1
ATOM 3771 O O . PRO A 1 472 ? -14.477 -2.710 21.401 1.00 95.94 472 PRO A O 1
ATOM 3774 N N . CYS A 1 473 ? -16.086 -2.386 19.872 1.00 98.44 473 CYS A N 1
ATOM 3775 C CA . CYS A 1 473 ? -15.174 -2.173 18.746 1.00 98.44 473 CYS A CA 1
ATOM 3776 C C . CYS A 1 473 ? -15.480 -0.849 18.039 1.00 98.44 473 CYS A C 1
ATOM 3778 O O . CYS A 1 473 ? -16.627 -0.594 17.668 1.00 98.44 473 CYS A O 1
ATOM 3780 N N . ILE A 1 474 ? -14.443 -0.051 17.788 1.00 98.75 474 ILE A N 1
ATOM 3781 C CA . ILE A 1 474 ? -14.498 1.154 16.955 1.00 98.75 474 ILE A CA 1
ATOM 3782 C C . ILE A 1 474 ? -13.754 0.863 15.653 1.00 98.75 474 ILE A C 1
ATOM 3784 O O . ILE A 1 474 ? -12.575 0.514 15.671 1.00 98.75 474 ILE A O 1
ATOM 3788 N N . LEU A 1 475 ? -14.444 0.992 14.524 1.00 98.81 475 LEU A N 1
ATOM 3789 C CA . LEU A 1 475 ? -13.944 0.665 13.192 1.00 98.81 475 LEU A CA 1
ATOM 3790 C C . LEU A 1 475 ? -13.736 1.959 12.398 1.00 98.81 475 LEU A C 1
ATOM 3792 O O . LEU A 1 475 ? -14.702 2.656 12.100 1.00 98.81 475 LEU A O 1
ATOM 3796 N N . VAL A 1 476 ? -12.494 2.298 12.060 1.00 98.75 476 VAL A N 1
ATOM 3797 C CA . VAL A 1 476 ? -12.124 3.543 11.369 1.00 98.75 476 VAL A CA 1
ATOM 3798 C C . VAL A 1 476 ? -11.501 3.214 10.019 1.00 98.75 476 VAL A C 1
ATOM 3800 O O . VAL A 1 476 ? -10.426 2.621 9.952 1.00 98.75 476 VAL A O 1
ATOM 3803 N N . GLY A 1 477 ? -12.151 3.604 8.924 1.00 97.31 477 GLY A N 1
ATOM 3804 C CA . GLY A 1 477 ? -11.623 3.311 7.590 1.00 97.31 477 GLY A CA 1
ATOM 3805 C C . GLY A 1 477 ? -12.338 4.070 6.480 1.00 97.31 477 GLY A C 1
ATOM 3806 O O . GLY A 1 477 ? -13.482 3.745 6.177 1.00 97.31 477 GLY A O 1
ATOM 3807 N N . PRO A 1 478 ? -11.706 5.078 5.856 1.00 95.75 478 PRO A N 1
ATOM 3808 C CA . PRO A 1 478 ? -12.271 5.766 4.703 1.00 95.75 478 PRO A CA 1
ATOM 3809 C C . PRO A 1 478 ? -12.046 5.003 3.390 1.00 95.75 478 PRO A C 1
ATOM 3811 O O . PRO A 1 478 ? -11.059 4.284 3.224 1.00 95.75 478 PRO A O 1
ATOM 3814 N N . GLY A 1 479 ? -12.936 5.216 2.418 1.00 94.38 479 GLY A N 1
ATOM 3815 C CA . GLY A 1 479 ? -12.878 4.584 1.099 1.00 94.38 479 GLY A CA 1
ATOM 3816 C C . GLY A 1 479 ? -12.803 3.059 1.197 1.00 94.38 479 GLY A C 1
ATOM 3817 O O . GLY A 1 479 ? -13.526 2.441 1.972 1.00 94.38 479 GLY A O 1
ATOM 3818 N N . THR A 1 480 ? -11.886 2.434 0.457 1.00 94.94 480 THR A N 1
ATOM 3819 C CA . THR A 1 480 ? -11.683 0.976 0.510 1.00 94.94 480 THR A CA 1
ATOM 3820 C C . THR A 1 480 ? -11.142 0.466 1.847 1.00 94.94 480 THR A C 1
ATOM 3822 O O . THR A 1 480 ? -11.140 -0.741 2.056 1.00 94.94 480 THR A O 1
ATOM 3825 N N . GLY A 1 481 ? -10.760 1.341 2.787 1.00 96.12 481 GLY A N 1
ATOM 3826 C CA . GLY A 1 481 ? -10.478 0.956 4.175 1.00 96.12 481 GLY A CA 1
ATOM 3827 C C . GLY A 1 481 ? -11.686 0.345 4.902 1.00 96.12 481 GLY A C 1
ATOM 3828 O O . GLY A 1 481 ? -11.527 -0.276 5.945 1.00 96.12 481 GLY A O 1
ATOM 3829 N N . ILE A 1 482 ? -12.900 0.458 4.348 1.00 98.38 482 ILE A N 1
ATOM 3830 C CA . ILE A 1 482 ? -14.090 -0.238 4.862 1.00 98.38 482 ILE A CA 1
ATOM 3831 C C . ILE A 1 482 ? -14.091 -1.752 4.569 1.00 98.38 482 ILE A C 1
ATOM 3833 O O . ILE A 1 482 ? -14.861 -2.492 5.179 1.00 98.38 482 ILE A O 1
ATOM 3837 N N . ALA A 1 483 ? -13.242 -2.225 3.648 1.00 98.38 483 ALA A N 1
ATOM 3838 C CA . ALA A 1 483 ? -13.239 -3.599 3.142 1.00 98.38 483 ALA A CA 1
ATOM 3839 C C . ALA A 1 483 ? -13.255 -4.680 4.243 1.00 98.38 483 ALA A C 1
ATOM 3841 O O . ALA A 1 483 ? -14.206 -5.466 4.266 1.00 98.38 483 ALA A O 1
ATOM 3842 N N . PRO A 1 484 ? -12.302 -4.725 5.199 1.00 98.50 484 PRO A N 1
ATOM 3843 C CA . PRO A 1 484 ? -12.332 -5.756 6.235 1.00 98.50 484 PRO A CA 1
ATOM 3844 C C . PRO A 1 484 ? -13.519 -5.583 7.188 1.00 98.50 484 PRO A C 1
ATOM 3846 O O . PRO A 1 484 ? -14.075 -6.573 7.665 1.00 98.50 484 PRO A O 1
ATOM 3849 N N . PHE A 1 485 ? -13.978 -4.350 7.424 1.00 98.81 485 PHE A N 1
ATOM 3850 C CA . PHE A 1 485 ? -15.122 -4.096 8.301 1.00 98.81 485 PHE A CA 1
ATOM 3851 C C . PHE A 1 485 ? -16.414 -4.686 7.752 1.00 98.81 485 PHE A C 1
ATOM 3853 O O . PHE A 1 485 ? -17.253 -5.113 8.546 1.00 98.81 485 PHE A O 1
ATOM 3860 N N . ARG A 1 486 ? -16.532 -4.824 6.425 1.00 98.81 486 ARG A N 1
ATOM 3861 C CA . ARG A 1 486 ? -17.640 -5.559 5.814 1.00 98.81 486 ARG A CA 1
ATOM 3862 C C . ARG A 1 486 ? -17.714 -6.997 6.297 1.00 98.81 486 ARG A C 1
ATOM 3864 O O . ARG A 1 486 ? -18.780 -7.448 6.705 1.00 98.81 486 ARG A O 1
ATOM 3871 N N . SER A 1 487 ? -16.579 -7.693 6.344 1.00 98.81 487 SER A N 1
ATOM 3872 C CA . SER A 1 487 ? -16.528 -9.040 6.923 1.00 98.81 487 SER A CA 1
ATOM 3873 C C . SER A 1 487 ? -16.872 -9.039 8.418 1.00 98.81 487 SER A C 1
ATOM 3875 O O . SER A 1 487 ? -17.558 -9.946 8.884 1.00 98.81 487 SER A O 1
ATOM 3877 N N . PHE A 1 488 ? -16.479 -7.997 9.163 1.00 98.69 488 PHE A N 1
ATOM 3878 C CA . PHE A 1 488 ? -16.758 -7.893 10.598 1.00 98.69 488 PHE A CA 1
ATOM 3879 C C . PHE A 1 488 ? -18.248 -7.722 10.886 1.00 98.69 488 PHE A C 1
ATOM 3881 O O . PHE A 1 488 ? -18.790 -8.454 11.712 1.00 98.69 488 PHE A O 1
ATOM 3888 N N . TRP A 1 489 ? -18.935 -6.784 10.224 1.00 98.50 489 TRP A N 1
ATOM 3889 C CA . TRP A 1 489 ? -20.365 -6.587 10.478 1.00 98.50 489 TRP A CA 1
ATOM 3890 C C . TRP A 1 489 ? -21.198 -7.756 9.961 1.00 98.50 489 TRP A C 1
ATOM 3892 O O . TRP A 1 489 ? -22.200 -8.095 10.581 1.00 98.50 489 TRP A O 1
ATOM 3902 N N . GLN A 1 490 ? -20.771 -8.410 8.877 1.00 98.50 490 GLN A N 1
ATOM 3903 C CA . GLN A 1 490 ? -21.413 -9.632 8.399 1.00 98.50 490 GLN A CA 1
ATOM 3904 C C . GLN A 1 490 ? -21.250 -10.786 9.389 1.00 98.50 490 GLN A C 1
ATOM 3906 O O . GLN A 1 490 ? -22.214 -11.503 9.638 1.00 98.50 490 GLN A O 1
ATOM 3911 N N . GLN A 1 491 ? -20.074 -10.926 10.008 1.00 97.88 491 GLN A N 1
ATOM 3912 C CA . GLN A 1 491 ? -19.858 -11.934 11.042 1.00 97.88 491 GLN A CA 1
ATOM 3913 C C . GLN A 1 491 ? -20.704 -11.653 12.287 1.00 97.88 491 GLN A C 1
ATOM 3915 O O . GLN A 1 491 ? -21.382 -12.542 12.786 1.00 97.88 491 GLN A O 1
ATOM 3920 N N . ARG A 1 492 ? -20.722 -10.405 12.771 1.00 96.62 492 ARG A N 1
ATOM 3921 C CA . ARG A 1 492 ? -21.556 -10.018 13.922 1.00 96.62 492 ARG A CA 1
ATOM 3922 C C . ARG A 1 492 ? -23.049 -10.177 13.632 1.00 96.62 492 ARG A C 1
ATOM 3924 O O . ARG A 1 492 ? -23.808 -10.503 14.537 1.00 96.62 492 ARG A O 1
ATOM 3931 N N . LEU A 1 493 ? -23.464 -9.957 12.385 1.00 95.12 493 LEU A N 1
ATOM 3932 C CA . LEU A 1 493 ? -24.830 -10.214 11.947 1.00 95.12 493 LEU A CA 1
ATOM 3933 C C . LEU A 1 493 ? -25.162 -11.711 11.997 1.00 95.12 493 LEU A C 1
ATOM 3935 O O . LEU A 1 493 ? -26.202 -12.079 12.536 1.00 95.12 493 LEU A O 1
ATOM 3939 N N . TYR A 1 494 ? -24.271 -12.560 11.480 1.00 95.69 494 TYR A N 1
ATOM 3940 C CA . TYR A 1 494 ? -24.426 -14.011 11.547 1.00 95.69 494 TYR A CA 1
ATOM 3941 C C . TYR A 1 494 ? -24.526 -14.492 13.004 1.00 95.69 494 TYR A C 1
ATOM 3943 O O . TYR A 1 494 ? -25.477 -15.194 13.348 1.00 95.69 494 TYR A O 1
ATOM 3951 N N . ASP A 1 495 ? -23.620 -14.025 13.871 1.00 93.75 495 ASP A N 1
ATOM 3952 C CA . ASP A 1 495 ? -23.605 -14.326 15.308 1.00 93.75 495 ASP A CA 1
ATOM 3953 C C . ASP A 1 495 ? -24.946 -13.992 15.997 1.00 93.75 495 ASP A C 1
ATOM 3955 O O . ASP A 1 495 ? -25.437 -14.765 16.823 1.00 93.75 495 ASP A O 1
ATOM 3959 N N . LEU A 1 496 ? -25.545 -12.842 15.660 1.00 91.62 496 LEU A N 1
ATOM 3960 C CA . LEU A 1 496 ? -26.828 -12.392 16.211 1.00 91.62 496 LEU A CA 1
ATOM 3961 C C . LEU A 1 496 ? -28.003 -13.263 15.752 1.00 91.62 496 LEU A C 1
ATOM 3963 O O . LEU A 1 496 ? -28.896 -13.561 16.544 1.00 91.62 496 LEU A O 1
ATOM 3967 N N . GLU A 1 497 ? -28.029 -13.633 14.471 1.00 90.62 497 GLU A N 1
ATOM 3968 C CA . GLU A 1 497 ? -29.161 -14.337 13.859 1.00 90.62 497 GLU A CA 1
ATOM 3969 C C . GLU A 1 497 ? -29.124 -15.856 14.095 1.00 90.62 497 GLU A C 1
ATOM 3971 O O . GLU A 1 497 ? -30.186 -16.475 14.174 1.00 90.62 497 GLU A O 1
ATOM 3976 N N . HIS A 1 498 ? -27.933 -16.454 14.229 1.00 89.25 498 HIS A N 1
ATOM 3977 C CA . HIS A 1 498 ? -27.759 -17.913 14.228 1.00 89.25 498 HIS A CA 1
ATOM 3978 C C . HIS A 1 498 ? -27.190 -18.476 15.538 1.00 89.25 498 HIS A C 1
ATOM 3980 O O . HIS A 1 498 ? -27.651 -19.525 15.987 1.00 89.25 498 HIS A O 1
ATOM 3986 N N . ASP A 1 499 ? -26.251 -17.785 16.192 1.00 80.06 499 ASP A N 1
ATOM 3987 C CA . ASP A 1 499 ? -25.570 -18.324 17.382 1.00 80.06 499 ASP A CA 1
ATOM 3988 C C . ASP A 1 499 ? -26.291 -17.985 18.700 1.00 80.06 499 ASP A C 1
ATOM 3990 O O . ASP A 1 499 ? -25.914 -18.478 19.766 1.00 80.06 499 ASP A O 1
ATOM 3994 N N . GLY A 1 500 ? -27.312 -17.119 18.663 1.00 71.81 500 GLY A N 1
ATOM 3995 C CA . GLY A 1 500 ? -28.028 -16.655 1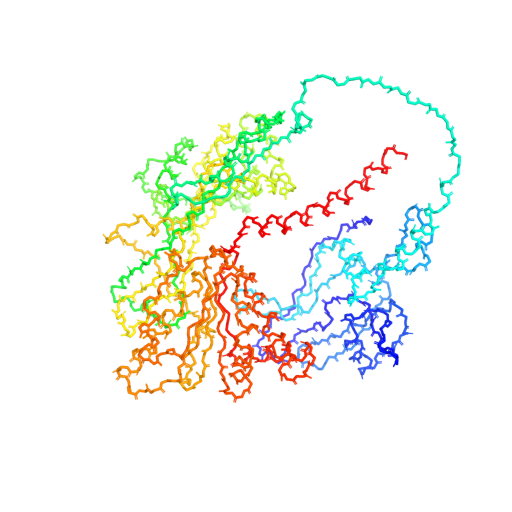9.858 1.00 71.81 500 GLY A CA 1
ATOM 3996 C C . GLY A 1 500 ? -27.158 -15.841 20.826 1.00 71.81 500 GLY A C 1
ATOM 3997 O O . GLY A 1 500 ? -27.554 -15.609 21.970 1.00 71.81 500 GLY A O 1
ATOM 3998 N N . VAL A 1 501 ? -25.973 -15.407 20.386 1.00 78.81 501 VAL A N 1
ATOM 3999 C CA . VAL A 1 501 ? -25.076 -14.540 21.152 1.00 78.81 501 VAL A CA 1
ATOM 4000 C C . VAL A 1 501 ? -25.436 -13.091 20.850 1.00 78.81 501 VAL A C 1
ATOM 4002 O O . VAL A 1 501 ? -25.559 -12.715 19.691 1.00 78.81 501 VAL A O 1
ATOM 4005 N N . GLN A 1 502 ? -25.564 -12.256 21.884 1.00 84.94 502 GLN A N 1
ATOM 4006 C CA . GLN A 1 502 ? -25.687 -10.804 21.721 1.00 84.94 502 GLN A CA 1
ATOM 4007 C C . GLN A 1 502 ? -24.312 -10.145 21.869 1.00 84.94 502 GLN A C 1
ATOM 4009 O O . GLN A 1 502 ? -23.915 -9.853 22.997 1.00 84.94 502 GLN A O 1
ATOM 4014 N N . PRO A 1 503 ? -23.542 -9.957 20.782 1.00 88.50 503 PRO A N 1
ATOM 4015 C CA . PRO A 1 503 ? -22.302 -9.201 20.829 1.00 88.50 503 PRO A CA 1
ATOM 4016 C C . PRO A 1 503 ? -22.534 -7.735 21.208 1.00 88.50 503 PRO A C 1
ATOM 4018 O O . PRO A 1 503 ? -23.601 -7.179 20.947 1.00 88.50 503 PRO A O 1
ATOM 4021 N N . SER A 1 504 ? -21.502 -7.093 21.756 1.00 93.19 504 SER A N 1
ATOM 4022 C CA . SER A 1 504 ? -21.519 -5.644 21.965 1.00 93.19 504 SER A CA 1
ATOM 4023 C C . SER A 1 504 ? -21.583 -4.922 20.609 1.00 93.19 504 SER A C 1
ATOM 4025 O O . SER A 1 504 ? -20.765 -5.226 19.729 1.00 93.19 504 SER A O 1
ATOM 4027 N N . PRO A 1 505 ? -22.545 -4.001 20.395 1.00 95.06 505 PRO A N 1
ATOM 4028 C CA . PRO A 1 505 ? -22.667 -3.275 19.136 1.00 95.06 505 PRO A CA 1
ATOM 4029 C C . PRO A 1 505 ? -21.422 -2.432 18.833 1.00 95.06 505 PRO A C 1
ATOM 4031 O O . PRO A 1 505 ? -20.864 -1.771 19.707 1.00 95.06 505 PRO A O 1
ATOM 4034 N N . MET A 1 506 ? -21.003 -2.418 17.569 1.00 98.25 506 MET A N 1
ATOM 4035 C CA . MET A 1 506 ? -19.793 -1.719 17.125 1.00 98.25 506 MET A CA 1
ATOM 4036 C C . MET A 1 506 ? -20.081 -0.260 16.738 1.00 98.25 506 MET A C 1
ATOM 4038 O O . MET A 1 506 ? -21.230 0.129 16.517 1.00 98.25 506 MET A O 1
ATOM 4042 N N . LEU A 1 507 ? -19.034 0.549 16.589 1.00 98.44 507 LEU A N 1
ATOM 4043 C CA . LEU A 1 507 ? -19.095 1.890 16.004 1.00 98.44 507 LEU A CA 1
ATOM 4044 C C . LEU A 1 507 ? -18.344 1.911 14.675 1.00 98.44 507 LEU A C 1
ATOM 4046 O O . LEU A 1 507 ? -17.206 1.453 14.614 1.00 98.44 507 LEU A O 1
ATOM 4050 N N . LEU A 1 508 ? -18.955 2.467 13.628 1.00 98.75 508 LEU A N 1
ATOM 4051 C CA . LEU A 1 508 ? -18.285 2.685 12.343 1.00 98.75 508 LEU A CA 1
ATOM 4052 C C . LEU A 1 508 ? -17.996 4.172 12.139 1.00 98.75 508 LEU A C 1
ATOM 4054 O O . LEU A 1 508 ? -18.900 5.000 12.216 1.00 98.75 508 LEU A O 1
ATOM 4058 N N . VAL A 1 509 ? -16.745 4.495 11.820 1.00 98.75 509 VAL A N 1
ATOM 4059 C CA . VAL A 1 509 ? -16.279 5.817 11.397 1.00 98.75 509 VAL A CA 1
ATOM 4060 C C . VAL A 1 509 ? -15.761 5.703 9.966 1.00 98.75 509 VAL A C 1
ATOM 4062 O O . VAL A 1 509 ? -14.595 5.393 9.708 1.00 98.75 509 VAL A O 1
ATOM 4065 N N . PHE A 1 510 ? -16.665 5.934 9.021 1.00 98.56 510 PHE A N 1
ATOM 4066 C CA . PHE A 1 510 ? -16.395 5.884 7.591 1.00 98.56 510 PHE A CA 1
ATOM 4067 C C . PHE A 1 510 ? -16.037 7.273 7.041 1.00 98.56 510 PHE A C 1
ATOM 4069 O O . PHE A 1 510 ? -16.360 8.306 7.630 1.00 98.56 510 PHE A O 1
ATOM 4076 N N . GLY A 1 511 ? -15.382 7.325 5.883 1.00 96.75 511 GLY A N 1
ATOM 4077 C CA . GLY A 1 511 ? -15.120 8.580 5.187 1.00 96.75 511 GLY A CA 1
ATOM 4078 C C . GLY A 1 511 ? -15.078 8.414 3.674 1.00 96.75 511 GLY A C 1
ATOM 4079 O O . GLY A 1 511 ? -14.491 7.464 3.164 1.00 96.75 511 GLY A O 1
ATOM 4080 N N . CYS A 1 512 ? -15.677 9.359 2.957 1.00 93.62 512 CYS A N 1
ATOM 4081 C CA . CYS A 1 512 ? -15.705 9.402 1.495 1.00 93.62 512 CYS A CA 1
ATOM 4082 C C . CYS A 1 512 ? -15.709 10.862 0.999 1.00 93.62 512 CYS A C 1
ATOM 4084 O O . CYS A 1 512 ? -15.454 11.803 1.762 1.00 93.62 512 CYS A O 1
ATOM 4086 N N . ARG A 1 513 ? -15.883 11.095 -0.301 1.00 85.06 513 ARG A N 1
ATOM 4087 C CA . ARG A 1 513 ? -15.903 12.443 -0.881 1.00 85.06 513 ARG A CA 1
ATOM 4088 C C . ARG A 1 513 ? -17.287 13.058 -0.763 1.00 85.06 513 ARG A C 1
ATOM 4090 O O . ARG A 1 513 ? -17.382 14.154 -0.212 1.00 85.06 513 ARG A O 1
ATOM 4097 N N . GLN A 1 514 ? -18.312 12.365 -1.245 1.00 86.12 514 GLN A N 1
ATOM 4098 C CA . GLN A 1 514 ? -19.692 12.839 -1.317 1.00 86.12 514 GLN A CA 1
ATOM 4099 C C . GLN A 1 514 ? -20.677 11.723 -0.978 1.00 86.12 514 GLN A C 1
ATOM 4101 O O . GLN A 1 514 ? -20.515 10.571 -1.379 1.00 86.12 514 GLN A O 1
ATOM 4106 N N . SER A 1 515 ? -21.743 12.091 -0.276 1.00 89.19 515 SER A N 1
ATOM 4107 C CA . SER A 1 515 ? -22.747 11.154 0.241 1.00 89.19 515 SER A CA 1
ATOM 4108 C C . SER A 1 515 ? -23.504 10.340 -0.807 1.00 89.19 515 SER A C 1
ATOM 4110 O O . SER A 1 515 ? -23.953 9.238 -0.485 1.00 89.19 515 SER A O 1
ATOM 4112 N N . GLU A 1 516 ? -23.629 10.858 -2.028 1.00 83.25 516 GLU A N 1
ATOM 4113 C CA . GLU A 1 516 ? -24.402 10.245 -3.118 1.00 83.25 516 GLU A CA 1
ATOM 4114 C C . GLU A 1 516 ? -23.520 9.660 -4.235 1.00 83.25 516 GLU A C 1
ATOM 4116 O O . GLU A 1 516 ? -24.038 9.161 -5.229 1.00 83.25 516 GLU A O 1
ATOM 4121 N N . VAL A 1 517 ? -22.189 9.720 -4.093 1.00 77.12 517 VAL A N 1
ATOM 4122 C CA . VAL A 1 517 ? -21.249 9.262 -5.133 1.00 77.12 517 VAL A CA 1
ATOM 4123 C C . VAL A 1 517 ? -20.442 8.059 -4.667 1.00 77.12 517 VAL A C 1
ATOM 4125 O O . VAL A 1 517 ? -20.474 7.010 -5.301 1.00 77.12 517 VAL A O 1
ATOM 4128 N N . ASP A 1 518 ? -19.700 8.199 -3.568 1.00 83.94 518 ASP A N 1
ATOM 4129 C CA . ASP A 1 518 ? -18.703 7.214 -3.136 1.00 83.94 518 ASP A CA 1
ATOM 4130 C C . ASP A 1 518 ? -18.946 6.692 -1.712 1.00 83.94 518 ASP A C 1
ATOM 4132 O O . ASP A 1 518 ? -18.048 6.131 -1.076 1.00 83.94 518 ASP A O 1
ATOM 4136 N N . HIS A 1 519 ? -20.187 6.809 -1.226 1.00 92.06 519 HIS A N 1
ATOM 4137 C CA . HIS A 1 519 ? -20.636 6.179 0.014 1.00 92.06 519 HIS A CA 1
ATOM 4138 C C . HIS A 1 519 ? -20.953 4.688 -0.202 1.00 92.06 519 HIS A C 1
ATOM 4140 O O . HIS A 1 519 ? -22.098 4.246 -0.136 1.00 92.06 519 HIS A O 1
ATOM 4146 N N . ILE A 1 520 ? -19.912 3.901 -0.472 1.00 94.19 520 ILE A N 1
ATOM 4147 C CA . ILE A 1 520 ? -20.020 2.451 -0.670 1.00 94.19 520 ILE A CA 1
ATOM 4148 C C . ILE A 1 520 ? -20.617 1.752 0.565 1.00 94.19 520 ILE A C 1
ATOM 4150 O O . ILE A 1 520 ? -20.303 2.099 1.702 1.00 94.19 520 ILE A O 1
ATOM 4154 N N . TYR A 1 521 ? -21.482 0.759 0.333 1.00 97.19 521 TYR A N 1
ATOM 4155 C CA . TYR A 1 521 ? -22.178 -0.025 1.369 1.00 97.19 521 TYR A CA 1
ATOM 4156 C C . TYR A 1 521 ? -23.077 0.781 2.333 1.00 97.19 521 TYR A C 1
ATOM 4158 O O . TYR A 1 521 ? -23.378 0.308 3.434 1.00 97.19 521 TYR A O 1
ATOM 4166 N N . LYS A 1 522 ? -23.547 1.973 1.942 1.00 95.00 522 LYS A N 1
ATOM 4167 C CA . LYS A 1 522 ? -24.444 2.816 2.757 1.00 95.00 522 LYS A CA 1
ATOM 4168 C C . LYS A 1 522 ? -25.692 2.057 3.216 1.00 95.00 522 LYS A C 1
ATOM 4170 O O . LYS A 1 522 ? -25.992 2.014 4.405 1.00 95.00 522 LYS A O 1
ATOM 4175 N N . GLU A 1 523 ? -26.388 1.387 2.303 1.00 93.75 523 GLU A N 1
ATOM 4176 C CA . GLU A 1 523 ? -27.604 0.637 2.627 1.00 93.75 523 GLU A CA 1
ATOM 4177 C C . GLU A 1 523 ? -27.301 -0.583 3.507 1.00 93.75 523 GLU A C 1
ATOM 4179 O O . GLU A 1 523 ? -28.042 -0.856 4.450 1.00 93.75 523 GLU A O 1
ATOM 4184 N N . GLU A 1 524 ? -26.201 -1.295 3.242 1.00 97.31 524 GLU A N 1
ATOM 4185 C CA . GLU A 1 524 ? -25.801 -2.481 4.013 1.00 97.31 524 GLU A CA 1
ATOM 4186 C C . GLU A 1 524 ? -25.439 -2.114 5.461 1.00 97.31 524 GLU A C 1
ATOM 4188 O O . GLU A 1 524 ? -25.872 -2.780 6.401 1.00 97.31 524 GLU A O 1
ATOM 4193 N N . THR A 1 525 ? -24.710 -1.014 5.665 1.00 98.06 525 THR A N 1
ATOM 4194 C CA . THR A 1 525 ? -24.355 -0.531 7.009 1.00 98.06 525 THR A CA 1
ATOM 4195 C C . THR A 1 525 ? -25.577 -0.024 7.777 1.00 98.06 525 THR A C 1
ATOM 4197 O O . THR A 1 525 ? -25.716 -0.335 8.961 1.00 98.06 525 THR A O 1
ATOM 4200 N N . ILE A 1 526 ? -26.519 0.664 7.116 1.00 97.44 526 ILE A N 1
ATOM 4201 C CA . ILE A 1 526 ? -27.809 1.056 7.716 1.00 97.44 526 ILE A CA 1
ATOM 4202 C C . ILE A 1 526 ? -28.617 -0.180 8.131 1.00 97.44 526 ILE A C 1
ATOM 4204 O O . ILE A 1 526 ? -29.162 -0.222 9.235 1.00 97.44 526 ILE A O 1
ATOM 4208 N N . GLN A 1 527 ? -28.678 -1.211 7.285 1.00 96.75 527 GLN A N 1
ATOM 4209 C CA . GLN A 1 527 ? -29.348 -2.468 7.623 1.00 96.75 527 GLN A CA 1
ATOM 4210 C C . GLN A 1 527 ? -28.681 -3.160 8.817 1.00 96.75 527 GLN A C 1
ATOM 4212 O O . GLN A 1 527 ? -29.377 -3.589 9.736 1.00 96.75 527 GLN A O 1
ATOM 4217 N N . ALA A 1 528 ? -27.349 -3.218 8.847 1.00 97.38 528 ALA A N 1
ATOM 4218 C CA . ALA A 1 528 ? -26.598 -3.769 9.971 1.00 97.38 528 ALA A CA 1
ATOM 4219 C C . ALA A 1 528 ? -26.862 -2.988 11.276 1.00 97.38 528 ALA A C 1
ATOM 4221 O O . ALA A 1 528 ? -27.075 -3.603 12.322 1.00 97.38 528 ALA A O 1
ATOM 4222 N N . LYS A 1 529 ? -26.949 -1.649 11.221 1.00 97.88 529 LYS A N 1
ATOM 4223 C CA . LYS A 1 529 ? -27.364 -0.814 12.363 1.00 97.88 529 LYS A CA 1
ATOM 4224 C C . LYS A 1 529 ? -28.772 -1.175 12.842 1.00 97.88 529 LYS A C 1
ATOM 4226 O O . LYS A 1 529 ? -28.966 -1.425 14.027 1.00 97.88 529 LYS A O 1
ATOM 4231 N N . ASN A 1 530 ? -29.743 -1.268 11.932 1.00 96.94 530 ASN A N 1
ATOM 4232 C CA . ASN A 1 530 ? -31.132 -1.601 12.276 1.00 96.94 530 ASN A CA 1
ATOM 4233 C C . ASN A 1 530 ? -31.281 -2.992 12.915 1.00 96.94 530 ASN A C 1
ATOM 4235 O O . ASN A 1 530 ? -32.213 -3.214 13.683 1.00 96.94 530 ASN A O 1
ATOM 4239 N N . LYS A 1 531 ? -30.361 -3.916 12.616 1.00 95.06 531 LYS A N 1
ATOM 4240 C CA . LYS A 1 531 ? -30.295 -5.254 13.219 1.00 95.06 531 LYS A CA 1
ATOM 4241 C C . LYS A 1 531 ? -29.459 -5.320 14.508 1.00 95.06 531 LYS A C 1
ATOM 4243 O O . LYS A 1 531 ? -29.291 -6.399 15.060 1.00 95.06 531 LYS A O 1
ATOM 4248 N N . GLY A 1 532 ? -28.941 -4.191 14.996 1.00 95.06 532 GLY A N 1
ATOM 4249 C CA . GLY A 1 532 ? -28.195 -4.106 16.256 1.00 95.06 532 GLY A CA 1
ATOM 4250 C C . GLY A 1 532 ? -26.700 -4.424 16.159 1.00 95.06 532 GLY A C 1
ATOM 4251 O O . GLY A 1 532 ? -26.030 -4.465 17.186 1.00 95.06 532 GLY A O 1
ATOM 4252 N N . VAL A 1 533 ? -26.147 -4.610 14.954 1.00 97.19 533 VAL A N 1
ATOM 4253 C CA . VAL A 1 533 ? -24.699 -4.832 14.764 1.00 97.19 533 VAL A CA 1
ATOM 4254 C C . VAL A 1 533 ? -23.901 -3.567 15.076 1.00 97.19 533 VAL A C 1
ATOM 4256 O O . VAL A 1 533 ? -22.823 -3.634 15.667 1.00 97.19 533 VAL A O 1
ATOM 4259 N N . PHE A 1 534 ? -24.433 -2.411 14.677 1.00 98.38 534 PHE A N 1
ATOM 4260 C CA . PHE A 1 534 ? -23.838 -1.109 14.949 1.00 98.38 534 PHE A CA 1
ATOM 4261 C C . PHE A 1 534 ? -24.674 -0.331 15.957 1.00 98.38 534 PHE A C 1
ATOM 4263 O O . PHE A 1 534 ? -25.889 -0.217 15.803 1.00 98.38 534 PHE A O 1
ATOM 4270 N N . LYS A 1 535 ? -24.003 0.265 16.945 1.00 96.81 535 LYS A N 1
ATOM 4271 C CA . LYS A 1 535 ? -24.578 1.287 17.825 1.00 96.81 535 LYS A CA 1
ATOM 4272 C C . LYS A 1 535 ? -24.853 2.554 17.024 1.00 96.81 535 LYS A C 1
ATOM 4274 O O . LYS A 1 535 ? -25.968 3.062 17.019 1.00 96.81 535 LYS A O 1
ATOM 4279 N N . GLU A 1 536 ? -23.835 3.034 16.315 1.00 98.06 536 GLU A N 1
ATOM 4280 C CA . GLU A 1 536 ? -23.901 4.245 15.506 1.00 98.06 536 GLU A CA 1
ATOM 4281 C C . GLU A 1 536 ? -22.989 4.184 14.277 1.00 98.06 536 GLU A C 1
ATOM 4283 O O . GLU A 1 536 ? -22.002 3.442 14.239 1.00 98.06 536 GLU A O 1
ATOM 4288 N N . LEU A 1 537 ? -23.349 4.986 13.271 1.00 98.44 537 LEU A N 1
ATOM 4289 C CA . LEU A 1 537 ? -22.624 5.134 12.010 1.00 98.44 537 LEU A CA 1
ATOM 4290 C C . LEU A 1 537 ? -22.238 6.602 11.833 1.00 98.44 537 LEU A C 1
ATOM 4292 O O . LEU A 1 537 ? -23.105 7.469 11.725 1.00 98.44 537 LEU A O 1
ATOM 4296 N N . TYR A 1 538 ? -20.942 6.874 11.754 1.00 98.44 538 TYR A N 1
ATOM 4297 C CA . TYR A 1 538 ? -20.409 8.202 11.494 1.00 98.44 538 TYR A CA 1
ATOM 4298 C C . TYR A 1 538 ? -19.758 8.246 10.119 1.00 98.44 538 TYR A C 1
ATOM 4300 O O . TYR A 1 538 ? -19.037 7.327 9.729 1.00 98.44 538 TYR A O 1
ATOM 4308 N N . THR A 1 539 ? -19.972 9.343 9.392 1.00 97.56 539 THR A N 1
ATOM 4309 C CA . THR A 1 539 ? -19.384 9.536 8.064 1.00 97.56 539 THR A CA 1
ATOM 4310 C C . THR A 1 539 ? -18.745 10.911 7.929 1.00 97.56 539 THR A C 1
ATOM 4312 O O . THR A 1 539 ? -19.383 11.935 8.177 1.00 97.56 539 THR A O 1
ATOM 4315 N N . ALA A 1 540 ? -17.486 10.936 7.498 1.00 97.38 540 ALA A N 1
ATOM 4316 C CA . ALA A 1 540 ? -16.770 12.144 7.115 1.00 97.38 540 ALA A CA 1
ATOM 4317 C C . ALA A 1 540 ? -16.840 12.358 5.595 1.00 97.38 540 ALA A C 1
ATOM 4319 O O . ALA A 1 540 ? -16.407 11.497 4.829 1.00 97.38 540 ALA A O 1
ATOM 4320 N N . TYR A 1 541 ? -17.338 13.517 5.158 1.00 95.56 541 TYR A N 1
ATOM 4321 C CA . TYR A 1 541 ? -17.361 13.891 3.743 1.00 95.56 541 TYR A CA 1
ATOM 4322 C C . TYR A 1 541 ? -16.297 14.945 3.449 1.00 95.56 541 TYR A C 1
ATOM 4324 O O . TYR A 1 541 ? -16.290 16.034 4.027 1.00 95.56 541 TYR A O 1
ATOM 4332 N N . SER A 1 542 ? -15.384 14.625 2.535 1.00 91.19 542 SER A N 1
ATOM 4333 C CA . SER A 1 542 ? -14.235 15.486 2.234 1.00 91.19 542 SER A CA 1
ATOM 4334 C C . SER A 1 542 ? -14.482 16.491 1.106 1.00 91.19 542 SER A C 1
ATOM 4336 O O . SER A 1 542 ? -13.674 17.406 0.930 1.00 91.19 542 SER A O 1
ATOM 4338 N N . ARG A 1 543 ? -15.555 16.319 0.321 1.00 89.38 543 ARG A N 1
ATOM 4339 C CA . ARG A 1 543 ? -15.864 17.123 -0.877 1.00 89.38 543 ARG A CA 1
ATOM 4340 C C . ARG A 1 543 ? -17.364 17.324 -1.102 1.00 89.38 543 ARG A C 1
ATOM 4342 O O . ARG A 1 543 ? -17.791 17.490 -2.243 1.00 89.38 543 ARG A O 1
ATOM 4349 N N . GLU A 1 544 ? -18.152 17.267 -0.035 1.00 87.81 544 GLU A N 1
ATOM 4350 C CA . GLU A 1 544 ? -19.584 17.544 -0.118 1.00 87.81 544 GLU A CA 1
ATOM 4351 C C . GLU A 1 544 ? -19.793 19.031 -0.444 1.00 87.81 544 GLU A C 1
ATOM 4353 O O . GLU A 1 544 ? -19.221 19.876 0.257 1.00 87.81 544 GLU A O 1
ATOM 4358 N N . PRO A 1 545 ? -20.571 19.375 -1.487 1.00 84.50 545 PRO A N 1
ATOM 4359 C CA . PRO A 1 545 ? -20.868 20.764 -1.802 1.00 84.50 545 PRO A CA 1
ATOM 4360 C C . PRO A 1 545 ? -21.426 21.498 -0.579 1.00 84.50 545 PRO A C 1
ATOM 4362 O O . PRO A 1 545 ? -22.208 20.942 0.190 1.00 84.50 545 PRO A O 1
ATOM 4365 N N . GLU A 1 546 ? -20.996 22.748 -0.392 1.00 87.12 546 GLU A N 1
ATOM 4366 C CA . GLU A 1 546 ? -21.478 23.650 0.669 1.00 87.12 546 GLU A CA 1
ATOM 4367 C C . GLU A 1 546 ? -21.189 23.204 2.116 1.00 87.12 546 GLU A C 1
ATOM 4369 O O . GLU A 1 546 ? -21.575 23.894 3.061 1.00 87.12 546 GLU A O 1
ATOM 4374 N N . LYS A 1 547 ? -20.463 22.098 2.327 1.00 88.44 547 LYS A N 1
ATOM 4375 C CA . LYS A 1 547 ? -20.025 21.657 3.658 1.00 88.44 547 LYS A CA 1
ATOM 4376 C C . LYS A 1 547 ? -18.510 21.781 3.814 1.00 88.44 547 LYS A C 1
ATOM 4378 O O . LYS A 1 547 ? -17.765 21.613 2.847 1.00 88.44 547 LYS A O 1
ATOM 4383 N N . PRO A 1 548 ? -18.018 22.048 5.038 1.00 91.81 548 PRO A N 1
ATOM 4384 C CA . PRO A 1 548 ? -16.591 22.022 5.294 1.00 91.81 548 PRO A CA 1
ATOM 4385 C C . PRO A 1 548 ? -16.054 20.610 5.068 1.00 91.81 548 PRO A C 1
ATOM 4387 O O . PRO A 1 548 ? -16.683 19.612 5.423 1.00 91.81 548 PRO A O 1
ATOM 4390 N N . LYS A 1 549 ? -14.853 20.548 4.504 1.00 93.06 549 LYS A N 1
ATOM 4391 C CA . LYS A 1 549 ? -14.113 19.308 4.319 1.00 93.06 549 LYS A CA 1
ATOM 4392 C C . LYS A 1 549 ? -13.847 18.650 5.670 1.00 93.06 549 LYS A C 1
ATOM 4394 O O . LYS A 1 549 ? -13.178 19.246 6.511 1.00 93.06 549 LYS A O 1
ATOM 4399 N N . LYS A 1 550 ? -14.324 17.417 5.841 1.00 94.31 550 LYS A N 1
ATOM 4400 C CA . LYS A 1 550 ? -14.077 16.601 7.033 1.00 94.31 550 LYS A CA 1
ATOM 4401 C C . LYS A 1 550 ? -13.390 15.291 6.685 1.00 94.31 550 LYS A C 1
ATOM 4403 O O . LYS A 1 550 ? -13.674 14.681 5.652 1.00 94.31 550 LYS A O 1
ATOM 4408 N N . TYR A 1 551 ? -12.535 14.837 7.590 1.00 96.12 551 TYR A N 1
ATOM 4409 C CA . TYR A 1 551 ? -11.939 13.510 7.579 1.00 96.12 551 TYR A CA 1
ATOM 4410 C C . TYR A 1 551 ? -12.324 12.700 8.821 1.00 96.12 551 TYR A C 1
ATOM 4412 O O . TYR A 1 551 ? -12.929 13.209 9.765 1.00 96.12 551 TYR A O 1
ATOM 4420 N N . VAL A 1 552 ? -11.970 11.413 8.827 1.00 97.62 552 VAL A N 1
ATOM 4421 C CA . VAL A 1 552 ? -12.292 10.493 9.929 1.00 97.62 552 VAL A CA 1
ATOM 4422 C C . VAL A 1 552 ? -11.666 10.936 11.254 1.00 97.62 552 VAL A C 1
ATOM 4424 O O . VAL A 1 552 ? -12.308 10.834 12.295 1.00 97.62 552 VAL A O 1
ATOM 4427 N N . GLN A 1 553 ? -10.467 11.525 11.226 1.00 96.44 553 GLN A N 1
ATOM 4428 C CA . GLN A 1 553 ? -9.835 12.105 12.410 1.00 96.44 553 GLN A CA 1
ATOM 4429 C C . GLN A 1 553 ? -10.602 13.306 12.978 1.00 96.44 553 GLN A C 1
ATOM 4431 O O . GLN A 1 553 ? -10.594 13.524 14.187 1.00 96.44 553 GLN A O 1
ATOM 4436 N N . ASP A 1 554 ? -11.299 14.070 12.137 1.00 97.19 554 ASP A N 1
ATOM 4437 C CA . ASP A 1 554 ? -12.108 15.193 12.608 1.00 97.19 554 ASP A CA 1
ATOM 4438 C C . ASP A 1 554 ? -13.364 14.666 13.306 1.00 97.19 554 ASP A C 1
ATOM 4440 O O . ASP A 1 554 ? -13.704 15.127 14.389 1.00 97.19 554 ASP A O 1
ATOM 4444 N N . VAL A 1 555 ? -13.993 13.616 12.766 1.00 97.69 555 VAL A N 1
ATOM 4445 C CA . VAL A 1 555 ? -15.116 12.925 13.425 1.00 97.69 555 VAL A CA 1
ATOM 4446 C C . VAL A 1 555 ? -14.701 12.353 14.781 1.00 97.69 555 VAL A C 1
ATOM 4448 O O . VAL A 1 555 ? -15.401 12.565 15.771 1.00 97.69 555 VAL A O 1
ATOM 4451 N N . LEU A 1 556 ? -13.549 11.677 14.847 1.00 97.81 556 LEU A N 1
ATOM 4452 C CA . LEU A 1 556 ? -13.025 11.120 16.097 1.00 97.81 556 LEU A CA 1
ATOM 4453 C C . LEU A 1 556 ? -12.832 12.201 17.166 1.00 97.81 556 LEU A C 1
ATOM 4455 O O . LEU A 1 556 ? -13.209 12.008 18.318 1.00 97.81 556 LEU A O 1
ATOM 4459 N N . ARG A 1 557 ? -12.277 13.352 16.776 1.00 96.44 557 ARG A N 1
ATOM 4460 C CA . ARG A 1 557 ? -11.989 14.466 17.683 1.00 96.44 557 ARG A CA 1
ATOM 4461 C C . ARG A 1 557 ? -13.238 15.237 18.101 1.00 96.44 557 ARG A C 1
ATOM 4463 O O . ARG A 1 557 ? -13.375 15.582 19.266 1.00 96.44 557 ARG A O 1
ATOM 4470 N N . GLU A 1 558 ? -14.115 15.546 17.151 1.00 95.62 558 GLU A N 1
ATOM 4471 C CA . GLU A 1 558 ? -15.251 16.450 17.354 1.00 95.62 558 GLU A CA 1
ATOM 4472 C C . GLU A 1 558 ? -16.471 15.748 17.953 1.00 95.62 558 GLU A C 1
ATOM 4474 O O . GLU A 1 558 ? -17.238 16.381 18.672 1.00 95.62 558 GLU A O 1
ATOM 4479 N N . GLN A 1 559 ? -16.685 14.468 17.629 1.00 95.81 559 GLN A N 1
ATOM 4480 C CA . GLN A 1 559 ? -17.938 13.766 17.941 1.00 95.81 559 GLN A CA 1
ATOM 4481 C C . GLN A 1 559 ? -17.749 12.554 18.853 1.00 95.81 559 GLN A C 1
ATOM 4483 O O . GLN A 1 559 ? -18.701 12.146 19.511 1.00 95.81 559 GLN A O 1
ATOM 4488 N N . LEU A 1 560 ? -16.549 11.967 18.885 1.00 96.75 560 LEU A N 1
ATOM 4489 C CA . LEU A 1 560 ? -16.315 10.669 19.525 1.00 96.75 560 LEU A CA 1
ATOM 4490 C C . LEU A 1 560 ? -15.222 10.678 20.596 1.00 96.75 560 LEU A C 1
ATOM 4492 O O . LEU A 1 560 ? -14.879 9.613 21.096 1.00 96.75 560 LEU A O 1
ATOM 4496 N N . ALA A 1 561 ? -14.685 11.835 20.986 1.00 96.44 561 ALA A N 1
ATOM 4497 C CA . ALA A 1 561 ? -13.545 11.892 21.902 1.00 96.44 561 ALA A CA 1
ATOM 4498 C C . ALA A 1 561 ? -13.807 11.170 23.241 1.00 96.44 561 ALA A C 1
ATOM 4500 O O . ALA A 1 561 ? -12.985 10.368 23.683 1.00 96.44 561 ALA A O 1
ATOM 4501 N N . GLU A 1 562 ? -14.963 11.412 23.863 1.00 95.75 562 GLU A N 1
ATOM 4502 C CA . GLU A 1 562 ? -15.356 10.763 25.122 1.00 95.75 562 GLU A CA 1
ATOM 4503 C C . GLU A 1 562 ? -15.637 9.265 24.930 1.00 95.75 562 GLU A C 1
ATOM 4505 O O . GLU A 1 562 ? -15.141 8.435 25.688 1.00 95.75 562 GLU A O 1
ATOM 4510 N N . GLU A 1 563 ? -16.370 8.903 23.875 1.00 96.31 563 GLU A N 1
ATOM 4511 C CA . GLU A 1 563 ? -16.729 7.515 23.562 1.00 96.31 563 GLU A CA 1
ATOM 4512 C C . GLU A 1 563 ? -15.490 6.655 23.266 1.00 96.31 563 GLU A C 1
ATOM 4514 O O . GLU A 1 563 ? -15.385 5.529 23.746 1.00 96.31 563 GLU A O 1
ATOM 4519 N N . VAL A 1 564 ? -14.521 7.200 22.524 1.00 96.81 564 VAL A N 1
ATOM 4520 C CA . VAL A 1 564 ? -13.228 6.556 22.258 1.00 96.81 564 VAL A CA 1
ATOM 4521 C C . VAL A 1 564 ? -12.465 6.337 23.556 1.00 96.81 564 VAL A C 1
ATOM 4523 O O . VAL A 1 564 ? -11.948 5.242 23.784 1.00 96.81 564 VAL A O 1
ATOM 4526 N N . TYR A 1 565 ? -12.388 7.360 24.409 1.00 96.62 565 TYR A N 1
ATOM 4527 C CA . TYR A 1 565 ? -11.698 7.245 25.687 1.00 96.62 565 TYR A CA 1
ATOM 4528 C C . TYR A 1 565 ? -12.351 6.183 26.579 1.00 96.62 565 TYR A C 1
ATOM 4530 O O . TYR A 1 565 ? -11.651 5.288 27.050 1.00 96.62 565 TYR A O 1
ATOM 4538 N N . ARG A 1 566 ? -13.681 6.211 26.731 1.00 96.75 566 ARG A N 1
ATOM 4539 C CA . ARG A 1 566 ? -14.443 5.225 27.511 1.00 96.75 566 ARG A CA 1
ATOM 4540 C C . ARG A 1 566 ? -14.237 3.803 26.985 1.00 96.75 566 ARG A C 1
ATOM 4542 O O . ARG A 1 566 ? -13.846 2.917 27.743 1.00 96.75 566 ARG A O 1
ATOM 4549 N N . CYS A 1 567 ? -14.399 3.608 25.675 1.00 96.88 567 CYS A N 1
ATOM 4550 C CA . CYS A 1 567 ? -14.200 2.322 25.008 1.00 96.88 567 CYS A CA 1
ATOM 4551 C C . CYS A 1 567 ? -12.799 1.754 25.288 1.00 96.88 567 CYS A C 1
ATOM 4553 O O . CYS A 1 567 ? -12.654 0.600 25.686 1.00 96.88 567 CYS A O 1
ATOM 4555 N N . LEU A 1 568 ? -11.745 2.558 25.109 1.00 96.38 568 LEU A N 1
ATOM 4556 C CA . LEU A 1 568 ? -10.364 2.085 25.234 1.00 96.38 568 LEU A CA 1
ATOM 4557 C C . LEU A 1 568 ? -9.881 1.973 26.683 1.00 96.38 568 LEU A C 1
ATOM 4559 O O . LEU A 1 568 ? -9.097 1.074 27.000 1.00 96.38 568 LEU A O 1
ATOM 4563 N N . LYS A 1 569 ? -10.307 2.871 27.571 1.00 94.12 569 LYS A N 1
ATOM 4564 C CA . LYS A 1 569 ? -9.799 2.929 28.944 1.00 94.12 569 LYS A CA 1
ATOM 4565 C C . LYS A 1 569 ? -10.639 2.129 29.933 1.00 94.12 569 LYS A C 1
ATOM 4567 O O . LYS A 1 569 ? -10.058 1.489 30.806 1.00 94.12 569 LYS A O 1
ATOM 4572 N N . GLU A 1 570 ? -11.961 2.184 29.813 1.00 93.38 570 GLU A N 1
ATOM 4573 C CA . GLU A 1 570 ? -12.892 1.688 30.834 1.00 93.38 570 GLU A CA 1
ATOM 4574 C C . GLU A 1 570 ? -13.511 0.344 30.444 1.00 93.38 570 GLU A C 1
ATOM 4576 O O . GLU A 1 570 ? -13.626 -0.546 31.281 1.00 93.38 570 GLU A O 1
ATOM 4581 N N . GLU A 1 571 ? -13.858 0.169 29.167 1.00 94.88 571 GLU A N 1
ATOM 4582 C CA . GLU A 1 571 ? -14.634 -0.990 28.697 1.00 94.88 571 GLU A CA 1
ATOM 4583 C C . GLU A 1 571 ? -13.774 -2.125 28.120 1.00 94.88 571 GLU A C 1
ATOM 4585 O O . GLU A 1 571 ? -14.301 -3.150 27.694 1.00 94.88 571 GLU A O 1
ATOM 4590 N N . GLY A 1 572 ? -12.448 -1.964 28.070 1.00 95.06 572 GLY A N 1
ATOM 4591 C CA . GLY A 1 572 ? -11.573 -2.987 27.489 1.00 95.06 572 GLY A CA 1
ATOM 4592 C C . GLY A 1 572 ? -11.730 -3.143 25.967 1.00 95.06 572 GLY A C 1
ATOM 4593 O O . GLY A 1 572 ? -11.329 -4.160 25.412 1.00 95.06 572 GLY A O 1
ATOM 4594 N N . GLY A 1 573 ? -12.287 -2.143 25.281 1.00 97.31 573 GLY A N 1
ATOM 4595 C CA . GLY A 1 573 ? -12.601 -2.188 23.858 1.00 97.31 573 GLY A CA 1
ATOM 4596 C C . GLY A 1 573 ? -11.403 -2.115 22.917 1.00 97.31 573 GLY A C 1
ATOM 4597 O O . GLY A 1 573 ? -10.259 -1.897 23.330 1.00 97.31 573 GLY A O 1
ATOM 4598 N N . HIS A 1 574 ? -11.703 -2.282 21.634 1.00 98.56 574 HIS A N 1
ATOM 4599 C CA . HIS A 1 574 ? -10.751 -2.380 20.536 1.00 98.56 574 HIS A CA 1
ATOM 4600 C C . HIS A 1 574 ? -10.952 -1.246 19.523 1.00 98.56 574 HIS A C 1
ATOM 4602 O O . HIS A 1 574 ? -12.084 -0.877 19.202 1.00 98.56 574 HIS A O 1
ATOM 4608 N N . LEU A 1 575 ? -9.856 -0.723 18.975 1.00 98.50 575 LEU A N 1
ATOM 4609 C CA . LEU A 1 575 ? -9.868 0.237 17.871 1.00 98.50 575 LEU A CA 1
ATOM 4610 C C . LEU A 1 575 ? -9.193 -0.384 16.651 1.00 98.50 575 LEU A C 1
ATOM 4612 O O . LEU A 1 575 ? -8.051 -0.827 16.736 1.00 98.50 575 LEU A O 1
ATOM 4616 N N . TYR A 1 576 ? -9.883 -0.370 15.517 1.00 98.75 576 TYR A N 1
ATOM 4617 C CA . TYR A 1 576 ? -9.374 -0.850 14.240 1.00 98.75 576 TYR A CA 1
ATOM 4618 C C . TYR A 1 576 ? -9.241 0.313 13.266 1.00 98.75 576 TYR A C 1
ATOM 4620 O O . TYR A 1 576 ? -10.201 1.049 13.045 1.00 98.75 576 TYR A O 1
ATOM 4628 N N . VAL A 1 577 ? -8.069 0.455 12.656 1.00 97.94 577 VAL A N 1
ATOM 4629 C CA . VAL A 1 577 ? -7.767 1.481 11.656 1.00 97.94 577 VAL A CA 1
ATOM 4630 C C . VAL A 1 577 ? -7.336 0.793 10.366 1.00 97.94 577 VAL A C 1
ATOM 4632 O O . VAL A 1 577 ? -6.376 0.026 10.364 1.00 97.94 577 VAL A O 1
ATOM 4635 N N . CYS A 1 578 ? -8.039 1.048 9.265 1.00 94.00 578 CYS A N 1
ATOM 4636 C CA . CYS A 1 578 ? -7.747 0.420 7.977 1.00 94.00 578 CYS A CA 1
ATOM 4637 C C . CYS A 1 578 ? -7.700 1.445 6.839 1.00 94.00 578 CYS A C 1
ATOM 4639 O O . CYS A 1 578 ? -8.583 2.301 6.720 1.00 94.00 578 CYS A O 1
ATOM 4641 N N . GLY A 1 579 ? -6.673 1.358 5.988 1.00 85.31 579 GLY A N 1
ATOM 4642 C CA . GLY A 1 579 ? -6.557 2.162 4.772 1.00 85.31 579 GLY A CA 1
ATOM 4643 C C . GLY A 1 579 ? -5.168 2.756 4.536 1.00 85.31 579 GLY A C 1
ATOM 4644 O O . GLY A 1 579 ? -4.145 2.090 4.673 1.00 85.31 579 GLY A O 1
ATOM 4645 N N . ASP A 1 580 ? -5.139 4.017 4.104 1.00 82.31 580 ASP A N 1
ATOM 4646 C CA . ASP A 1 580 ? -3.913 4.737 3.741 1.00 82.31 580 ASP A CA 1
ATOM 4647 C C . ASP A 1 580 ? -2.999 5.014 4.943 1.00 82.31 580 ASP A C 1
ATOM 4649 O O . ASP A 1 580 ? -3.467 5.372 6.025 1.00 82.31 580 ASP A O 1
ATOM 4653 N N . VAL A 1 581 ? -1.684 4.929 4.729 1.00 71.50 581 VAL A N 1
ATOM 4654 C CA . VAL A 1 581 ? -0.674 5.158 5.778 1.00 71.50 581 VAL A CA 1
ATOM 4655 C C . VAL A 1 581 ? -0.710 6.578 6.359 1.00 71.50 581 VAL A C 1
ATOM 4657 O O . VAL A 1 581 ? -0.523 6.760 7.562 1.00 71.50 581 VAL A O 1
ATOM 4660 N N . THR A 1 582 ? -1.002 7.591 5.539 1.00 75.19 582 THR A N 1
ATOM 4661 C CA . THR A 1 582 ? -1.129 8.987 5.987 1.00 75.19 582 THR A CA 1
ATOM 4662 C C . THR A 1 582 ? -2.343 9.134 6.891 1.00 75.19 582 THR A C 1
ATOM 4664 O O . THR A 1 582 ? -2.261 9.737 7.958 1.00 75.19 582 THR A O 1
ATOM 4667 N N . MET A 1 583 ? -3.462 8.531 6.480 1.00 89.06 583 MET A N 1
ATOM 4668 C CA . MET A 1 583 ? -4.700 8.527 7.254 1.00 89.06 583 MET A CA 1
ATOM 4669 C C . MET A 1 583 ? -4.507 7.841 8.608 1.00 89.06 583 MET A C 1
ATOM 4671 O O . MET A 1 583 ? -4.892 8.407 9.628 1.00 89.06 583 MET A O 1
ATOM 4675 N N . ALA A 1 584 ? -3.854 6.678 8.639 1.00 79.06 584 ALA A N 1
ATOM 4676 C CA . ALA A 1 584 ? -3.568 5.982 9.889 1.00 79.06 584 ALA A CA 1
ATOM 4677 C C . ALA A 1 584 ? -2.674 6.808 10.826 1.00 79.06 584 ALA A C 1
ATOM 4679 O O . ALA A 1 584 ? -2.969 6.921 12.016 1.00 79.06 584 ALA A O 1
ATOM 4680 N N . GLY A 1 585 ? -1.645 7.474 10.289 1.00 78.88 585 GLY A N 1
ATOM 4681 C CA . GLY A 1 585 ? -0.809 8.399 11.059 1.00 78.88 585 GLY A CA 1
ATOM 4682 C C . GLY A 1 585 ? -1.595 9.572 11.663 1.00 78.88 585 GLY A C 1
ATOM 4683 O O . GLY A 1 585 ? -1.367 9.942 12.818 1.00 78.88 585 GLY A O 1
ATOM 4684 N N . ASP A 1 586 ? -2.548 10.141 10.921 1.00 89.12 586 ASP A N 1
ATOM 4685 C CA . ASP A 1 586 ? -3.409 11.229 11.403 1.00 89.12 586 ASP A CA 1
ATOM 4686 C C . ASP A 1 586 ? -4.430 10.756 12.453 1.00 89.12 586 ASP A C 1
ATOM 4688 O O . ASP A 1 586 ? -4.700 11.470 13.430 1.00 89.12 586 ASP A O 1
ATOM 4692 N N . VAL A 1 587 ? -4.973 9.545 12.290 1.00 94.94 587 VAL A N 1
ATOM 4693 C CA . VAL A 1 587 ? -5.836 8.898 13.287 1.00 94.94 587 VAL A CA 1
ATOM 4694 C C . VAL A 1 587 ? -5.051 8.649 14.570 1.00 94.94 587 VAL A C 1
ATOM 4696 O O . VAL A 1 587 ? -5.495 9.091 15.625 1.00 94.94 587 VAL A O 1
ATOM 4699 N N . LEU A 1 588 ? -3.858 8.051 14.498 1.00 90.56 588 LEU A N 1
ATOM 4700 C CA . LEU A 1 588 ? -2.998 7.796 15.657 1.00 90.56 588 LEU A CA 1
ATOM 4701 C C . LEU A 1 588 ? -2.734 9.069 16.470 1.00 90.56 588 LEU A C 1
ATOM 4703 O O . LEU A 1 588 ? -2.989 9.097 17.675 1.00 90.56 588 LEU A O 1
ATOM 4707 N N . LYS A 1 589 ? -2.295 10.145 15.803 1.00 91.44 589 LYS A N 1
ATOM 4708 C CA . LYS A 1 589 ? -2.073 11.452 16.444 1.00 91.44 589 LYS A CA 1
ATOM 4709 C C . LYS A 1 589 ? -3.344 11.976 17.106 1.00 91.44 589 LYS A C 1
ATOM 4711 O O . LYS A 1 589 ? -3.293 12.524 18.204 1.00 91.44 589 LYS A O 1
ATOM 4716 N N . THR A 1 590 ? -4.491 11.805 16.456 1.00 97.31 590 THR A N 1
ATOM 4717 C CA . THR A 1 590 ? -5.776 12.255 16.995 1.00 97.31 590 THR A CA 1
ATOM 4718 C C . THR A 1 590 ? -6.182 11.462 18.231 1.00 97.31 590 THR A C 1
ATOM 4720 O O . THR A 1 590 ? -6.559 12.072 19.228 1.00 97.31 590 THR A O 1
ATOM 4723 N N . ILE A 1 591 ? -6.049 10.134 18.212 1.00 96.56 591 ILE A N 1
ATOM 4724 C CA . ILE A 1 591 ? -6.330 9.287 19.377 1.00 96.56 591 ILE A CA 1
ATOM 4725 C C . ILE A 1 591 ? -5.413 9.652 20.547 1.00 96.56 591 ILE A C 1
ATOM 4727 O O . ILE A 1 591 ? -5.881 9.783 21.676 1.00 96.56 591 ILE A O 1
ATOM 4731 N N . GLN A 1 592 ? -4.131 9.912 20.279 1.00 94.50 592 GLN A N 1
ATOM 4732 C CA . GLN A 1 592 ? -3.182 10.362 21.298 1.00 94.50 592 GLN A CA 1
ATOM 4733 C C . GLN A 1 592 ? -3.617 11.686 21.942 1.00 94.50 592 GLN A C 1
ATOM 4735 O O . GLN A 1 592 ? -3.577 11.820 23.164 1.00 94.50 592 GLN A O 1
ATOM 4740 N N . GLN A 1 593 ? -4.088 12.652 21.145 1.00 96.31 593 GLN A N 1
ATOM 4741 C CA . GLN A 1 593 ? -4.620 13.913 21.673 1.00 96.31 593 GLN A CA 1
ATOM 4742 C C . GLN A 1 593 ? -5.915 13.718 22.467 1.00 96.31 593 GLN A C 1
ATOM 4744 O O . GLN A 1 593 ? -6.074 14.341 23.514 1.00 96.31 593 GLN A O 1
ATOM 4749 N N . VAL A 1 594 ? -6.817 12.844 22.009 1.00 96.19 594 VAL A N 1
ATOM 4750 C CA . VAL A 1 594 ? -8.054 12.510 22.731 1.00 96.19 594 VAL A CA 1
ATOM 4751 C C . VAL A 1 594 ? -7.726 11.938 24.111 1.00 96.19 594 VAL A C 1
ATOM 4753 O O . VAL A 1 594 ? -8.237 12.433 25.110 1.00 96.19 594 VAL A O 1
ATOM 4756 N N . ILE A 1 595 ? -6.817 10.964 24.193 1.00 95.38 595 ILE A N 1
ATOM 4757 C CA . ILE A 1 595 ? -6.424 10.336 25.464 1.00 95.38 595 ILE A CA 1
ATOM 4758 C C . ILE A 1 595 ? -5.748 11.346 26.391 1.00 95.38 595 ILE A C 1
ATOM 4760 O O . ILE A 1 595 ? -6.092 11.421 27.570 1.00 95.38 595 ILE A O 1
ATOM 4764 N N . LYS A 1 596 ? -4.837 12.167 25.854 1.00 95.44 596 LYS A N 1
ATOM 4765 C CA . LYS A 1 596 ? -4.188 13.254 26.595 1.00 95.44 596 LYS A CA 1
ATOM 4766 C C . LYS A 1 596 ? -5.222 14.179 27.249 1.00 95.44 596 LYS A C 1
ATOM 4768 O O . LYS A 1 596 ? -5.122 14.468 28.438 1.00 95.44 596 LYS A O 1
ATOM 4773 N N . GLN A 1 597 ? -6.203 14.643 26.472 1.00 93.88 597 GLN A N 1
ATOM 4774 C CA . GLN A 1 597 ? -7.222 15.586 26.937 1.00 93.88 597 GLN A CA 1
ATOM 4775 C C . GLN A 1 597 ? -8.176 14.954 27.955 1.00 93.88 597 GLN A C 1
ATOM 4777 O O . GLN A 1 597 ? -8.421 15.555 28.996 1.00 93.88 597 GLN A O 1
ATOM 4782 N N . GLN A 1 598 ? -8.678 13.748 27.681 1.00 92.94 598 GLN A N 1
ATOM 4783 C CA . GLN A 1 598 ? -9.691 13.094 28.517 1.00 92.94 598 GLN A CA 1
ATOM 4784 C C . GLN A 1 598 ? -9.125 12.557 29.838 1.00 92.94 598 GLN A C 1
ATOM 4786 O O . GLN A 1 598 ? -9.806 12.585 30.858 1.00 92.94 598 GLN A O 1
ATOM 4791 N N . ALA A 1 599 ? -7.867 12.110 29.852 1.00 90.75 599 ALA A N 1
ATOM 4792 C CA . ALA A 1 599 ? -7.229 11.601 31.065 1.00 90.75 599 ALA A CA 1
ATOM 4793 C C . ALA A 1 599 ? -6.418 12.650 31.842 1.00 90.75 599 ALA A C 1
ATOM 4795 O O . ALA A 1 599 ? -5.876 12.331 32.899 1.00 90.75 599 ALA A O 1
ATOM 4796 N N . GLY A 1 600 ? -6.271 13.869 31.308 1.00 91.31 600 GLY A N 1
ATOM 4797 C CA . GLY A 1 600 ? -5.424 14.905 31.904 1.00 91.31 600 GLY A CA 1
ATOM 4798 C C . GLY A 1 600 ? -3.947 14.504 32.017 1.00 91.31 600 GLY A C 1
ATOM 4799 O O . GLY A 1 600 ? -3.273 14.929 32.953 1.00 91.31 600 GLY A O 1
ATOM 4800 N N . MET A 1 601 ? -3.453 13.666 31.099 1.00 93.19 601 MET A N 1
ATOM 4801 C CA . MET A 1 601 ? -2.079 13.142 31.111 1.00 93.19 601 MET A CA 1
ATOM 4802 C C . MET A 1 601 ? -1.169 13.859 30.106 1.00 93.19 601 MET A C 1
ATOM 4804 O O . MET A 1 601 ? -1.625 14.678 29.303 1.00 93.19 601 MET A O 1
ATOM 4808 N N . THR A 1 602 ? 0.136 13.575 30.144 1.00 93.62 602 THR A N 1
ATOM 4809 C CA . THR A 1 602 ? 1.076 14.134 29.163 1.00 93.62 602 THR A CA 1
ATOM 4810 C C . THR A 1 602 ? 0.893 13.484 27.786 1.00 93.62 602 THR A C 1
ATOM 4812 O O . THR A 1 602 ? 0.264 12.435 27.639 1.00 93.62 602 THR A O 1
ATOM 4815 N N . LEU A 1 603 ? 1.427 14.120 26.736 1.00 88.00 603 LEU A N 1
ATOM 4816 C CA . LEU A 1 603 ? 1.377 13.541 25.388 1.00 88.00 603 LEU A CA 1
ATOM 4817 C C . LEU A 1 603 ? 2.190 12.236 25.306 1.00 88.00 603 LEU A C 1
ATOM 4819 O O . LEU A 1 603 ? 1.824 11.325 24.565 1.00 88.00 603 LEU A O 1
ATOM 4823 N N . GLU A 1 604 ? 3.266 12.155 26.081 1.00 85.62 604 GLU A N 1
ATOM 4824 C CA . GLU A 1 604 ? 4.135 10.990 26.190 1.00 85.62 604 GLU A CA 1
ATOM 4825 C C . GLU A 1 604 ? 3.420 9.815 26.863 1.00 85.62 604 GLU A C 1
ATOM 4827 O O . GLU A 1 604 ? 3.347 8.739 26.273 1.00 85.62 604 GLU A O 1
ATOM 4832 N N . ASP A 1 605 ? 2.770 10.046 28.009 1.00 88.31 605 ASP A N 1
ATOM 4833 C CA . ASP A 1 605 ? 1.968 9.024 28.696 1.00 88.31 605 ASP A CA 1
ATOM 4834 C C . ASP A 1 605 ? 0.838 8.493 27.804 1.00 88.31 605 ASP A C 1
ATOM 4836 O O . ASP A 1 605 ? 0.575 7.289 27.760 1.00 88.31 605 ASP A O 1
ATOM 4840 N N . ALA A 1 606 ? 0.188 9.381 27.042 1.00 91.12 606 ALA A N 1
ATOM 4841 C CA . ALA A 1 606 ? -0.828 8.989 26.069 1.00 91.12 606 ALA A CA 1
ATOM 4842 C C . ALA A 1 606 ? -0.233 8.126 24.942 1.00 91.12 606 ALA A C 1
ATOM 4844 O O . ALA A 1 606 ? -0.871 7.177 24.484 1.00 91.12 606 ALA A O 1
ATOM 4845 N N . GLY A 1 607 ? 0.998 8.427 24.516 1.00 82.25 607 GLY A N 1
ATOM 4846 C CA . GLY A 1 607 ? 1.750 7.614 23.560 1.00 82.25 607 GLY A CA 1
ATOM 4847 C C . GLY A 1 607 ? 2.075 6.225 24.113 1.00 82.25 607 GLY A C 1
ATOM 4848 O O . GLY A 1 607 ? 1.807 5.226 23.445 1.00 82.25 607 GLY A O 1
ATOM 4849 N N . PHE A 1 608 ? 2.563 6.146 25.354 1.00 86.25 608 PHE A N 1
ATOM 4850 C CA . PHE A 1 608 ? 2.835 4.880 26.038 1.00 86.25 608 PHE A CA 1
ATOM 4851 C C . PHE A 1 608 ? 1.563 4.041 26.210 1.00 86.25 608 PHE A C 1
ATOM 4853 O O . PHE A 1 608 ? 1.569 2.836 25.965 1.00 86.25 608 PHE A O 1
ATOM 4860 N N . PHE A 1 609 ? 0.442 4.675 26.561 1.00 92.25 609 PHE A N 1
ATOM 4861 C CA . PHE A 1 609 ? -0.847 3.997 26.661 1.00 92.25 609 PHE A CA 1
ATOM 4862 C C . PHE A 1 609 ? -1.285 3.380 25.324 1.00 92.25 609 PHE A C 1
ATOM 4864 O O . PHE A 1 609 ? -1.725 2.233 25.305 1.00 92.25 609 PHE A O 1
ATOM 4871 N N . ILE A 1 610 ? -1.129 4.090 24.200 1.00 88.81 610 ILE A N 1
ATOM 4872 C CA . ILE A 1 610 ? -1.432 3.524 22.875 1.00 88.81 610 ILE A CA 1
ATOM 4873 C C . ILE A 1 610 ? -0.466 2.386 22.524 1.00 88.81 610 ILE A C 1
ATOM 4875 O O . ILE A 1 610 ? -0.910 1.366 22.002 1.00 88.81 610 ILE A O 1
ATOM 4879 N N . SER A 1 611 ? 0.829 2.523 22.834 1.00 80.44 611 SER A N 1
ATOM 4880 C CA . SER A 1 611 ? 1.802 1.437 22.640 1.00 80.44 611 SER A CA 1
ATOM 4881 C C . SER A 1 611 ? 1.368 0.176 23.383 1.00 80.44 611 SER A C 1
ATOM 4883 O O . SER A 1 611 ? 1.301 -0.896 22.794 1.00 80.44 611 SER A O 1
ATOM 4885 N N . LYS A 1 612 ? 0.945 0.326 24.642 1.00 90.00 612 LYS A N 1
ATOM 4886 C CA . LYS A 1 612 ? 0.404 -0.774 25.436 1.00 90.00 612 LYS A CA 1
ATOM 4887 C C . LYS A 1 612 ? -0.848 -1.395 24.805 1.00 90.00 612 LYS A C 1
ATOM 4889 O O . LYS A 1 612 ? -0.977 -2.612 24.806 1.00 90.00 612 LYS A O 1
ATOM 4894 N N . LEU A 1 613 ? -1.757 -0.598 24.232 1.00 92.38 613 LEU A N 1
ATOM 4895 C CA . LEU A 1 613 ? -2.918 -1.138 23.510 1.00 92.38 613 LEU A CA 1
ATOM 4896 C C . LEU A 1 613 ? -2.516 -1.956 22.274 1.00 92.38 613 LEU A C 1
ATOM 4898 O O . LEU A 1 613 ? -3.194 -2.931 21.956 1.00 92.38 613 LEU A O 1
ATOM 4902 N N . ARG A 1 614 ? -1.442 -1.580 21.570 1.00 84.56 614 ARG A N 1
ATOM 4903 C CA . ARG A 1 614 ? -0.900 -2.381 20.459 1.00 84.56 614 ARG A CA 1
ATOM 4904 C C . ARG A 1 614 ? -0.322 -3.701 20.969 1.00 84.56 614 ARG A C 1
ATOM 4906 O O . ARG A 1 614 ? -0.667 -4.746 20.426 1.00 84.56 614 ARG A O 1
ATOM 4913 N N . ASP A 1 615 ? 0.462 -3.662 22.047 1.00 81.50 615 ASP A N 1
ATOM 4914 C CA . ASP A 1 615 ? 1.052 -4.856 22.672 1.00 81.50 615 ASP A CA 1
ATOM 4915 C C . ASP A 1 615 ? -0.023 -5.824 23.204 1.00 81.50 615 ASP A C 1
ATOM 4917 O O . ASP A 1 615 ? 0.113 -7.042 23.109 1.00 81.50 615 ASP A O 1
ATOM 4921 N N . GLU A 1 616 ? -1.133 -5.285 23.717 1.00 92.50 616 GLU A N 1
ATOM 4922 C CA . GLU A 1 616 ? -2.310 -6.045 24.161 1.00 92.50 616 GLU A CA 1
ATOM 4923 C C . GLU A 1 616 ? -3.218 -6.508 23.005 1.00 92.50 616 GLU A C 1
ATOM 4925 O O . GLU A 1 616 ? -4.237 -7.154 23.251 1.00 92.50 616 GLU A O 1
ATOM 4930 N N . ASN A 1 617 ? -2.873 -6.195 21.749 1.00 93.19 617 ASN A N 1
ATOM 4931 C CA . ASN A 1 617 ? -3.680 -6.470 20.558 1.00 93.19 617 ASN A CA 1
ATOM 4932 C C . ASN A 1 617 ? -5.115 -5.914 20.677 1.00 93.19 617 ASN A C 1
ATOM 4934 O O . ASN A 1 617 ? -6.100 -6.623 20.463 1.00 93.19 617 ASN A O 1
ATOM 4938 N N . ARG A 1 618 ? -5.217 -4.638 21.068 1.00 96.56 618 ARG A N 1
ATOM 4939 C CA . ARG A 1 618 ? -6.455 -3.847 21.188 1.00 96.56 618 ARG A CA 1
ATOM 4940 C C . ARG A 1 618 ? -6.468 -2.586 20.319 1.00 96.56 618 ARG A C 1
ATOM 4942 O O . ARG A 1 618 ? -7.520 -1.975 20.139 1.00 96.56 618 ARG A O 1
ATOM 4949 N N . TYR A 1 619 ? -5.319 -2.196 19.773 1.00 95.56 619 TYR A N 1
ATOM 4950 C CA . TYR A 1 619 ? -5.198 -1.192 18.716 1.00 95.56 619 TYR A CA 1
ATOM 4951 C C . TYR A 1 619 ? -4.668 -1.886 17.460 1.00 95.56 619 TYR A C 1
ATOM 4953 O O . TYR A 1 619 ? -3.526 -2.342 17.442 1.00 95.56 619 TYR A O 1
ATOM 4961 N N . HIS A 1 620 ? -5.497 -1.969 16.425 1.00 96.19 620 HIS A N 1
ATOM 4962 C CA . HIS A 1 620 ? -5.250 -2.763 15.224 1.00 96.19 620 HIS A CA 1
ATOM 4963 C C . HIS A 1 620 ? -5.089 -1.862 14.003 1.00 96.19 620 HIS A C 1
ATOM 4965 O O . HIS A 1 620 ? -5.904 -0.966 13.781 1.00 96.19 620 HIS A O 1
ATOM 4971 N N . GLU A 1 621 ? -4.079 -2.130 13.180 1.00 88.75 621 GLU A N 1
ATOM 4972 C CA . GLU A 1 621 ? -3.786 -1.362 11.966 1.00 88.75 621 GLU A CA 1
ATOM 4973 C C . GLU A 1 621 ? -3.634 -2.306 10.765 1.00 88.75 621 GLU A C 1
ATOM 4975 O O . GLU A 1 621 ? -2.837 -3.241 10.809 1.00 88.75 621 GLU A O 1
ATOM 4980 N N . ASP A 1 622 ? -4.389 -2.047 9.693 1.00 88.19 622 ASP A N 1
ATOM 4981 C CA . ASP A 1 622 ? -4.265 -2.716 8.389 1.00 88.19 622 ASP A CA 1
ATOM 4982 C C . ASP A 1 622 ? -3.993 -1.665 7.302 1.00 88.19 622 ASP A C 1
ATOM 4984 O O . ASP A 1 622 ? -4.892 -0.930 6.878 1.00 88.19 622 ASP A O 1
ATOM 4988 N N . ILE A 1 623 ? -2.722 -1.527 6.912 1.00 76.12 623 ILE A N 1
ATOM 4989 C CA . ILE A 1 623 ? -2.218 -0.386 6.135 1.00 76.12 623 ILE A CA 1
ATOM 4990 C C . ILE A 1 623 ? -1.885 -0.795 4.699 1.00 76.12 623 ILE A C 1
ATOM 4992 O O . ILE A 1 623 ? -1.032 -1.646 4.460 1.00 76.12 623 ILE A O 1
ATOM 4996 N N . PHE A 1 624 ? -2.499 -0.119 3.725 1.00 66.19 624 PHE A N 1
ATOM 4997 C CA . PHE A 1 624 ? -2.388 -0.439 2.292 1.00 66.19 624 PHE A CA 1
ATOM 4998 C C . PHE A 1 624 ? -1.207 0.249 1.582 1.00 66.19 624 PHE A C 1
ATOM 5000 O O . PHE A 1 624 ? -1.045 0.118 0.369 1.00 66.19 624 PHE A O 1
ATOM 5007 N N . GLY A 1 625 ? -0.400 1.024 2.313 1.00 60.19 625 GLY A N 1
ATOM 5008 C CA . GLY A 1 625 ? 0.594 1.945 1.752 1.00 60.19 625 GLY A CA 1
ATOM 5009 C C . GLY A 1 625 ? -0.012 3.306 1.380 1.00 60.19 625 GLY A C 1
ATOM 5010 O O . GLY A 1 625 ? -0.985 3.746 1.997 1.00 60.19 625 GLY A O 1
ATOM 5011 N N . VAL A 1 626 ? 0.573 3.991 0.388 1.00 52.41 626 VAL A N 1
ATOM 5012 C CA . VAL A 1 626 ? 0.109 5.310 -0.092 1.00 52.41 626 VAL A CA 1
ATOM 5013 C C . VAL A 1 626 ? -0.918 5.132 -1.217 1.00 52.41 626 VAL A C 1
ATOM 5015 O O . VAL A 1 626 ? -0.571 4.900 -2.374 1.00 52.41 626 VAL A O 1
ATOM 5018 N N . THR A 1 627 ? -2.199 5.261 -0.887 1.00 49.56 627 THR A N 1
ATOM 5019 C CA . THR A 1 627 ? -3.356 5.034 -1.779 1.00 49.56 627 THR A CA 1
ATOM 5020 C C . THR A 1 627 ? -4.272 6.262 -1.902 1.00 49.56 627 THR A C 1
ATOM 5022 O O . THR A 1 627 ? -5.049 6.402 -2.862 1.00 49.56 627 THR A O 1
ATOM 5025 N N . LEU A 1 628 ? -4.178 7.207 -0.966 1.00 46.75 628 LEU A N 1
ATOM 5026 C CA . LEU A 1 628 ? -4.884 8.483 -1.000 1.00 46.75 628 LEU A CA 1
ATOM 5027 C C . LEU A 1 628 ? -3.931 9.600 -1.426 1.00 46.75 628 LEU A C 1
ATOM 5029 O O . LEU A 1 628 ? -2.816 9.707 -0.932 1.00 46.75 628 LEU A O 1
ATOM 5033 N N . ARG A 1 629 ? -4.399 10.466 -2.340 1.00 54.28 629 ARG A N 1
ATOM 5034 C CA . ARG A 1 629 ? -3.664 11.665 -2.789 1.00 54.28 629 ARG A CA 1
ATOM 5035 C C . ARG A 1 629 ? -2.225 11.375 -3.248 1.00 54.28 629 ARG A C 1
ATOM 5037 O O . ARG A 1 629 ? -1.354 12.216 -3.067 1.00 54.28 629 ARG A O 1
ATOM 5044 N N . THR A 1 630 ? -1.983 10.219 -3.871 1.00 49.16 630 THR A N 1
ATOM 5045 C CA . THR A 1 630 ? -0.637 9.726 -4.209 1.00 49.16 630 THR A CA 1
ATOM 5046 C C . THR A 1 630 ? 0.227 10.782 -4.902 1.00 49.16 630 THR A C 1
ATOM 5048 O O . THR A 1 630 ? 1.328 11.044 -4.441 1.00 49.16 630 THR A O 1
ATOM 5051 N N . TYR A 1 631 ? -0.285 11.475 -5.928 1.00 48.44 631 TYR A N 1
ATOM 5052 C CA . TYR A 1 631 ? 0.472 12.534 -6.610 1.00 48.44 631 TYR A CA 1
ATOM 5053 C C . TYR A 1 631 ? 0.845 13.702 -5.682 1.00 48.44 631 TYR A C 1
ATOM 5055 O O . TYR A 1 631 ? 2.003 14.105 -5.657 1.00 48.44 631 TYR A O 1
ATOM 5063 N N . GLU A 1 632 ? -0.104 14.236 -4.902 1.00 43.78 632 GLU A N 1
ATOM 5064 C CA . GLU A 1 632 ? 0.145 15.353 -3.973 1.00 43.78 632 GLU A CA 1
ATOM 5065 C C . GLU A 1 632 ? 1.127 14.948 -2.869 1.00 43.78 632 GLU A C 1
ATOM 5067 O O . GLU A 1 632 ? 2.066 15.683 -2.577 1.00 43.78 632 GLU A O 1
ATOM 5072 N N . VAL A 1 633 ? 0.921 13.774 -2.263 1.00 43.19 633 VAL A N 1
ATOM 5073 C CA . VAL A 1 633 ? 1.732 13.275 -1.147 1.00 43.19 633 VAL A CA 1
ATOM 5074 C C . VAL A 1 633 ? 3.146 12.967 -1.624 1.00 43.19 633 VAL A C 1
ATOM 5076 O O . VAL A 1 633 ? 4.102 13.466 -1.037 1.00 43.19 633 VAL A O 1
ATOM 5079 N N . THR A 1 634 ? 3.294 12.215 -2.716 1.00 47.94 634 THR A N 1
ATOM 5080 C CA . THR A 1 634 ? 4.606 11.862 -3.265 1.00 47.94 634 THR A CA 1
ATOM 5081 C C . THR A 1 634 ? 5.338 13.088 -3.804 1.00 47.94 634 THR A C 1
ATOM 5083 O O . THR A 1 634 ? 6.532 13.216 -3.550 1.00 47.94 634 THR A O 1
ATOM 5086 N N . ASN A 1 635 ? 4.663 14.030 -4.478 1.00 49.72 635 ASN A N 1
ATOM 5087 C CA . ASN A 1 635 ? 5.328 15.263 -4.908 1.00 49.72 635 ASN A CA 1
ATOM 5088 C C . ASN A 1 635 ? 5.702 16.165 -3.750 1.00 49.72 635 ASN A C 1
ATOM 5090 O O . ASN A 1 635 ? 6.788 16.713 -3.798 1.00 49.72 635 ASN A O 1
ATOM 5094 N N . ARG A 1 636 ? 4.866 16.315 -2.719 1.00 46.44 636 ARG A N 1
ATOM 5095 C CA . ARG A 1 636 ? 5.247 17.105 -1.545 1.00 46.44 636 ARG A CA 1
ATOM 5096 C C . ARG A 1 636 ? 6.493 16.511 -0.894 1.00 46.44 636 ARG A C 1
ATOM 5098 O O . ARG A 1 636 ? 7.482 17.218 -0.769 1.00 46.44 636 ARG A O 1
ATOM 5105 N N . LEU A 1 637 ? 6.478 15.208 -0.596 1.00 42.69 637 LEU A N 1
ATOM 5106 C CA . LEU A 1 637 ? 7.626 14.508 -0.009 1.00 42.69 637 LEU A CA 1
ATOM 5107 C C . LEU A 1 637 ? 8.881 14.633 -0.890 1.00 42.69 637 LEU A C 1
ATOM 5109 O O . LEU A 1 637 ? 9.986 14.819 -0.384 1.00 42.69 637 LEU A O 1
ATOM 5113 N N . ARG A 1 638 ? 8.719 14.575 -2.218 1.00 52.44 638 ARG A N 1
ATOM 5114 C CA . ARG A 1 638 ? 9.819 14.699 -3.181 1.00 52.44 638 ARG A CA 1
ATOM 5115 C C . ARG A 1 638 ? 10.326 16.131 -3.321 1.00 52.44 638 ARG A C 1
ATOM 5117 O O . ARG A 1 638 ? 11.529 16.325 -3.323 1.00 52.44 638 ARG A O 1
ATOM 5124 N N . SER A 1 639 ? 9.455 17.124 -3.446 1.00 46.03 639 SER A N 1
ATOM 5125 C CA . SER A 1 639 ? 9.820 18.539 -3.547 1.00 46.03 639 SER A CA 1
ATOM 5126 C C . SER A 1 639 ? 10.457 19.035 -2.257 1.00 46.03 639 SER A C 1
ATOM 5128 O O . SER A 1 639 ? 11.454 19.738 -2.331 1.00 46.03 639 SER A O 1
ATOM 5130 N N . GLU A 1 640 ? 9.954 18.606 -1.097 1.00 43.34 640 GLU A N 1
ATOM 5131 C CA . GLU A 1 640 ? 10.610 18.824 0.199 1.00 43.34 640 GLU A CA 1
ATOM 5132 C C . GLU A 1 640 ? 12.016 18.205 0.208 1.00 43.34 640 GLU A C 1
ATOM 5134 O O . GLU A 1 640 ? 12.950 18.819 0.711 1.00 43.34 640 GLU A O 1
ATOM 5139 N N . SER A 1 641 ? 12.198 17.041 -0.427 1.00 34.31 641 SER A N 1
ATOM 5140 C CA . SER A 1 641 ? 13.510 16.392 -0.549 1.00 34.31 641 SER A CA 1
ATOM 5141 C C . SER A 1 641 ? 14.434 17.045 -1.597 1.00 34.31 641 SER A C 1
ATOM 5143 O O . SER A 1 641 ? 15.636 17.113 -1.371 1.00 34.31 641 SER A O 1
ATOM 5145 N N . ILE A 1 642 ? 13.917 17.526 -2.739 1.00 42.38 642 ILE A N 1
ATOM 5146 C CA . ILE A 1 642 ? 14.697 18.088 -3.864 1.00 42.38 642 ILE A CA 1
ATOM 5147 C C . ILE A 1 642 ? 15.029 19.566 -3.653 1.00 42.38 642 ILE A C 1
ATOM 5149 O O . ILE A 1 642 ? 16.178 19.941 -3.864 1.00 42.38 642 ILE A O 1
ATOM 5153 N N . ALA A 1 643 ? 14.074 20.400 -3.221 1.00 35.38 643 ALA A N 1
ATOM 5154 C CA . ALA A 1 643 ? 14.319 21.825 -2.952 1.00 35.38 643 ALA A CA 1
ATOM 5155 C C . ALA A 1 643 ? 15.463 22.000 -1.944 1.00 35.38 643 ALA A C 1
ATOM 5157 O O . ALA A 1 643 ? 16.315 22.870 -2.081 1.00 35.38 643 ALA A O 1
ATOM 5158 N N . PHE A 1 644 ? 15.537 21.066 -1.004 1.00 34.97 644 PHE A N 1
ATOM 5159 C CA . PHE A 1 644 ? 16.597 20.958 -0.025 1.00 34.97 644 PHE A CA 1
ATOM 5160 C C . PHE A 1 644 ? 17.968 20.582 -0.614 1.00 34.97 644 PHE A C 1
ATOM 5162 O O . PHE A 1 644 ? 19.001 21.087 -0.175 1.00 34.97 644 PHE A O 1
ATOM 5169 N N . ILE A 1 645 ? 17.997 19.725 -1.641 1.00 36.81 645 ILE A N 1
ATOM 5170 C CA . ILE A 1 645 ? 19.221 19.364 -2.373 1.00 36.81 645 ILE A CA 1
ATOM 5171 C C . ILE A 1 645 ? 19.670 20.524 -3.280 1.00 36.81 645 ILE A C 1
ATOM 5173 O O . ILE A 1 645 ? 20.867 20.795 -3.375 1.00 36.81 645 ILE A O 1
ATOM 5177 N N . GLU A 1 646 ? 18.750 21.237 -3.930 1.00 35.28 646 GLU A N 1
ATOM 5178 C CA . GLU A 1 646 ? 19.076 22.362 -4.818 1.00 35.28 646 GLU A CA 1
ATOM 5179 C C . GLU A 1 646 ? 19.538 23.614 -4.062 1.00 35.28 646 GLU A C 1
ATOM 5181 O O . GLU A 1 646 ? 20.492 24.260 -4.503 1.00 35.28 646 GLU A O 1
ATOM 5186 N N . GLU A 1 647 ? 18.954 23.918 -2.897 1.00 37.44 647 GLU A N 1
ATOM 5187 C CA . GLU A 1 647 ? 19.483 24.949 -1.991 1.00 37.44 647 GLU A CA 1
ATOM 5188 C C . GLU A 1 647 ? 20.917 24.615 -1.557 1.00 37.44 647 GLU A C 1
ATOM 5190 O O . GLU A 1 647 ? 21.788 25.482 -1.590 1.00 37.44 647 GLU A O 1
ATOM 5195 N N . SER A 1 648 ? 21.217 23.338 -1.290 1.00 35.50 648 SER A N 1
ATOM 5196 C CA . SER A 1 648 ? 22.576 22.910 -0.928 1.00 35.50 648 SER A CA 1
ATOM 5197 C C . SER A 1 648 ? 23.601 22.968 -2.082 1.00 35.50 648 SER A C 1
ATOM 5199 O O . SER A 1 648 ? 24.803 23.082 -1.830 1.00 35.50 648 SER A O 1
ATOM 5201 N N . LYS A 1 649 ? 23.152 22.925 -3.350 1.00 35.28 649 LYS A N 1
ATOM 5202 C CA . LYS A 1 649 ? 24.009 23.068 -4.548 1.00 35.28 649 LYS A CA 1
ATOM 5203 C C . LYS A 1 649 ? 24.264 24.531 -4.933 1.00 35.28 649 LYS A C 1
ATOM 5205 O O . LYS A 1 649 ? 25.380 24.867 -5.318 1.00 35.28 649 LYS A O 1
ATOM 5210 N N . LYS A 1 650 ? 23.280 25.427 -4.791 1.00 37.91 650 LYS A N 1
ATOM 5211 C CA . LYS A 1 650 ? 23.481 26.865 -5.072 1.00 37.91 650 LYS A CA 1
ATOM 5212 C C . LYS A 1 650 ? 24.544 27.499 -4.175 1.00 37.91 650 LYS A C 1
ATOM 5214 O O . LYS A 1 650 ? 25.348 28.290 -4.660 1.00 37.91 650 LYS A O 1
ATOM 5219 N N . ASP A 1 651 ? 24.621 27.068 -2.919 1.00 37.38 651 ASP A N 1
ATOM 5220 C CA . ASP A 1 651 ? 25.665 27.510 -1.989 1.00 37.38 651 ASP A CA 1
ATOM 5221 C C . ASP A 1 651 ? 27.073 26.989 -2.337 1.00 37.38 651 ASP A C 1
ATOM 5223 O O . ASP A 1 651 ? 28.060 27.508 -1.815 1.00 37.38 651 ASP A O 1
ATOM 5227 N N . SER A 1 652 ? 27.200 25.978 -3.209 1.00 34.84 652 SER A N 1
ATOM 5228 C CA . SER A 1 652 ? 28.501 25.454 -3.655 1.00 34.84 652 SER A CA 1
ATOM 5229 C C . SER A 1 652 ? 28.976 26.043 -4.987 1.00 34.84 652 SER A C 1
ATOM 5231 O O . SER A 1 652 ? 30.181 26.243 -5.139 1.00 34.84 652 SER A O 1
ATOM 5233 N N . ASP A 1 653 ? 28.076 26.408 -5.904 1.00 33.12 653 ASP A N 1
ATOM 5234 C CA . ASP A 1 653 ? 28.452 27.024 -7.189 1.00 33.12 653 ASP A CA 1
ATOM 5235 C C . ASP A 1 653 ? 28.771 28.530 -7.075 1.00 33.12 653 ASP A C 1
ATOM 5237 O O . ASP A 1 653 ? 29.637 29.027 -7.799 1.00 33.12 653 ASP A O 1
ATOM 5241 N N . GLU A 1 654 ? 28.189 29.263 -6.113 1.00 33.44 654 GLU A N 1
ATOM 5242 C CA . GLU A 1 654 ? 28.595 30.657 -5.834 1.00 33.44 654 GLU A CA 1
ATOM 5243 C C . GLU A 1 654 ? 30.010 30.775 -5.236 1.00 33.44 654 GLU A C 1
ATOM 5245 O O . GLU A 1 654 ? 30.587 31.859 -5.238 1.00 33.44 654 GLU A O 1
ATOM 5250 N N . VAL A 1 655 ? 30.610 29.672 -4.774 1.00 38.22 655 VAL A N 1
ATOM 5251 C CA . VAL A 1 655 ? 31.991 29.637 -4.251 1.00 38.22 655 VAL A CA 1
ATOM 5252 C C . VAL A 1 655 ? 33.030 29.456 -5.371 1.00 38.22 655 VAL A C 1
ATOM 5254 O O . VAL A 1 655 ? 34.210 29.715 -5.154 1.00 38.22 655 VAL A O 1
ATOM 5257 N N . PHE A 1 656 ? 32.622 29.064 -6.586 1.00 30.25 656 PHE A N 1
ATOM 5258 C CA . PHE A 1 656 ? 33.538 28.853 -7.719 1.00 30.25 656 PHE A CA 1
ATOM 5259 C C . PHE A 1 656 ? 33.579 30.002 -8.743 1.00 30.25 656 PHE A C 1
ATOM 5261 O O . PHE A 1 656 ? 34.420 29.971 -9.643 1.00 30.25 656 PHE A O 1
ATOM 5268 N N . CYS A 1 657 ? 32.740 31.034 -8.595 1.00 29.45 657 CYS A N 1
ATOM 5269 C CA . CYS A 1 657 ? 32.742 32.227 -9.456 1.00 29.45 657 CYS A CA 1
ATOM 5270 C C . CYS A 1 657 ? 33.060 33.557 -8.738 1.00 29.45 657 CYS A C 1
ATOM 5272 O O . CYS A 1 657 ? 32.827 34.618 -9.321 1.00 29.45 657 CYS A O 1
ATOM 5274 N N . SER A 1 658 ? 33.645 33.531 -7.534 1.00 32.09 658 SER A N 1
ATOM 5275 C CA . SER A 1 658 ? 34.179 34.731 -6.862 1.00 32.09 658 SER A CA 1
ATOM 5276 C C . SER A 1 658 ? 35.566 34.514 -6.279 1.00 32.09 658 SER A C 1
ATOM 5278 O O . SER A 1 658 ? 35.684 33.583 -5.450 1.00 32.09 658 SER A O 1
#

Radius of gyration: 30.79 Å; chains: 1; bounding box: 73×90×70 Å

InterPro domains:
  IPR001094 Flavodoxin-like [PR00369] (194-204)
  IPR001094 Flavodoxin-like [PR00369] (218-237)
  IPR001433 Oxidoreductase FAD/NAD(P)-binding [PF00175] (475-587)
  IPR001709 Flavoprotein pyridine nucleotide cytochrome reductase [PR00371] (256-266)
  IPR001709 Flavoprotein pyridine nucleotide cytochrome reductase [PR00371] (402-409)
  IPR001709 Flavoprotein pyridine nucleotide cytochrome reductase [PR00371] (438-447)
  IPR001709 Flavoprotein pyridine nucleotide cytochrome reductase [PR00371] (474-493)
  IPR001709 Flavoprotein pyridine nucleotide cytochrome reductase [PR00371] (504-513)
  IPR001709 Flavoprotein pyridine nucleotide cytochrome reductase [PR00371] (517-528)
  IPR001709 Flavoprotein pyridine nucleotide cytochrome reductase [PR00371] (549-565)
  IPR001709 Flavoprotein pyridine nucleotide cytochrome reductase [PR00371] (574-582)
  IPR003097 Sulfite reductase [NADPH] flavoprotein alpha-component-like, FAD-binding [PF00667] (236-443)
  IPR004030 Nitric oxide synthase, N-terminal [PF02898] (7-162)
  IPR017927 FAD-binding domain, ferredoxin reductase-type [PS51384] (153-466)
  IPR017938 Riboflavin synthase-like beta-barrel [SSF63380] (234-459)
  IPR023173 NADPH-cytochrome p450 reductase, FAD-binding, alpha-helical domain superfamily [G3DSA:1.20.990.10] (267-400)
  IPR029039 Flavoprotein-like superfamily [SSF52218] (158-240)
  IPR036119 Nitric oxide synthase, N-terminal domain superfamily [SSF56512] (7-162)
  IPR039261 Ferredoxin-NADP reductase (FNR), nucleotide-binding domain [G3DSA:3.40.50.80] (464-626)
  IPR039261 Ferredoxin-NADP reductase (FNR), nucleotide-binding domain [SSF52343] (462-625)

pLDDT: mean 84.86, std 17.47, range [29.45, 98.81]

Secondary structure (DSSP, 8-state):
-----PPPEE-PPPPPSSSSS--EE-SSBSS-B-EEE-TTS-EEE-GGGHHHHHHHHHTT------TTPBPPEEEE-TTPPPEEEPPPGGG--EEE---SS-GGGGGG--EEES---B-SPPEEETTEEES---EE-PPPHHIIIIIIII-TTTT-THHHHHHHHHHHHTTS---------------S--TTTT-EE--EEEE-TTSSSTTHHHHHHHHHHHHTT-EESSPPEEEE----EEEEEEE-TT-GGG---TT-EEEE--PPPHHHHHHHHTTBSSPPPTT-EE--EEEEEEEETTEEEEEEEE--SS-SEEHHHIIIIIB-SSSPPPHHHHHHHHHHB-SHHHHHHHHHHTT-SHHHHHHHHHH---HHHHHHH-TTB-B-HHHHHHHSPB---EEEEB-S-TTTSTTEEEEEEE--EEETGGGTS-EEE-HHHHHHTTPPTT----EEEE--GGGS--SSTTS-EEEEEEGGGGHHHHHHHHHHHHHHHHS---PPPEEEEEEES-TTTS-TTHHHHHHHHHTTSEEEEEEEESS-TTS----HHHHHHHHSHHHHHHHHHTS--EEEEEE-HHHHHHHHHHHHHHHHHHHT--HHHHHHHHHHHHHTT-EEEEE-SS-SSHHHHHHHHHHHHHHHHHHHHHHHHTTS--

Sequence (658 aa):
MTVLPSRSAITIFPQRTDGKHDFRVWNSQLIRYAGYRQPEGNVHGDPANVEFTEICIKLGWKAPKGRFDVLPLLLQASGNDPELFEIPEDLILEVPFTHPKYEWFKDLELKWYSLPAVSNMLLEIGGLEFTCCPFSGWYMGTEIGVRDFCDSSRYNLLEVVRFNSVSSYSDTRKSSSDEPEVKVNFESTGPLANVRFSVFGLGSRAYPHFCAFAHAVDTLFEELGGERILRMGEGDELRSTIFVRLHTNNHEKLSYQPGDHLGIFSGNHEDLVTALLDRLEDAPPVNQIVKVEFLEERNTALGAISNWTNETRIPPCTIYQAFQYFLDITTPPSPVLLQQFATLATNDKQRKKLELLSKGLQEYEEWKWYNNPTMVEVLEEFPSVQMPSTLLLTQLPLLQPRYYSISSSPDLHPGEIHLTVAVVSYQARGGAGPVHHGVCSSWLNRIEDGEMVPCFVRGAASFRLPKDKQAPCILVGPGTGIAPFRSFWQQRLYDLEHDGVQPSPMLLVFGCRQSEVDHIYKEETIQAKNKGVFKELYTAYSREPEKPKKYVQDVLREQLAEEVYRCLKEEGGHLYVCGDVTMAGDVLKTIQQVIKQQAGMTLEDAGFFISKLRDENRYHEDIFGVTLRTYEVTNRLRSESIAFIEESKKDSDEVFCS

Organism: NCBI:txid230148

Foldseek 3Di:
DDQDDDDKDKDFDDWDDPVQFAKAWPDQFQKFFEWDQDPVRDIAAWLVCDVVNVVQVVLPDDDPRHNGHIAFTFIDGTNDHTDTHHDPPVPFAKDFDDDPPARCRVVVRDIDTSWGWGFQDWDADPNIITRTMTITDDDDVCCCPPVACCDPSTVNCVVVVVVSVVVVVVPPDDDDDDDDDDDDDDDDAFPCQVAEDEFEFEAAPVDPQASVVSVVVVVVNVVRRYHYPDYYFYWHPDWDKDKDKDFLVPDPQADAAQFWKKWWFFWFDLVLLVLVQVLADDFDPQQDFDWDWDWDWDQDPVGIDTDIDTDPQDDGDGLSCCRTGWFFQQQDDALCLLLVQLVQAPDPVLSVLSPVLSVVDPSVVCCCQQAVDGNSVNCVVRVRRHHHSSSRSPRTHTRGTAMFRFQAACLLPPRMTMGIATWDWGAGRRRPHDIDTDGHSVRSVPDDPPDDIDIGIGYDPLRHDDPQLAQEEEQEAEQRQCRSVNRVLNVQLCCVPPVVDNGHAYEYQYEDAEPPPRPPCPVVVVVSVVSRNHPDYHYFHQHYPPDHGGDSLNCCQPPNLVVLLCSVPPRVHAYEHGEAPVNVVSNLQSQLVSNCVVVVHDSVVSVVSVVVCSVVSRYGYHHNYHDPPNVVVVVVVVCVVVVVVVVVVVVVVVVVPD